Protein AF-A0A1Q3JIM8-F1 (afdb_monomer_lite)

Secondary structure (DSSP, 8-state):
--------------------------------TTS--TT-BPTT--PEEE-TT--EEEESS--TTTTEEEEEEEE-TTS-EEEEEEEEEE-TTS-EEEEEEEEEEE-SS-EEEE---S-----TTTTSHHHHHHHHHTB-TTSPBPSSPPPEEEE-S---TTTSTTGGGGTTS-EEEEGGG--TT--TTEEEE-TT-EE-SSTTSEEBSEEE-SS-EEEEEE-TTSSTT-EEEEETTTTEEEEETSS-SSSEE-TTS-HHHHHHHHHHHHHHHTT-TT-EEEES-GGGGGSHHHHSTTTTTPPB-HHHHHHHHHHHHHHHTT-S-BEE-SSSTTEEEEEETTEEEEEETTSSS-TT---SS--EEEEE-SS--HHHHT-TTTTTTTT--SEEEEEE-TTS-EEEEEE-SS-EEEEE-----TTHHHHHHHHHTTS-EEEEETTSS-SPTT-EEEEEE-TTS-EEEEEEEEETTEEEEEETTTTEEEEETTT---STT-EE--TT-HHHHHHHHHHHHHHHTTS-SEEEESS-SSS-B-HHHHHHHHHHHHHHHTT---S---SS-TTEEEEE-TTSS--EEEEE------

Radius of gyration: 28.62 Å; chains: 1; bounding box: 61×102×75 Å

Foldseek 3Di:
DDDDDDDDDDDDDDDDDDDDDPDPDDPPDPDAPAQFDPQAWFPLAFGFDADPLLFTQGTDPDGQLQQKTKHFTDQDPVRKTKMKMFGWADDPVRGTDGFWIWMWTADDAAIEIEFQFAQDPDDPCGNHPVVVNQCVQQAHRVGHGDPDGHHYAYEYQAPDRGRCVCVVVVLVAAYAYFQQRDDPPDRLSYAYAAAPWAADPDRPRTHDQWDDNDHWIWGWDQQDDCPRRRIWIARQVSQEIEREQSQHQLEHEQAVAALVVSLVRLVVVLVVSVVRQSHFYHYTGLSVCSNDLNCDPPNVSHGDDSVSSVQSNVVSVCQLQQVWEWEDDLPDFQWTWTGGRSYIYTHHPVRHHDPPGQDQEHKHKYWYDCDDDPVCCPRPSNVQSVLAQWGKIWIAGSVGWTWIWTAAPQAIEIEEAPDPRPHPVVSVCVVHPPHHYYYDHFQPPPADQQDKDWNQAGNVRHTFIWGWFDQDRTIWTAGLSSQEIECECQLHAWDLQAEDEHVVFLVVSLVSLVVRCVVRPPSHQWYDYRHFSHPTDGCLQSVQSNVQSVCLVVVHDDDDDSPHDPAWAWGFGDPDDTGTHIYGSPDDDD

Structure (mmCIF, N/CA/C/O backbone):
data_AF-A0A1Q3JIM8-F1
#
_entry.id   AF-A0A1Q3JIM8-F1
#
loop_
_atom_site.group_PDB
_atom_site.id
_atom_site.type_symbol
_atom_site.label_atom_id
_atom_site.label_alt_id
_atom_site.label_comp_id
_atom_site.label_asym_id
_atom_site.label_entity_id
_atom_site.label_seq_id
_atom_site.pdbx_PDB_ins_code
_atom_site.Cartn_x
_atom_site.Cartn_y
_atom_site.Cartn_z
_atom_site.occupancy
_atom_site.B_iso_or_equiv
_atom_site.auth_seq_id
_atom_site.auth_comp_id
_atom_site.auth_asym_id
_atom_site.auth_atom_id
_atom_site.pdbx_PDB_model_num
ATOM 1 N N . MET A 1 1 ? -18.205 -64.720 33.753 1.00 36.16 1 MET A N 1
ATOM 2 C CA . MET A 1 1 ? -17.102 -64.119 32.972 1.00 36.16 1 MET A CA 1
ATOM 3 C C . MET A 1 1 ? -17.126 -62.612 33.228 1.00 36.16 1 MET A C 1
ATOM 5 O O . MET A 1 1 ? -18.091 -61.981 32.836 1.00 36.16 1 MET A O 1
ATOM 9 N N . ARG A 1 2 ? -16.315 -62.117 34.186 1.00 25.70 2 ARG A N 1
ATOM 10 C CA . ARG A 1 2 ? -15.333 -61.008 34.021 1.00 25.70 2 ARG A CA 1
ATOM 11 C C . ARG A 1 2 ? -15.819 -59.953 33.001 1.00 25.70 2 ARG A C 1
ATOM 13 O O . ARG A 1 2 ? -15.847 -60.276 31.825 1.00 25.70 2 ARG A O 1
ATOM 20 N N . GLY A 1 3 ? -16.372 -58.794 33.385 1.00 22.03 3 GLY A N 1
ATOM 21 C CA . GLY A 1 3 ? -15.694 -57.632 34.005 1.00 22.03 3 GLY A CA 1
ATOM 22 C C . GLY A 1 3 ? -14.871 -56.882 32.936 1.00 22.03 3 GLY A C 1
ATOM 23 O O . GLY A 1 3 ? -14.223 -57.557 32.155 1.00 22.03 3 GLY A O 1
ATOM 24 N N . ILE A 1 4 ? -14.783 -55.559 32.781 1.00 23.89 4 ILE A N 1
ATOM 25 C CA . ILE A 1 4 ? -14.996 -54.381 33.632 1.00 23.89 4 ILE A CA 1
ATOM 26 C C . ILE A 1 4 ? -14.714 -53.154 32.713 1.00 23.89 4 ILE A C 1
ATOM 28 O O . ILE A 1 4 ? -13.791 -53.209 31.910 1.00 23.89 4 ILE A O 1
ATOM 32 N N . ILE A 1 5 ? -15.521 -52.091 32.835 1.00 24.19 5 ILE A N 1
ATOM 33 C CA . ILE A 1 5 ? -15.178 -50.645 32.830 1.00 24.19 5 ILE A CA 1
ATOM 34 C C . ILE A 1 5 ? -14.241 -50.085 31.727 1.00 24.19 5 ILE A C 1
ATOM 36 O O . ILE A 1 5 ? -13.030 -50.276 31.756 1.00 24.19 5 ILE A O 1
ATOM 40 N N . MET A 1 6 ? -14.797 -49.219 30.864 1.00 21.84 6 MET A N 1
ATOM 41 C CA . MET A 1 6 ? -14.063 -48.105 30.240 1.00 21.84 6 MET A CA 1
ATOM 42 C C . MET A 1 6 ? -13.917 -46.971 31.266 1.00 21.84 6 MET A C 1
ATOM 44 O O . MET A 1 6 ? -14.920 -46.437 31.739 1.00 21.84 6 MET A O 1
ATOM 48 N N . ALA A 1 7 ? -12.679 -46.603 31.596 1.00 22.48 7 ALA A N 1
ATOM 49 C CA . ALA A 1 7 ? -12.342 -45.429 32.394 1.00 22.48 7 ALA A CA 1
ATOM 50 C C . ALA A 1 7 ? -11.397 -44.513 31.605 1.00 22.48 7 ALA A C 1
ATOM 52 O O . ALA A 1 7 ? -10.490 -44.971 30.913 1.00 22.48 7 ALA A O 1
ATOM 53 N N . ALA A 1 8 ? -11.642 -43.212 31.732 1.00 20.50 8 ALA A N 1
ATOM 54 C CA . ALA A 1 8 ? -10.796 -42.127 31.261 1.00 20.50 8 ALA A CA 1
ATOM 55 C C . ALA A 1 8 ? -9.559 -41.935 32.160 1.00 20.50 8 ALA A C 1
ATOM 57 O O . ALA A 1 8 ? -9.656 -42.175 33.361 1.00 20.50 8 ALA A O 1
ATOM 58 N N . ALA A 1 9 ? -8.451 -41.429 31.596 1.00 20.66 9 ALA A N 1
ATOM 59 C CA . ALA A 1 9 ? -7.734 -40.214 32.037 1.00 20.66 9 ALA A CA 1
ATOM 60 C C . ALA A 1 9 ? -6.257 -40.162 31.569 1.00 20.66 9 ALA A C 1
ATOM 62 O O . ALA A 1 9 ? -5.513 -41.125 31.700 1.00 20.66 9 ALA A O 1
ATOM 63 N N . LEU A 1 10 ? -5.894 -38.981 31.043 1.00 20.44 10 LEU A N 1
ATOM 64 C CA . LEU A 1 10 ? -4.631 -38.216 31.119 1.00 20.44 10 LEU A CA 1
ATOM 65 C C . LEU A 1 10 ? -3.332 -38.890 31.631 1.00 20.44 10 LEU A C 1
ATOM 67 O O . LEU A 1 10 ? -3.306 -39.369 32.758 1.00 20.44 10 LEU A O 1
ATOM 71 N N . ALA A 1 11 ? -2.203 -38.667 30.927 1.00 21.53 11 ALA A N 1
ATOM 72 C CA . ALA A 1 11 ? -1.175 -37.658 31.297 1.00 21.53 11 ALA A CA 1
ATOM 73 C C . ALA A 1 11 ? 0.236 -37.879 30.668 1.00 21.53 11 ALA A C 1
ATOM 75 O O . ALA A 1 11 ? 0.856 -38.913 30.871 1.00 21.53 11 ALA A O 1
ATOM 76 N N . VAL A 1 12 ? 0.754 -36.794 30.060 1.00 22.11 12 VAL A N 1
ATOM 77 C CA . VAL A 1 12 ? 2.126 -36.215 30.159 1.00 22.11 12 VAL A CA 1
ATOM 78 C C . VAL A 1 12 ? 3.316 -36.726 29.299 1.00 22.11 12 VAL A C 1
ATOM 80 O O . VAL A 1 12 ? 3.677 -37.893 29.272 1.00 22.11 12 VAL A O 1
ATOM 83 N N . LEU A 1 13 ? 3.926 -35.708 28.658 1.00 22.92 13 LEU A N 1
ATOM 84 C CA . LEU A 1 13 ? 5.249 -35.477 28.038 1.00 22.92 13 LEU A CA 1
ATOM 85 C C . LEU A 1 13 ? 6.393 -36.500 28.240 1.00 22.92 13 LEU A C 1
ATOM 87 O O . LEU A 1 13 ? 6.707 -36.850 29.370 1.00 22.92 13 LEU A O 1
ATOM 91 N N . ALA A 1 14 ? 7.201 -36.753 27.194 1.00 22.55 14 ALA A N 1
ATOM 92 C CA . ALA A 1 14 ? 8.398 -35.953 26.845 1.00 22.55 14 ALA A CA 1
ATOM 93 C C . ALA A 1 14 ? 9.309 -36.627 25.784 1.00 22.55 14 ALA A C 1
ATOM 95 O O . ALA A 1 14 ? 9.528 -37.830 25.820 1.00 22.55 14 ALA A O 1
ATOM 96 N N . ALA A 1 15 ? 9.915 -35.769 24.949 1.00 23.75 15 ALA A N 1
ATOM 97 C CA . ALA A 1 15 ? 11.231 -35.870 24.293 1.00 23.75 15 ALA A CA 1
ATOM 98 C C . ALA A 1 15 ? 11.511 -36.956 23.227 1.00 23.75 15 ALA A C 1
ATOM 100 O O . ALA A 1 15 ? 11.495 -38.152 23.489 1.00 23.75 15 ALA A O 1
ATOM 101 N N . GLY A 1 16 ? 11.949 -36.503 22.042 1.00 23.91 16 GLY A N 1
ATOM 102 C CA . GLY A 1 16 ? 12.636 -37.363 21.076 1.00 23.91 16 GLY A CA 1
ATOM 103 C C . GLY A 1 16 ? 12.917 -36.725 19.712 1.00 23.91 16 GLY A C 1
ATOM 104 O O . GLY A 1 16 ? 12.166 -36.949 18.776 1.00 23.91 16 GLY A O 1
ATOM 105 N N . GLY A 1 17 ? 14.025 -35.982 19.604 1.00 25.39 17 GLY A N 1
ATOM 106 C CA . GLY A 1 17 ? 14.864 -35.924 18.396 1.00 25.39 17 GLY A CA 1
ATOM 107 C C . GLY A 1 17 ? 14.363 -35.131 17.184 1.00 25.39 17 GLY A C 1
ATOM 108 O O . GLY A 1 17 ? 13.878 -35.710 16.218 1.00 25.39 17 GLY A O 1
ATOM 109 N N . ALA A 1 18 ? 14.632 -33.823 17.156 1.00 24.89 18 ALA A N 1
ATOM 110 C CA . ALA A 1 18 ? 14.754 -33.100 15.892 1.00 24.89 18 ALA A CA 1
ATOM 111 C C . ALA A 1 18 ? 16.074 -33.514 15.217 1.00 24.89 18 ALA A C 1
ATOM 113 O O . ALA A 1 18 ? 17.151 -33.058 15.599 1.00 24.89 18 ALA A O 1
ATOM 114 N N . GLN A 1 19 ? 15.998 -34.417 14.238 1.00 24.66 19 GLN A N 1
ATOM 115 C CA . GLN A 1 19 ? 17.071 -34.597 13.266 1.00 24.66 19 GLN A CA 1
ATOM 116 C C . GLN A 1 19 ? 17.041 -33.403 12.311 1.00 24.66 19 GLN A C 1
ATOM 118 O O . GLN A 1 19 ? 16.062 -33.187 11.599 1.00 24.66 19 GLN A O 1
ATOM 123 N N . ALA A 1 20 ? 18.120 -32.625 12.319 1.00 26.22 20 ALA A N 1
ATOM 124 C CA . ALA A 1 20 ? 18.385 -31.599 11.328 1.00 26.22 20 ALA A CA 1
ATOM 125 C C . ALA A 1 20 ? 18.499 -32.258 9.944 1.00 26.22 20 ALA A C 1
ATOM 127 O O . ALA A 1 20 ? 19.519 -32.859 9.612 1.00 26.22 20 ALA A O 1
ATOM 128 N N . GLN A 1 21 ? 17.441 -32.162 9.140 1.00 23.56 21 GLN A N 1
ATOM 129 C CA . GLN A 1 21 ? 17.551 -32.335 7.700 1.00 23.56 21 GLN A CA 1
ATOM 130 C C . GLN A 1 21 ? 18.029 -31.011 7.115 1.00 23.56 21 GLN A C 1
ATOM 132 O O . GLN A 1 21 ? 17.279 -30.045 7.005 1.00 23.56 21 GLN A O 1
ATOM 137 N N . THR A 1 22 ? 19.303 -30.977 6.743 1.00 25.03 22 THR A N 1
ATOM 138 C CA . THR A 1 22 ? 19.851 -30.011 5.796 1.00 25.03 22 THR A CA 1
ATOM 139 C C . THR A 1 22 ? 19.120 -30.184 4.465 1.00 25.03 22 THR A C 1
ATOM 141 O O . THR A 1 22 ? 19.516 -31.009 3.642 1.00 25.03 22 THR A O 1
ATOM 144 N N . SER A 1 23 ? 18.018 -29.459 4.254 1.00 25.58 23 SER A N 1
ATOM 145 C CA . SER A 1 23 ? 17.389 -29.388 2.939 1.00 25.58 23 SER A CA 1
ATOM 146 C C . SER A 1 23 ? 18.160 -28.380 2.094 1.00 25.58 23 SER A C 1
ATOM 148 O O . SER A 1 23 ? 17.909 -27.177 2.139 1.00 25.58 23 SER A O 1
ATOM 150 N N . THR A 1 24 ? 19.101 -28.869 1.296 1.00 28.08 24 THR A N 1
ATOM 151 C CA . THR A 1 24 ? 19.428 -28.220 0.029 1.00 28.08 24 THR A CA 1
ATOM 152 C C . THR A 1 24 ? 18.179 -28.339 -0.839 1.00 28.08 24 THR A C 1
ATOM 154 O O . THR A 1 24 ? 17.961 -29.361 -1.487 1.00 28.08 24 THR A O 1
ATOM 157 N N . SER A 1 25 ? 17.276 -27.361 -0.753 1.00 29.53 25 SER A N 1
ATOM 158 C CA . SER A 1 25 ? 16.104 -27.327 -1.619 1.00 29.53 25 SER A CA 1
ATOM 159 C C . SER A 1 25 ? 16.567 -26.925 -3.011 1.00 29.53 25 SER A C 1
ATOM 161 O O . SER A 1 25 ? 16.783 -25.744 -3.286 1.00 29.53 25 SER A O 1
ATOM 163 N N . ASP A 1 26 ? 16.725 -27.925 -3.874 1.00 28.38 26 ASP A N 1
ATOM 164 C CA . ASP A 1 26 ? 16.656 -27.741 -5.314 1.00 28.38 26 ASP A CA 1
ATOM 165 C C . ASP A 1 26 ? 15.420 -26.889 -5.613 1.00 28.38 26 ASP A C 1
ATOM 167 O O . ASP A 1 26 ? 14.283 -27.289 -5.345 1.00 28.38 26 ASP A O 1
ATOM 171 N N . HIS A 1 27 ? 15.650 -25.683 -6.133 1.00 33.44 27 HIS A N 1
ATOM 172 C CA . HIS A 1 27 ? 14.617 -24.825 -6.699 1.00 33.44 27 HIS A CA 1
ATOM 173 C C . HIS A 1 27 ? 14.088 -25.496 -7.972 1.00 33.44 27 HIS A C 1
ATOM 175 O O . HIS A 1 27 ? 14.436 -25.135 -9.094 1.00 33.44 27 HIS A O 1
ATOM 181 N N . ALA A 1 28 ? 13.269 -26.530 -7.783 1.00 31.00 28 ALA A N 1
ATOM 182 C CA . ALA A 1 28 ? 12.557 -27.208 -8.842 1.00 31.00 28 ALA A CA 1
ATOM 183 C C . ALA A 1 28 ? 11.570 -26.216 -9.469 1.00 31.00 28 ALA A C 1
ATOM 185 O O . ALA A 1 28 ? 10.585 -25.798 -8.864 1.00 31.00 28 ALA A O 1
ATOM 186 N N . THR A 1 29 ? 11.901 -25.834 -10.697 1.00 33.34 29 THR A N 1
ATOM 187 C CA . THR A 1 29 ? 11.130 -25.073 -11.680 1.00 33.34 29 THR A CA 1
ATOM 188 C C . THR A 1 29 ? 9.618 -25.289 -11.585 1.00 33.34 29 THR A C 1
ATOM 190 O O . THR A 1 29 ? 9.069 -26.231 -12.162 1.00 33.34 29 THR A O 1
ATOM 193 N N . VAL A 1 30 ? 8.926 -24.365 -10.921 1.00 33.16 30 VAL A N 1
ATOM 194 C CA . VAL A 1 30 ? 7.497 -24.133 -11.138 1.00 33.16 30 VAL A CA 1
ATOM 195 C C . VAL A 1 30 ? 7.390 -23.426 -12.488 1.00 33.16 30 VAL A C 1
ATOM 197 O O . VAL A 1 30 ? 7.758 -22.261 -12.612 1.00 33.16 30 VAL A O 1
ATOM 200 N N . ARG A 1 31 ? 6.960 -24.142 -13.535 1.00 32.00 31 ARG A N 1
ATOM 201 C CA . ARG A 1 31 ? 6.672 -23.538 -14.845 1.00 32.00 31 ARG A CA 1
ATOM 202 C C . ARG A 1 31 ? 5.530 -22.532 -14.686 1.0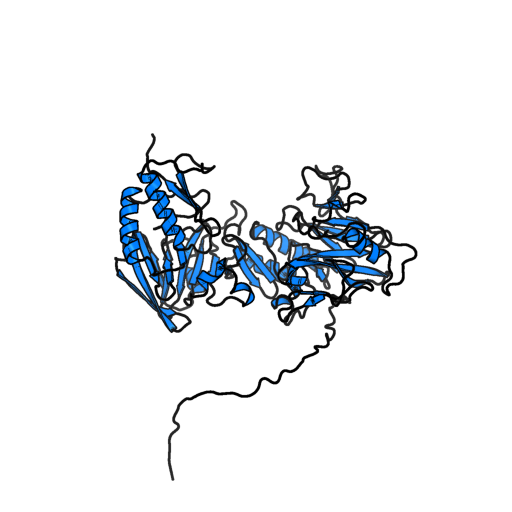0 32.00 31 ARG A C 1
ATOM 204 O O . ARG A 1 31 ? 4.366 -22.915 -14.601 1.00 32.00 31 ARG A O 1
ATOM 211 N N . THR A 1 32 ? 5.883 -21.255 -14.656 1.00 40.91 32 THR A N 1
ATOM 212 C CA . THR A 1 32 ? 4.975 -20.123 -14.831 1.00 40.91 32 THR A CA 1
ATOM 213 C C . THR A 1 32 ? 4.353 -20.159 -16.238 1.00 40.91 32 THR A C 1
ATOM 215 O O . THR A 1 32 ? 5.006 -20.626 -17.177 1.00 40.91 32 THR A O 1
ATOM 218 N N . PRO A 1 33 ? 3.111 -19.675 -16.435 1.00 43.88 33 PRO A N 1
ATOM 219 C CA . PRO A 1 33 ? 2.367 -19.818 -17.697 1.00 43.88 33 PRO A CA 1
ATOM 220 C C . PRO A 1 33 ? 2.937 -19.100 -18.940 1.00 43.88 33 PRO A C 1
ATOM 222 O O . PRO A 1 33 ? 2.268 -19.078 -19.969 1.00 43.88 33 PRO A O 1
ATOM 225 N N . SER A 1 34 ? 4.140 -18.522 -18.894 1.00 55.75 34 SER A N 1
ATOM 226 C CA . SER A 1 34 ? 4.662 -17.663 -19.967 1.00 55.75 34 SER A CA 1
ATOM 227 C C . SER A 1 34 ? 6.194 -17.560 -20.015 1.00 55.75 34 SER A C 1
ATOM 229 O O . SER A 1 34 ? 6.725 -16.502 -20.301 1.00 55.75 34 SER A O 1
ATOM 231 N N . GLY A 1 35 ? 6.958 -18.618 -19.723 1.00 76.56 35 GLY A N 1
ATOM 232 C CA . GLY A 1 35 ? 8.421 -18.593 -19.940 1.00 76.56 35 GLY A CA 1
ATOM 233 C C . GLY A 1 35 ? 9.197 -17.498 -19.179 1.00 76.56 35 GLY A C 1
ATOM 234 O O . GLY A 1 35 ? 10.334 -17.209 -19.540 1.00 76.56 35 GLY A O 1
ATOM 235 N N . ILE A 1 36 ? 8.588 -16.890 -18.152 1.00 88.56 36 ILE A N 1
ATOM 236 C CA . ILE A 1 36 ? 9.189 -15.862 -17.294 1.00 88.56 36 ILE A CA 1
ATOM 237 C C . ILE A 1 36 ? 9.984 -16.537 -16.174 1.00 88.56 36 ILE A C 1
ATOM 239 O O . ILE A 1 36 ? 9.424 -17.292 -15.374 1.00 88.56 36 ILE A O 1
ATOM 243 N N . GLU A 1 37 ? 11.266 -16.201 -16.071 1.00 89.00 37 GLU A N 1
ATOM 244 C CA . GLU A 1 37 ? 12.218 -16.700 -15.080 1.00 89.00 37 GLU A CA 1
ATOM 245 C C . GLU A 1 37 ? 12.576 -15.611 -14.050 1.00 89.00 37 GLU A C 1
ATOM 247 O O . GLU A 1 37 ? 13.411 -14.745 -14.287 1.00 89.00 37 GLU A O 1
ATOM 252 N N . LEU A 1 38 ? 11.983 -15.648 -12.854 1.00 86.94 38 LEU A N 1
ATOM 253 C CA . LEU A 1 38 ? 12.168 -14.583 -11.849 1.00 86.94 38 LEU A CA 1
ATOM 254 C C . LEU A 1 38 ? 13.529 -14.578 -11.134 1.00 86.94 38 LEU A C 1
ATOM 256 O O . LEU A 1 38 ? 13.854 -13.610 -10.449 1.00 86.94 38 LEU A O 1
ATOM 260 N N . TYR A 1 39 ? 14.310 -15.650 -11.242 1.00 88.38 39 TYR A N 1
ATOM 261 C CA . TYR A 1 39 ? 15.534 -15.831 -10.448 1.00 88.38 39 TYR A CA 1
ATOM 262 C C . TYR A 1 39 ? 16.763 -16.166 -11.302 1.00 88.38 39 TYR A C 1
ATOM 264 O O . TYR A 1 39 ? 17.808 -16.546 -10.774 1.00 88.38 39 TYR A O 1
ATOM 272 N N . ARG A 1 40 ? 16.679 -15.987 -12.626 1.00 92.69 40 ARG A N 1
ATOM 273 C CA . ARG A 1 40 ? 17.812 -16.181 -13.534 1.00 92.69 40 ARG A CA 1
ATOM 274 C C . ARG A 1 40 ? 18.760 -14.984 -13.469 1.00 92.69 40 ARG A C 1
ATOM 276 O O . ARG A 1 40 ? 18.563 -13.990 -14.164 1.00 92.69 40 ARG A O 1
ATOM 283 N N . VAL A 1 41 ? 19.785 -15.076 -12.624 1.00 95.88 41 VAL A N 1
ATOM 284 C CA . VAL A 1 41 ? 20.818 -14.034 -12.477 1.00 95.88 41 VAL A CA 1
ATOM 285 C C . VAL A 1 41 ? 21.536 -13.816 -13.808 1.00 95.88 41 VAL A C 1
ATOM 287 O O . VAL A 1 41 ? 21.957 -14.774 -14.460 1.00 95.88 41 VAL A O 1
ATOM 290 N N . PHE A 1 42 ? 21.678 -12.557 -14.216 1.00 97.62 42 PHE A N 1
ATOM 291 C CA . PHE A 1 42 ? 22.381 -12.219 -15.450 1.00 97.62 42 PHE A CA 1
ATOM 292 C C . PHE A 1 42 ? 23.907 -12.367 -15.281 1.00 97.62 42 PHE A C 1
ATOM 294 O O . PHE A 1 42 ? 24.431 -12.041 -14.208 1.00 97.62 42 PHE A O 1
ATOM 301 N N . PRO A 1 43 ? 24.654 -12.833 -16.304 1.00 96.88 43 PRO A N 1
ATOM 302 C CA . PRO A 1 43 ? 26.113 -12.898 -16.248 1.00 96.88 43 PRO A CA 1
ATOM 303 C C . PRO A 1 43 ? 26.741 -11.582 -15.770 1.00 96.88 43 PRO A C 1
ATOM 305 O O . PRO A 1 43 ? 26.336 -10.502 -16.186 1.00 96.88 43 PRO A O 1
ATOM 308 N N . GLY A 1 44 ? 27.709 -11.674 -14.856 1.00 95.19 44 GLY A N 1
ATOM 309 C CA . GLY A 1 44 ? 28.348 -10.509 -14.230 1.00 95.19 44 GLY A CA 1
ATOM 310 C C . GLY A 1 44 ? 27.682 -10.010 -12.941 1.00 95.19 44 GLY A C 1
ATOM 311 O O . GLY A 1 44 ? 28.316 -9.261 -12.200 1.00 95.19 44 GLY A O 1
ATOM 312 N N . PHE A 1 45 ? 26.467 -10.459 -12.613 1.00 97.19 45 PHE A N 1
ATOM 313 C CA . PHE A 1 45 ? 25.783 -10.128 -11.356 1.00 97.19 45 PHE A CA 1
ATOM 314 C C . PHE A 1 45 ? 25.932 -11.239 -10.305 1.00 97.19 45 PHE A C 1
ATOM 316 O O . PHE A 1 45 ? 26.533 -12.291 -10.555 1.00 97.19 45 PHE A O 1
ATOM 323 N N . ARG A 1 46 ? 25.439 -10.983 -9.088 1.00 95.38 46 ARG A N 1
ATOM 324 C CA . ARG A 1 46 ? 25.434 -11.938 -7.971 1.00 95.38 46 ARG A CA 1
ATOM 325 C C . ARG A 1 46 ? 24.018 -12.174 -7.477 1.00 95.38 46 ARG A C 1
ATOM 327 O O . ARG A 1 46 ? 23.255 -11.227 -7.309 1.00 95.38 46 ARG A O 1
ATOM 334 N N . ALA A 1 47 ? 23.693 -13.437 -7.219 1.00 90.19 47 ALA A N 1
ATOM 335 C CA . ALA A 1 47 ? 22.466 -13.784 -6.520 1.00 90.19 47 ALA A CA 1
ATOM 336 C C . ALA A 1 47 ? 22.470 -13.164 -5.120 1.00 90.19 47 ALA A C 1
ATOM 338 O O . ALA A 1 47 ? 23.523 -13.013 -4.497 1.00 90.19 47 ALA A O 1
ATOM 339 N N . GLU A 1 48 ? 21.291 -12.840 -4.621 1.00 88.62 48 GLU A N 1
ATOM 340 C CA . GLU A 1 48 ? 21.117 -12.379 -3.249 1.00 88.62 48 GLU A CA 1
ATOM 341 C C . GLU A 1 48 ? 21.211 -13.545 -2.265 1.00 88.62 48 GLU A C 1
ATOM 343 O O . GLU A 1 48 ? 20.768 -14.657 -2.559 1.00 88.62 48 GLU A O 1
ATOM 348 N N . THR A 1 49 ? 21.742 -13.288 -1.072 1.00 86.12 49 THR A N 1
ATOM 349 C CA . THR A 1 49 ? 21.608 -14.202 0.069 1.00 86.12 49 THR A CA 1
ATOM 350 C C . THR A 1 49 ? 20.372 -13.835 0.875 1.00 86.12 49 THR A C 1
ATOM 352 O O . THR A 1 49 ? 20.037 -12.655 1.000 1.00 86.12 49 THR A O 1
ATOM 355 N N . ARG A 1 50 ? 19.693 -14.842 1.431 1.00 80.75 50 ARG A N 1
ATOM 356 C CA . ARG A 1 50 ? 18.459 -14.665 2.203 1.00 80.75 50 ARG A CA 1
ATOM 357 C C . ARG A 1 50 ? 18.517 -15.421 3.524 1.00 80.75 50 ARG A C 1
ATOM 359 O O . ARG A 1 50 ? 19.187 -16.450 3.606 1.00 80.75 50 ARG A O 1
ATOM 366 N N . ASP A 1 51 ? 17.843 -14.900 4.543 1.00 76.62 51 ASP A N 1
ATOM 367 C CA . ASP A 1 51 ? 17.615 -15.620 5.799 1.00 76.62 51 ASP A CA 1
ATOM 368 C C . ASP A 1 51 ? 16.478 -16.654 5.669 1.00 76.62 51 ASP A C 1
ATOM 370 O O . ASP A 1 51 ? 15.847 -16.799 4.618 1.00 76.62 51 ASP A O 1
ATOM 374 N N . GLU A 1 52 ? 16.211 -17.398 6.745 1.00 72.94 52 GLU A N 1
ATOM 375 C CA . GLU A 1 52 ? 15.154 -18.421 6.788 1.00 72.94 52 GLU A CA 1
ATOM 376 C C . GLU A 1 52 ? 13.749 -17.841 6.538 1.00 72.94 52 GLU A C 1
ATOM 378 O O . GLU A 1 52 ? 12.841 -18.551 6.096 1.00 72.94 52 GLU A O 1
ATOM 383 N N . GLN A 1 53 ? 13.569 -16.544 6.797 1.00 65.88 53 GLN A N 1
ATOM 384 C CA . GLN A 1 53 ? 12.328 -15.804 6.597 1.00 65.88 53 GLN A CA 1
ATOM 385 C C . GLN A 1 53 ? 12.199 -15.256 5.165 1.00 65.88 53 GLN A C 1
ATOM 387 O O . GLN A 1 53 ? 11.150 -14.716 4.818 1.00 65.88 53 GLN A O 1
ATOM 392 N N . GLY A 1 54 ? 13.217 -15.440 4.317 1.00 71.00 54 GLY A N 1
ATOM 393 C CA . GLY A 1 54 ? 13.254 -14.963 2.934 1.00 71.00 54 GLY A CA 1
ATOM 394 C C . GLY A 1 54 ? 13.752 -13.523 2.781 1.00 71.00 54 GLY A C 1
ATOM 395 O O . GLY A 1 54 ? 13.806 -13.024 1.653 1.00 71.00 54 GLY A O 1
ATOM 396 N N . THR A 1 55 ? 14.150 -12.869 3.876 1.00 74.44 55 THR A N 1
ATOM 397 C CA . THR A 1 55 ? 14.672 -11.497 3.877 1.00 74.44 55 THR A CA 1
ATOM 398 C C . THR A 1 55 ? 16.048 -11.469 3.236 1.00 74.44 55 THR A C 1
ATOM 400 O O . THR A 1 55 ? 16.900 -12.293 3.563 1.00 74.44 55 THR A O 1
ATOM 403 N N . VAL A 1 56 ? 16.299 -10.500 2.358 1.00 79.50 56 VAL A N 1
ATOM 404 C CA . VAL A 1 56 ? 17.621 -10.300 1.756 1.00 79.50 56 VAL A CA 1
ATOM 405 C C . VAL A 1 56 ? 18.623 -9.840 2.817 1.00 79.50 56 VAL A C 1
ATOM 407 O O . VAL A 1 56 ? 18.390 -8.869 3.538 1.00 79.50 56 VAL A O 1
ATOM 410 N N . THR A 1 57 ? 19.758 -10.531 2.895 1.00 81.38 57 THR A N 1
ATOM 411 C CA . THR A 1 57 ? 20.850 -10.257 3.847 1.00 81.38 57 THR A CA 1
ATOM 412 C C . THR A 1 57 ? 22.140 -9.806 3.167 1.00 81.38 57 THR A C 1
ATOM 414 O O . THR A 1 57 ? 23.073 -9.374 3.838 1.00 81.38 57 THR A O 1
ATOM 417 N N . GLY A 1 58 ? 22.213 -9.888 1.837 1.00 86.06 58 GLY A N 1
ATOM 418 C CA . GLY A 1 58 ? 23.421 -9.568 1.085 1.00 86.06 58 GLY A CA 1
ATOM 419 C C . GLY A 1 58 ? 23.457 -10.257 -0.273 1.00 86.06 58 GLY A C 1
ATOM 420 O O . GLY A 1 58 ? 22.418 -10.464 -0.899 1.00 86.06 58 GLY A O 1
ATOM 421 N N . TYR A 1 59 ? 24.662 -10.612 -0.716 1.00 90.44 59 TYR A N 1
ATOM 422 C CA . TYR A 1 59 ? 24.927 -11.244 -2.006 1.00 90.44 59 TYR A CA 1
ATOM 423 C C . TYR A 1 59 ? 25.845 -12.453 -1.852 1.00 90.44 59 TYR A C 1
ATOM 425 O O . TYR A 1 59 ? 26.637 -12.547 -0.913 1.00 90.44 59 TYR A O 1
ATOM 433 N N . VAL A 1 60 ? 25.759 -13.378 -2.805 1.00 90.88 60 VAL A N 1
ATOM 434 C CA . VAL A 1 60 ? 26.683 -14.506 -2.904 1.00 90.88 60 VAL A CA 1
ATOM 435 C C . VAL A 1 60 ? 28.050 -13.979 -3.348 1.00 90.88 60 VAL A C 1
ATOM 437 O O . VAL A 1 60 ? 28.280 -13.736 -4.531 1.00 90.88 60 VAL A O 1
ATOM 440 N N . GLY A 1 61 ? 28.959 -13.805 -2.387 1.00 90.06 61 GLY A N 1
ATOM 441 C CA . GLY A 1 61 ? 30.305 -13.273 -2.613 1.00 90.06 61 GLY A CA 1
ATOM 442 C C . GLY A 1 61 ? 30.344 -11.754 -2.804 1.00 90.06 61 GLY A C 1
ATOM 443 O O . GLY A 1 61 ? 29.374 -11.044 -2.545 1.00 90.06 61 GLY A O 1
ATOM 444 N N . GLU A 1 62 ? 31.494 -11.245 -3.248 1.00 90.56 62 GLU A N 1
ATOM 445 C CA . GLU A 1 62 ? 31.672 -9.817 -3.524 1.00 90.56 62 GLU A CA 1
ATOM 446 C C . GLU A 1 62 ? 30.789 -9.380 -4.705 1.00 90.56 62 GLU A C 1
ATOM 448 O O . GLU A 1 62 ? 30.860 -9.958 -5.798 1.00 90.56 62 GLU A O 1
ATOM 453 N N . ASN A 1 63 ? 29.946 -8.367 -4.470 1.00 92.44 63 ASN A N 1
ATOM 454 C CA . ASN A 1 63 ? 29.072 -7.791 -5.486 1.00 92.44 63 ASN A CA 1
ATOM 455 C C . ASN A 1 63 ? 29.698 -6.516 -6.079 1.00 92.44 63 ASN A C 1
ATOM 457 O O . ASN A 1 63 ? 29.706 -5.482 -5.404 1.00 92.44 63 ASN A O 1
ATOM 461 N N . PRO A 1 64 ? 30.162 -6.537 -7.344 1.00 93.69 64 PRO A N 1
ATOM 462 C CA . PRO A 1 64 ? 30.765 -5.358 -7.968 1.00 93.69 64 PRO A CA 1
ATOM 463 C C . PRO A 1 64 ? 29.748 -4.231 -8.207 1.00 93.69 64 PRO A C 1
ATOM 465 O O . PRO A 1 64 ? 30.128 -3.073 -8.356 1.00 93.69 64 PRO A O 1
ATOM 468 N N . TRP A 1 65 ? 28.452 -4.549 -8.193 1.00 95.00 65 TRP A N 1
ATOM 469 C CA . TRP A 1 65 ? 27.363 -3.606 -8.452 1.00 95.00 65 TRP A CA 1
ATOM 470 C C . TRP A 1 65 ? 26.828 -2.930 -7.189 1.00 95.00 65 TRP A C 1
ATOM 472 O O . TRP A 1 65 ? 25.769 -2.303 -7.219 1.00 95.00 65 TRP A O 1
ATOM 482 N N . GLY A 1 66 ? 27.553 -3.043 -6.072 1.00 90.88 66 GLY A N 1
ATOM 483 C CA . GLY A 1 66 ? 27.198 -2.410 -4.808 1.00 90.88 66 GLY A CA 1
ATOM 484 C C . GLY A 1 66 ? 25.815 -2.843 -4.324 1.00 90.88 66 GLY A C 1
ATOM 485 O O . GLY A 1 66 ? 25.636 -3.949 -3.817 1.00 90.88 66 GLY A O 1
ATOM 486 N N . GLN A 1 67 ? 24.839 -1.949 -4.473 1.00 91.00 67 GLN A N 1
ATOM 487 C CA . GLN A 1 67 ? 23.466 -2.149 -4.016 1.00 91.00 67 GLN A CA 1
ATOM 488 C C . GLN A 1 67 ? 22.555 -2.830 -5.046 1.00 91.00 67 GLN A C 1
ATOM 490 O O . GLN A 1 67 ? 21.395 -3.065 -4.725 1.00 91.00 67 GLN A O 1
ATOM 495 N N . TYR A 1 68 ? 23.046 -3.167 -6.240 1.00 94.62 68 TYR A N 1
ATOM 496 C CA . TYR A 1 68 ? 22.211 -3.725 -7.303 1.00 94.62 68 TYR A CA 1
ATOM 497 C C . TYR A 1 68 ? 22.504 -5.191 -7.614 1.00 94.62 68 TYR A C 1
ATOM 499 O O . TYR A 1 68 ? 23.647 -5.649 -7.560 1.00 94.62 68 TYR A O 1
ATOM 507 N N . THR A 1 69 ? 21.465 -5.904 -8.041 1.00 95.75 69 THR A N 1
ATOM 508 C CA . THR A 1 69 ? 21.585 -7.135 -8.829 1.00 95.75 69 THR A CA 1
ATOM 509 C C . THR A 1 69 ? 20.581 -7.134 -9.981 1.00 95.75 69 THR A C 1
ATOM 511 O O . THR A 1 69 ? 19.654 -6.325 -9.995 1.00 95.75 69 THR A O 1
ATOM 514 N N . ALA A 1 70 ? 20.759 -8.014 -10.964 1.00 97.50 70 ALA A N 1
ATOM 515 C CA . ALA A 1 70 ? 19.897 -8.077 -12.135 1.00 97.50 70 ALA A CA 1
ATOM 516 C C . ALA A 1 70 ? 19.595 -9.514 -12.562 1.00 97.50 70 ALA A C 1
ATOM 518 O O . ALA A 1 70 ? 20.454 -10.403 -12.537 1.00 97.50 70 ALA A O 1
ATOM 519 N N . TYR A 1 71 ? 18.358 -9.710 -13.006 1.00 96.00 71 TYR A N 1
ATOM 520 C CA . TYR A 1 71 ? 17.803 -10.988 -13.414 1.00 96.00 71 TYR A CA 1
ATOM 521 C C . TYR A 1 71 ? 17.218 -10.873 -14.823 1.00 96.00 71 TYR A C 1
ATOM 523 O O . TYR A 1 71 ? 16.442 -9.958 -15.107 1.00 96.00 71 TYR A O 1
ATOM 531 N N . LEU A 1 72 ? 17.576 -11.802 -15.710 1.00 96.94 72 LEU A N 1
ATOM 532 C CA . LEU A 1 72 ? 16.976 -11.913 -17.038 1.00 96.94 72 LEU A CA 1
ATOM 533 C C . LEU A 1 72 ? 15.652 -12.665 -16.918 1.00 96.94 72 LEU A C 1
ATOM 535 O O . LEU A 1 72 ? 15.645 -13.878 -16.736 1.00 96.94 72 LEU A O 1
ATOM 539 N N . MET A 1 73 ? 14.543 -11.940 -17.034 1.00 94.56 73 MET A N 1
ATOM 540 C CA . MET A 1 73 ? 13.210 -12.501 -16.832 1.00 94.56 73 MET A CA 1
ATOM 541 C C . MET A 1 73 ? 12.698 -13.246 -18.051 1.00 94.56 73 MET A C 1
ATOM 543 O O . MET A 1 73 ? 12.065 -14.283 -17.917 1.00 94.56 73 MET A O 1
ATOM 547 N N . ALA A 1 74 ? 12.905 -12.688 -19.239 1.00 94.88 74 ALA A N 1
ATOM 548 C CA . ALA A 1 74 ? 12.372 -13.257 -20.465 1.00 94.88 74 ALA A CA 1
ATOM 549 C C . ALA A 1 74 ? 13.163 -12.772 -21.675 1.00 94.88 74 ALA A C 1
ATOM 551 O O . ALA A 1 74 ? 13.654 -11.641 -21.699 1.00 94.88 74 ALA A O 1
ATOM 552 N N . THR A 1 75 ? 13.183 -13.611 -22.705 1.00 95.06 75 THR A N 1
ATOM 553 C CA . THR A 1 75 ? 13.588 -13.251 -24.063 1.00 95.06 75 THR A CA 1
ATOM 554 C C . THR A 1 75 ? 12.467 -13.685 -24.990 1.00 95.06 75 THR A C 1
ATOM 556 O O . THR A 1 75 ? 12.142 -14.871 -25.045 1.00 95.06 75 THR A O 1
ATOM 559 N N . ASN A 1 76 ? 11.837 -12.742 -25.687 1.00 93.44 76 ASN A N 1
ATOM 560 C CA . ASN A 1 76 ? 10.726 -13.078 -26.572 1.00 93.44 76 ASN A CA 1
ATOM 561 C C . ASN A 1 76 ? 11.209 -13.620 -27.928 1.00 93.44 76 ASN A C 1
ATOM 563 O O . ASN A 1 76 ? 12.407 -13.688 -28.208 1.00 93.44 76 ASN A O 1
ATOM 567 N N . ALA A 1 77 ? 10.268 -13.988 -28.801 1.00 91.50 77 ALA A N 1
ATOM 568 C CA . ALA A 1 77 ? 10.573 -14.571 -30.110 1.00 91.50 77 ALA A CA 1
ATOM 569 C C . ALA A 1 77 ? 11.380 -13.645 -31.044 1.00 91.50 77 ALA A C 1
ATOM 571 O O . ALA A 1 77 ? 12.022 -14.130 -31.973 1.00 91.50 77 ALA A O 1
ATOM 572 N N . LYS A 1 78 ? 11.377 -12.327 -30.796 1.00 93.50 78 LYS A N 1
ATOM 573 C CA . LYS A 1 78 ? 12.170 -11.331 -31.535 1.00 93.50 78 LYS A CA 1
ATOM 574 C C . LYS A 1 78 ? 13.584 -11.156 -30.960 1.00 93.50 78 LYS A C 1
ATOM 576 O O . LYS A 1 78 ? 14.344 -10.327 -31.449 1.00 93.50 78 LYS A O 1
ATOM 581 N N . GLY A 1 79 ? 13.942 -11.905 -29.914 1.00 92.69 79 GLY A N 1
ATOM 582 C CA . GLY A 1 79 ? 15.217 -11.766 -29.207 1.00 92.69 79 GLY A CA 1
ATOM 583 C C . GLY A 1 79 ? 15.271 -10.571 -28.251 1.00 92.69 79 GLY A C 1
ATOM 584 O O . GLY A 1 79 ? 16.335 -10.280 -27.710 1.00 92.69 79 GLY A O 1
ATOM 585 N N . GLN A 1 80 ? 14.150 -9.883 -28.025 1.00 95.19 80 GLN A N 1
ATOM 586 C CA . GLN A 1 80 ? 14.079 -8.754 -27.101 1.00 95.19 80 GLN A CA 1
ATOM 587 C C . GLN A 1 80 ? 14.039 -9.263 -25.665 1.00 95.19 80 GLN A C 1
ATOM 589 O O . GLN A 1 80 ? 13.222 -10.125 -25.321 1.00 95.19 80 GLN A O 1
ATOM 594 N N . ARG A 1 81 ? 14.904 -8.708 -24.818 1.00 97.31 81 ARG A N 1
ATOM 595 C CA . ARG A 1 81 ? 15.035 -9.124 -23.424 1.00 97.31 81 ARG A CA 1
ATOM 596 C C . ARG A 1 81 ? 14.237 -8.226 -22.490 1.00 97.31 81 ARG A C 1
ATOM 598 O O . ARG A 1 81 ? 14.004 -7.047 -22.764 1.00 97.31 81 ARG A O 1
ATOM 605 N N . THR A 1 82 ? 13.814 -8.807 -21.378 1.00 98.25 82 THR A N 1
ATOM 606 C CA . THR A 1 82 ? 13.214 -8.092 -20.251 1.00 98.25 82 THR A CA 1
ATOM 607 C C . THR A 1 82 ? 13.959 -8.476 -18.988 1.00 98.25 82 THR A C 1
ATOM 609 O O . THR A 1 82 ? 14.125 -9.664 -18.705 1.00 98.25 82 THR A O 1
ATOM 612 N N . PHE A 1 83 ? 14.404 -7.478 -18.236 1.00 98.44 83 PHE A N 1
ATOM 613 C CA . PHE A 1 83 ? 15.140 -7.664 -16.996 1.00 98.44 83 PHE A CA 1
ATOM 614 C C . PHE A 1 83 ? 14.370 -7.104 -15.814 1.00 98.44 83 PHE A C 1
ATOM 616 O O . PHE A 1 83 ? 13.669 -6.098 -15.937 1.00 98.44 83 PHE A O 1
ATOM 623 N N . ARG A 1 84 ? 14.609 -7.720 -14.661 1.00 96.56 84 ARG A N 1
ATOM 624 C CA . ARG A 1 84 ? 14.354 -7.137 -13.350 1.00 96.56 84 ARG A CA 1
ATOM 625 C C . ARG A 1 84 ? 15.681 -6.703 -12.758 1.00 96.56 84 ARG A C 1
ATOM 627 O O . ARG A 1 84 ? 16.636 -7.480 -12.766 1.00 96.56 84 ARG A O 1
ATOM 634 N N . ILE A 1 85 ? 15.735 -5.494 -12.232 1.00 97.50 85 ILE A N 1
ATOM 635 C CA . ILE A 1 85 ? 16.879 -4.968 -11.498 1.00 97.50 85 ILE A CA 1
ATOM 636 C C . ILE A 1 85 ? 16.401 -4.727 -10.075 1.00 97.50 85 ILE A C 1
ATOM 638 O O . ILE A 1 85 ? 15.411 -4.034 -9.865 1.00 97.50 85 ILE A O 1
ATOM 642 N N . GLU A 1 86 ? 17.098 -5.306 -9.110 1.00 94.00 86 GLU A N 1
ATOM 643 C CA . GLU A 1 86 ? 16.753 -5.178 -7.699 1.00 94.00 86 GLU A CA 1
ATOM 644 C C . GLU A 1 86 ? 17.710 -4.234 -6.989 1.00 94.00 86 GLU A C 1
ATOM 646 O O . GLU A 1 86 ? 18.926 -4.296 -7.205 1.00 94.00 86 GLU A O 1
ATOM 651 N N . HIS A 1 87 ? 17.154 -3.378 -6.130 1.00 91.62 87 HIS A N 1
ATOM 652 C CA . HIS A 1 87 ? 17.910 -2.493 -5.255 1.00 91.62 87 HIS A CA 1
ATOM 653 C C . HIS A 1 87 ? 17.846 -2.999 -3.812 1.00 91.62 87 HIS A C 1
ATOM 655 O O . HIS A 1 87 ? 16.792 -3.043 -3.181 1.00 91.62 87 HIS A O 1
ATOM 661 N N . ASN A 1 88 ? 18.990 -3.398 -3.269 1.00 87.31 88 ASN A N 1
ATOM 662 C CA . ASN A 1 88 ? 19.129 -3.818 -1.882 1.00 87.31 88 ASN A CA 1
ATOM 663 C C . ASN A 1 88 ? 19.702 -2.666 -1.046 1.00 87.31 88 ASN A C 1
ATOM 665 O O . ASN A 1 88 ? 20.752 -2.124 -1.395 1.00 87.31 88 ASN A O 1
ATOM 669 N N . LEU A 1 89 ? 19.059 -2.313 0.071 1.00 82.44 89 LEU A N 1
ATOM 670 C CA . LEU A 1 89 ? 19.477 -1.210 0.944 1.00 82.44 89 LEU A CA 1
ATOM 671 C C . LEU A 1 89 ? 20.041 -1.751 2.269 1.00 82.44 89 LEU A C 1
ATOM 673 O O . LEU A 1 89 ? 19.270 -1.982 3.203 1.00 82.44 89 LEU A O 1
ATOM 677 N N . PRO A 1 90 ? 21.368 -1.938 2.405 1.00 72.50 90 PRO A N 1
ATOM 678 C CA . PRO A 1 90 ? 21.955 -2.502 3.614 1.00 72.50 90 PRO A CA 1
ATOM 679 C C . PRO A 1 90 ? 21.755 -1.584 4.822 1.00 72.50 90 PRO A C 1
ATOM 681 O O . PRO A 1 90 ? 21.892 -0.362 4.735 1.00 72.50 90 PRO A O 1
ATOM 684 N N . ARG A 1 91 ? 21.490 -2.185 5.978 1.00 64.69 91 ARG A N 1
ATOM 685 C CA . ARG A 1 91 ? 21.523 -1.551 7.295 1.00 64.69 91 ARG A CA 1
ATOM 686 C C . ARG A 1 91 ? 22.841 -1.889 7.984 1.00 64.69 91 ARG A C 1
ATOM 688 O O . ARG A 1 91 ? 23.397 -2.973 7.826 1.00 64.69 91 ARG A O 1
ATOM 695 N N . GLY A 1 92 ? 23.305 -0.974 8.831 1.00 58.75 92 GLY A N 1
ATOM 696 C CA . GLY A 1 92 ? 24.515 -1.161 9.641 1.00 58.75 92 GLY A CA 1
ATOM 697 C C . GLY A 1 92 ? 24.430 -2.271 10.701 1.00 58.75 92 GLY A C 1
ATOM 698 O O . GLY A 1 92 ? 25.399 -2.473 11.422 1.00 58.75 92 GLY A O 1
ATOM 699 N N . ASP A 1 93 ? 23.300 -2.977 10.819 1.00 59.25 93 ASP A N 1
ATOM 700 C CA . ASP A 1 93 ? 23.088 -4.108 11.734 1.00 59.25 93 ASP A CA 1
ATOM 701 C C . ASP A 1 93 ? 23.089 -5.477 11.022 1.00 59.25 93 ASP A C 1
ATOM 703 O O . ASP A 1 93 ? 22.676 -6.475 11.610 1.00 59.25 93 ASP A O 1
ATOM 707 N N . GLY A 1 94 ? 23.542 -5.530 9.762 1.00 56.22 94 GLY A N 1
ATOM 708 C CA . GLY A 1 94 ? 23.649 -6.765 8.975 1.00 56.22 94 GLY A CA 1
ATOM 709 C C . GLY A 1 94 ? 22.345 -7.223 8.311 1.00 56.22 94 GLY A C 1
ATOM 710 O O . GLY A 1 94 ? 22.322 -8.283 7.692 1.00 56.22 94 GLY A O 1
ATOM 711 N N . ARG A 1 95 ? 21.264 -6.442 8.420 1.00 59.12 95 ARG A N 1
ATOM 712 C CA . ARG A 1 95 ? 20.009 -6.641 7.673 1.00 59.12 95 ARG A CA 1
ATOM 713 C C . ARG A 1 95 ? 19.937 -5.682 6.491 1.00 59.12 95 ARG A C 1
ATOM 715 O O . ARG A 1 95 ? 20.668 -4.702 6.471 1.00 59.12 95 ARG A O 1
ATOM 722 N N . SER A 1 96 ? 19.014 -5.889 5.559 1.00 63.56 96 SER A N 1
ATOM 723 C CA . SER A 1 96 ? 18.697 -4.896 4.528 1.00 63.56 96 SER A CA 1
ATOM 724 C C . SER A 1 96 ? 17.230 -4.489 4.556 1.00 63.56 96 SER A C 1
ATOM 726 O O . SER A 1 96 ? 16.363 -5.256 4.973 1.00 63.56 96 SER A O 1
ATOM 728 N N . TYR A 1 97 ? 16.953 -3.269 4.104 1.00 68.12 97 TYR A N 1
ATOM 729 C CA . TYR A 1 97 ? 15.625 -2.877 3.664 1.00 68.12 97 TYR A CA 1
ATOM 730 C C . TYR A 1 97 ? 15.440 -3.204 2.190 1.00 68.12 97 TYR A C 1
ATOM 732 O O . TYR A 1 97 ? 16.385 -3.207 1.397 1.00 68.12 97 TYR A O 1
ATOM 740 N N . GLN A 1 98 ? 14.184 -3.433 1.841 1.00 71.19 98 GLN A N 1
ATOM 741 C CA . GLN A 1 98 ? 13.760 -3.460 0.461 1.00 71.19 98 GLN A CA 1
ATOM 742 C C . GLN A 1 98 ? 13.948 -2.076 -0.171 1.00 71.19 98 GLN A C 1
ATOM 744 O O . GLN A 1 98 ? 13.462 -1.086 0.374 1.00 71.19 98 GLN A O 1
ATOM 749 N N . GLY A 1 99 ? 14.671 -2.020 -1.289 1.00 81.75 99 GLY A N 1
ATOM 750 C CA . GLY A 1 99 ? 14.562 -0.925 -2.248 1.00 81.75 99 GLY A CA 1
ATOM 751 C C . GLY A 1 99 ? 13.564 -1.283 -3.347 1.00 81.75 99 GLY A C 1
ATOM 752 O O . GLY A 1 99 ? 13.020 -2.393 -3.365 1.00 81.75 99 GLY A O 1
ATOM 753 N N . SER A 1 100 ? 13.326 -0.354 -4.268 1.00 89.75 100 SER A N 1
ATOM 754 C CA . SER A 1 100 ? 12.423 -0.629 -5.380 1.00 89.75 100 SER A CA 1
ATOM 755 C C . SER A 1 100 ? 13.026 -1.623 -6.382 1.00 89.75 100 SER A C 1
ATOM 757 O O . SER A 1 100 ? 14.243 -1.717 -6.566 1.00 89.75 100 SER A O 1
ATOM 759 N N . SER A 1 101 ? 12.148 -2.292 -7.112 1.00 93.94 101 SER A N 1
ATOM 760 C CA . SER A 1 101 ? 12.463 -3.100 -8.282 1.00 93.94 101 SER A CA 1
ATOM 761 C C . SER A 1 101 ? 12.246 -2.274 -9.542 1.00 93.94 101 SER A C 1
ATOM 763 O O . SER A 1 101 ? 11.179 -1.692 -9.736 1.00 93.94 101 SER A O 1
ATOM 765 N N . MET A 1 102 ? 13.245 -2.255 -10.417 1.00 97.75 102 MET A N 1
ATOM 766 C CA . MET A 1 102 ? 13.186 -1.589 -11.715 1.00 97.75 102 MET A CA 1
ATOM 767 C C . MET A 1 102 ? 13.098 -2.631 -12.819 1.00 97.75 102 MET A C 1
ATOM 769 O O . MET A 1 102 ? 13.573 -3.762 -12.677 1.00 97.75 102 MET A O 1
ATOM 773 N N . TYR A 1 103 ? 12.540 -2.234 -13.956 1.00 98.69 103 TYR A N 1
ATOM 774 C CA . TYR A 1 103 ? 12.374 -3.128 -15.096 1.00 98.69 103 TYR A CA 1
ATOM 775 C C . TYR A 1 103 ? 13.009 -2.535 -16.340 1.00 98.69 103 TYR A C 1
ATOM 777 O O . TYR A 1 103 ? 12.821 -1.361 -16.640 1.00 98.69 103 TYR A O 1
ATOM 785 N N . LEU A 1 104 ? 13.771 -3.346 -17.070 1.00 98.88 104 LEU A N 1
ATOM 786 C CA . LEU A 1 104 ? 14.450 -2.920 -18.290 1.00 98.88 104 LEU A CA 1
ATOM 787 C C . LEU A 1 104 ? 13.940 -3.738 -19.471 1.00 98.88 104 LEU A C 1
ATOM 789 O O . LEU A 1 104 ? 14.082 -4.959 -19.495 1.00 98.88 104 LEU A O 1
ATOM 793 N N . LEU A 1 105 ? 13.345 -3.063 -20.446 1.00 98.81 105 LEU A N 1
ATOM 794 C CA . LEU A 1 105 ? 12.722 -3.670 -21.615 1.00 98.81 105 LEU A CA 1
ATOM 795 C C . LEU A 1 105 ? 13.515 -3.285 -22.858 1.00 98.81 105 LEU A C 1
ATOM 797 O O . LEU A 1 105 ? 13.580 -2.108 -23.204 1.00 98.81 105 LEU A O 1
ATOM 801 N N . GLU A 1 106 ? 14.080 -4.256 -23.564 1.00 98.50 106 GLU A N 1
ATOM 802 C CA . GLU A 1 106 ? 14.699 -4.002 -24.864 1.00 98.50 106 GLU A CA 1
ATOM 803 C C . GLU A 1 106 ? 13.645 -3.959 -25.976 1.00 98.50 106 GLU A C 1
ATOM 805 O O . GLU A 1 106 ? 12.745 -4.801 -26.020 1.00 98.50 106 GLU A O 1
ATOM 810 N N . GLY A 1 107 ? 13.782 -3.003 -26.893 1.00 97.75 107 GLY A N 1
ATOM 811 C CA . GLY A 1 107 ? 13.228 -3.063 -28.244 1.00 97.75 107 GLY A CA 1
ATOM 812 C C . GLY A 1 107 ? 14.352 -3.082 -29.283 1.00 97.75 107 GLY A C 1
ATOM 813 O O . GLY A 1 107 ? 15.530 -3.183 -28.936 1.00 97.75 107 GLY A O 1
ATOM 814 N N . ARG A 1 108 ? 14.009 -2.983 -30.569 1.00 96.69 108 ARG A N 1
ATOM 815 C CA . ARG A 1 108 ? 14.992 -2.944 -31.663 1.00 96.69 108 ARG A CA 1
ATOM 816 C C . ARG A 1 108 ? 15.838 -1.670 -31.691 1.00 96.69 108 ARG A C 1
ATOM 818 O O . ARG A 1 108 ? 17.019 -1.758 -32.014 1.00 96.69 108 ARG A O 1
ATOM 825 N N . ASP A 1 109 ? 15.249 -0.509 -31.400 1.00 97.31 109 ASP A N 1
ATOM 826 C CA . ASP A 1 109 ? 15.924 0.791 -31.565 1.00 97.31 109 ASP A CA 1
ATOM 827 C C . ASP A 1 109 ? 16.516 1.326 -30.258 1.00 97.31 109 ASP A C 1
ATOM 829 O O . ASP A 1 109 ? 17.547 1.998 -30.262 1.00 97.31 109 ASP A O 1
ATOM 833 N N . ARG A 1 110 ? 15.856 1.040 -29.133 1.00 98.06 110 ARG A N 1
ATOM 834 C CA . ARG A 1 110 ? 16.264 1.470 -27.790 1.00 98.06 110 ARG A CA 1
ATOM 835 C C . ARG A 1 110 ? 15.632 0.589 -26.716 1.00 98.06 110 ARG A C 1
ATOM 837 O O . ARG A 1 110 ? 14.716 -0.178 -27.001 1.00 98.06 110 ARG A O 1
ATOM 844 N N . ALA A 1 111 ? 16.093 0.724 -25.480 1.00 98.81 111 ALA A N 1
ATOM 845 C CA . ALA A 1 111 ? 15.471 0.129 -24.305 1.00 98.81 111 ALA A CA 1
ATOM 846 C C . ALA A 1 111 ? 14.691 1.157 -23.472 1.00 98.81 111 ALA A C 1
ATOM 848 O O . ALA A 1 111 ? 14.900 2.369 -23.580 1.00 98.81 111 ALA A O 1
ATOM 849 N N . LEU A 1 112 ? 13.811 0.654 -22.611 1.00 98.94 112 LEU A N 1
ATOM 850 C CA . LEU A 1 112 ? 13.091 1.413 -21.596 1.00 98.94 112 LEU A CA 1
ATOM 851 C C . LEU A 1 112 ? 13.463 0.905 -20.207 1.00 98.94 112 LEU A C 1
ATOM 853 O O . LEU A 1 112 ? 13.219 -0.260 -19.904 1.00 98.94 112 LEU A O 1
ATOM 857 N N . LEU A 1 113 ? 14.001 1.787 -19.370 1.00 98.94 113 LEU A N 1
ATOM 858 C CA . LEU A 1 113 ? 14.109 1.581 -17.930 1.00 98.94 113 LEU A CA 1
ATOM 859 C C . LEU A 1 113 ? 12.854 2.141 -17.247 1.00 98.94 113 LEU A C 1
ATOM 861 O O . LEU A 1 113 ? 12.537 3.315 -17.421 1.00 98.94 113 LEU A O 1
ATOM 865 N N . ILE A 1 114 ? 12.163 1.315 -16.473 1.00 98.88 114 ILE A N 1
ATOM 866 C CA . ILE A 1 114 ? 11.002 1.686 -15.664 1.00 98.88 114 ILE A CA 1
ATOM 867 C C . ILE A 1 114 ? 11.455 1.800 -14.207 1.00 98.88 114 ILE A C 1
ATOM 869 O O . ILE A 1 114 ? 11.958 0.821 -13.653 1.00 98.88 114 ILE A O 1
ATOM 873 N N . ASP A 1 115 ? 11.241 2.981 -13.626 1.00 98.62 115 ASP A N 1
ATOM 874 C CA . ASP A 1 115 ? 11.715 3.440 -12.315 1.00 98.62 115 ASP A CA 1
ATOM 875 C C . ASP A 1 115 ? 13.240 3.518 -12.169 1.00 98.62 115 ASP A C 1
ATOM 877 O O . ASP A 1 115 ? 14.014 2.967 -12.955 1.00 98.62 115 ASP A O 1
ATOM 881 N N . THR A 1 116 ? 13.693 4.287 -11.176 1.00 97.31 116 THR A N 1
ATOM 882 C CA . THR A 1 116 ? 15.111 4.613 -10.992 1.00 97.31 116 THR A CA 1
ATOM 883 C C . THR A 1 116 ? 15.625 4.402 -9.571 1.00 97.31 116 THR A C 1
ATOM 885 O O . THR A 1 116 ? 16.579 5.060 -9.173 1.00 97.31 116 THR A O 1
ATOM 888 N N . ALA A 1 117 ? 15.075 3.442 -8.827 1.00 93.81 117 ALA A N 1
ATOM 889 C CA . ALA A 1 117 ? 15.542 3.101 -7.481 1.00 93.81 117 ALA A CA 1
ATOM 890 C C . ALA A 1 117 ? 15.430 4.223 -6.439 1.00 93.81 117 ALA A C 1
ATOM 892 O O . ALA A 1 117 ? 15.175 5.399 -6.722 1.00 93.81 117 ALA A O 1
ATOM 893 N N . ASN A 1 118 ? 15.666 3.839 -5.185 1.00 92.75 118 ASN A N 1
ATOM 894 C CA . ASN A 1 118 ? 15.987 4.778 -4.126 1.00 92.75 118 ASN A CA 1
ATOM 895 C C . ASN A 1 118 ? 17.304 5.500 -4.445 1.00 92.75 118 ASN A C 1
ATOM 897 O O . ASN A 1 118 ? 18.126 4.991 -5.209 1.00 92.75 118 ASN A O 1
ATOM 901 N N . PRO A 1 119 ? 17.578 6.647 -3.793 1.00 88.00 119 PRO A N 1
ATOM 902 C CA . PRO A 1 119 ? 18.891 7.272 -3.868 1.00 88.00 119 PRO A CA 1
ATOM 903 C C . PRO A 1 119 ? 19.973 6.290 -3.399 1.00 88.00 119 PRO A C 1
ATOM 905 O O . PRO A 1 119 ? 20.086 5.999 -2.205 1.00 88.00 119 PRO A O 1
ATOM 908 N N . ALA A 1 120 ? 20.766 5.770 -4.333 1.00 84.38 120 ALA A N 1
ATOM 909 C CA . ALA A 1 120 ? 21.764 4.764 -4.032 1.00 84.38 120 ALA A CA 1
ATOM 910 C C . ALA A 1 120 ? 23.053 5.394 -3.510 1.00 84.38 120 ALA A C 1
ATOM 912 O O . ALA A 1 120 ? 23.507 6.457 -3.964 1.00 84.38 120 ALA A O 1
ATOM 913 N N . GLN A 1 121 ? 23.685 4.678 -2.581 1.00 84.62 121 GLN A N 1
ATOM 914 C CA . GLN A 1 121 ? 25.050 4.945 -2.137 1.00 84.62 121 GLN A CA 1
ATOM 915 C C . GLN A 1 121 ? 26.024 4.345 -3.155 1.00 84.62 121 GLN A C 1
ATOM 917 O O . GLN A 1 121 ? 26.699 3.354 -2.891 1.00 84.62 121 GLN A O 1
ATOM 922 N N . ALA A 1 122 ? 26.031 4.926 -4.352 1.00 89.06 122 ALA A N 1
ATOM 923 C CA . ALA A 1 122 ? 26.793 4.448 -5.494 1.00 89.06 122 ALA A CA 1
ATOM 924 C C . ALA A 1 122 ? 27.819 5.483 -5.967 1.00 89.06 122 ALA A C 1
ATOM 926 O O . ALA A 1 122 ? 27.583 6.697 -5.915 1.00 89.06 122 ALA A O 1
ATOM 927 N N . THR A 1 123 ? 28.941 4.984 -6.476 1.00 93.50 123 THR A N 1
ATOM 928 C CA . THR A 1 123 ? 29.934 5.758 -7.215 1.00 93.50 123 THR A CA 1
ATOM 929 C C . THR A 1 123 ? 29.509 5.819 -8.679 1.00 93.50 123 THR A C 1
ATOM 931 O O . THR A 1 123 ? 29.374 4.793 -9.349 1.00 93.50 123 THR A O 1
ATOM 934 N N . GLU A 1 124 ? 29.287 7.038 -9.168 1.00 92.75 124 GLU A N 1
ATOM 935 C CA . GLU A 1 124 ? 28.872 7.283 -10.549 1.00 92.75 124 GLU A CA 1
ATOM 936 C C . GLU A 1 124 ? 29.925 6.779 -11.548 1.00 92.75 124 GLU A C 1
ATOM 938 O O . GLU A 1 124 ? 31.124 6.989 -11.368 1.00 92.75 124 GLU A O 1
ATOM 943 N N . GLY A 1 125 ? 29.471 6.084 -12.590 1.00 94.00 125 GLY A N 1
ATOM 944 C CA . GLY A 1 125 ? 30.311 5.421 -13.587 1.00 94.00 125 GLY A CA 1
ATOM 945 C C . GLY A 1 125 ? 30.859 4.057 -13.157 1.00 94.00 125 GLY A C 1
ATOM 946 O O . GLY A 1 125 ? 31.520 3.406 -13.964 1.00 94.00 125 GLY A O 1
ATOM 947 N N . VAL A 1 126 ? 30.606 3.621 -11.918 1.00 95.19 126 VAL A N 1
ATOM 948 C CA . VAL A 1 126 ? 31.132 2.357 -11.375 1.00 95.19 126 VAL A CA 1
ATOM 949 C C . VAL A 1 126 ? 29.999 1.391 -11.051 1.00 95.19 126 VAL A C 1
ATOM 951 O O . VAL A 1 126 ? 29.940 0.304 -11.615 1.00 95.19 126 VAL A O 1
ATOM 954 N N . ASN A 1 127 ? 29.094 1.780 -10.153 1.00 94.44 127 ASN A N 1
ATOM 955 C CA . ASN A 1 127 ? 28.048 0.894 -9.633 1.00 94.44 127 ASN A CA 1
ATOM 956 C C . ASN A 1 127 ? 26.700 1.596 -9.410 1.00 94.44 127 ASN A C 1
ATOM 958 O O . ASN A 1 127 ? 25.838 1.080 -8.702 1.00 94.44 127 ASN A O 1
ATOM 962 N N . ASP A 1 128 ? 26.506 2.772 -10.007 1.00 95.44 128 ASP A N 1
ATOM 963 C CA . ASP A 1 128 ? 25.202 3.430 -10.062 1.00 95.44 128 ASP A CA 1
ATOM 964 C C . ASP A 1 128 ? 24.265 2.742 -11.069 1.00 95.44 128 ASP A C 1
ATOM 966 O O . ASP A 1 128 ? 24.702 2.009 -11.964 1.00 95.44 128 ASP A O 1
ATOM 970 N N . LEU A 1 129 ? 22.962 3.016 -10.953 1.00 97.44 129 LEU A N 1
ATOM 971 C CA . LEU A 1 129 ? 21.940 2.371 -11.777 1.00 97.44 129 LEU A CA 1
ATOM 972 C C . LEU A 1 129 ? 22.156 2.579 -13.282 1.00 97.44 129 LEU A C 1
ATOM 974 O O . LEU A 1 129 ? 21.936 1.661 -14.071 1.00 97.44 129 LEU A O 1
ATOM 978 N N . LYS A 1 130 ? 22.604 3.763 -13.710 1.00 97.75 130 LYS A N 1
ATOM 979 C CA . LYS A 1 130 ? 22.843 4.033 -15.133 1.00 97.75 130 LYS A CA 1
ATOM 980 C C . LYS A 1 130 ? 24.000 3.188 -15.661 1.00 97.75 130 LYS A C 1
ATOM 982 O O . LYS A 1 130 ? 23.918 2.689 -16.785 1.00 97.75 130 LYS A O 1
ATOM 987 N N . THR A 1 131 ? 25.039 2.978 -14.858 1.00 97.94 131 THR A N 1
ATOM 988 C CA . THR A 1 131 ? 26.142 2.067 -15.195 1.00 97.94 131 THR A CA 1
ATOM 989 C C . THR A 1 131 ? 25.676 0.607 -15.250 1.00 97.94 131 THR A C 1
ATOM 991 O O . THR A 1 131 ? 25.991 -0.089 -16.216 1.00 97.94 131 THR A O 1
ATOM 994 N N . VAL A 1 132 ? 24.848 0.167 -14.296 1.00 98.38 132 VAL A N 1
ATOM 995 C CA . VAL A 1 132 ? 24.220 -1.171 -14.296 1.00 98.38 132 VAL A CA 1
ATOM 996 C C . VAL A 1 132 ? 23.409 -1.409 -15.575 1.00 98.38 132 VAL A C 1
ATOM 998 O O . VAL A 1 132 ? 23.585 -2.425 -16.248 1.00 98.38 132 VAL A O 1
ATOM 1001 N N . VAL A 1 133 ? 22.557 -0.457 -15.962 1.00 98.62 133 VAL A N 1
ATOM 1002 C CA . VAL A 1 133 ? 21.727 -0.569 -17.172 1.00 98.62 133 VAL A CA 1
ATOM 1003 C C . VAL A 1 133 ? 22.584 -0.597 -18.437 1.00 98.62 133 VAL A C 1
ATOM 1005 O O . VAL A 1 133 ? 22.348 -1.422 -19.318 1.00 98.62 133 VAL A O 1
ATOM 1008 N N . ARG A 1 134 ? 23.629 0.237 -18.521 1.00 98.38 134 ARG A N 1
ATOM 1009 C CA . ARG A 1 134 ? 24.588 0.195 -19.639 1.00 98.38 134 ARG A CA 1
ATOM 1010 C C . ARG A 1 134 ? 25.286 -1.156 -19.752 1.00 98.38 134 ARG A C 1
ATOM 1012 O O . ARG A 1 134 ? 25.475 -1.638 -20.865 1.00 98.38 134 ARG A O 1
ATOM 1019 N N . TYR A 1 135 ? 25.637 -1.779 -18.627 1.00 98.50 135 TYR A N 1
ATOM 1020 C CA . TYR A 1 135 ? 26.213 -3.119 -18.638 1.00 98.50 135 TYR A CA 1
ATOM 1021 C C . TYR A 1 135 ? 25.225 -4.141 -19.216 1.00 98.50 135 TYR A C 1
ATOM 1023 O O . TYR A 1 135 ? 25.584 -4.861 -20.145 1.00 98.50 135 TYR A O 1
ATOM 1031 N N . LEU A 1 136 ? 23.973 -4.162 -18.747 1.00 98.69 136 LEU A N 1
ATOM 1032 C CA . LEU A 1 136 ? 22.944 -5.089 -19.244 1.00 98.69 136 LEU A CA 1
ATOM 1033 C C . LEU A 1 136 ? 22.707 -4.958 -20.759 1.00 98.69 136 LEU A C 1
ATOM 1035 O O . LEU A 1 136 ? 22.634 -5.960 -21.472 1.00 98.69 136 LEU A O 1
ATOM 1039 N N . LEU A 1 137 ? 22.641 -3.725 -21.267 1.00 98.50 137 LEU A N 1
ATOM 1040 C CA . LEU A 1 137 ? 22.410 -3.439 -22.691 1.00 98.50 137 LEU A CA 1
ATOM 1041 C C . LEU A 1 137 ? 23.663 -3.603 -23.567 1.00 98.50 137 LEU A C 1
ATOM 1043 O O . LEU A 1 137 ? 23.560 -3.678 -24.795 1.00 98.50 137 LEU A O 1
ATOM 1047 N N . GLY A 1 138 ? 24.841 -3.650 -22.942 1.00 98.12 138 GLY A N 1
ATOM 1048 C CA . GLY A 1 138 ? 26.139 -3.850 -23.581 1.00 98.12 138 GLY A CA 1
ATOM 1049 C C . GLY A 1 138 ? 26.599 -5.305 -23.641 1.00 98.12 138 GLY A C 1
ATOM 1050 O O . GLY A 1 138 ? 27.669 -5.559 -24.188 1.00 98.12 138 GLY A O 1
ATOM 1051 N N . HIS A 1 139 ? 25.820 -6.253 -23.113 1.00 97.88 139 HIS A N 1
ATOM 1052 C CA . HIS A 1 139 ? 26.168 -7.676 -23.104 1.00 97.88 139 HIS A CA 1
ATOM 1053 C C . HIS A 1 139 ? 25.018 -8.543 -23.612 1.00 97.88 139 HIS A C 1
ATOM 1055 O O . HIS A 1 139 ? 23.848 -8.237 -23.388 1.00 97.88 139 HIS A O 1
ATOM 1061 N N . GLU A 1 140 ? 25.352 -9.643 -24.279 1.00 95.62 140 GLU A N 1
ATOM 1062 C CA . GLU A 1 140 ? 24.430 -10.694 -24.706 1.00 95.62 140 GLU A CA 1
ATOM 1063 C C . GLU A 1 140 ? 24.018 -11.593 -23.524 1.00 95.62 140 GLU A C 1
ATOM 1065 O O . GLU A 1 140 ? 24.537 -11.479 -22.415 1.00 95.62 140 GLU A O 1
ATOM 1070 N N . SER A 1 141 ? 23.043 -12.485 -23.731 1.00 92.38 141 SER A N 1
ATOM 1071 C CA . SER A 1 141 ? 22.489 -13.331 -22.650 1.00 92.38 141 SER A CA 1
ATOM 1072 C C . SER A 1 141 ? 23.480 -14.339 -22.056 1.00 92.38 141 SER A C 1
ATOM 1074 O O . SER A 1 141 ? 23.241 -14.855 -20.965 1.00 92.38 141 SER A O 1
ATOM 1076 N N . ASP A 1 142 ? 24.563 -14.636 -22.771 1.00 92.06 142 ASP A N 1
ATOM 1077 C CA . ASP A 1 142 ? 25.679 -15.477 -22.328 1.00 92.06 142 ASP A CA 1
ATOM 1078 C C . ASP A 1 142 ? 26.816 -14.669 -21.673 1.00 92.06 142 ASP A C 1
ATOM 1080 O O . ASP A 1 142 ? 27.792 -15.249 -21.199 1.00 92.06 142 ASP A O 1
ATOM 1084 N N . GLY A 1 143 ? 26.683 -13.340 -21.604 1.00 93.12 143 GLY A N 1
ATOM 1085 C CA . GLY A 1 143 ? 27.683 -12.434 -21.048 1.00 93.12 143 GLY A CA 1
ATOM 1086 C C . GLY A 1 143 ? 28.744 -11.973 -22.046 1.00 93.12 143 GLY A C 1
ATOM 1087 O O . GLY A 1 143 ? 29.654 -11.248 -21.646 1.00 93.12 143 GLY A O 1
ATOM 1088 N N . ALA A 1 144 ? 28.657 -12.344 -23.327 1.00 96.44 144 ALA A N 1
ATOM 1089 C CA . ALA A 1 144 ? 29.540 -11.790 -24.347 1.00 96.44 144 ALA A CA 1
ATOM 1090 C C . ALA A 1 144 ? 29.271 -10.291 -24.550 1.00 96.44 144 ALA A C 1
ATOM 1092 O O . ALA A 1 144 ? 28.128 -9.839 -24.493 1.00 96.44 144 ALA A O 1
ATOM 1093 N N . VAL A 1 145 ? 30.316 -9.503 -24.816 1.00 97.38 145 VAL A N 1
ATOM 1094 C CA . VAL A 1 145 ? 30.158 -8.072 -25.117 1.00 97.38 145 VAL A CA 1
ATOM 1095 C C . VAL A 1 145 ? 29.421 -7.910 -26.444 1.00 97.38 145 VAL A C 1
ATOM 1097 O O . VAL A 1 145 ? 29.808 -8.473 -27.470 1.00 97.38 145 VAL A O 1
ATOM 1100 N N . ARG A 1 146 ? 28.368 -7.100 -26.432 1.00 95.56 146 ARG A N 1
ATOM 1101 C CA . ARG A 1 146 ? 27.558 -6.797 -27.605 1.00 95.56 146 ARG A CA 1
ATOM 1102 C C . ARG A 1 146 ? 28.295 -5.816 -28.512 1.00 95.56 146 ARG A C 1
ATOM 1104 O O . ARG A 1 146 ? 28.719 -4.748 -28.081 1.00 95.56 146 ARG A O 1
ATOM 1111 N N . ALA A 1 147 ? 28.373 -6.137 -29.804 1.00 93.81 147 ALA A N 1
ATOM 1112 C CA . ALA A 1 147 ? 29.041 -5.283 -30.793 1.00 93.81 147 ALA A CA 1
ATOM 1113 C C . ALA A 1 147 ? 28.378 -3.901 -30.953 1.00 93.81 147 ALA A C 1
ATOM 1115 O O . ALA A 1 147 ? 29.041 -2.925 -31.295 1.00 93.81 147 ALA A O 1
ATOM 1116 N N . ARG A 1 148 ? 27.060 -3.824 -30.737 1.00 91.94 148 ARG A N 1
ATOM 1117 C CA . ARG A 1 148 ? 26.263 -2.592 -30.806 1.00 91.94 148 ARG A CA 1
ATOM 1118 C C . ARG A 1 148 ? 25.360 -2.489 -29.574 1.00 91.94 148 ARG A C 1
ATOM 1120 O O . ARG A 1 148 ? 24.238 -2.991 -29.630 1.00 91.94 148 ARG A O 1
ATOM 1127 N N . PRO A 1 149 ? 25.855 -1.920 -28.461 1.00 94.81 149 PRO A N 1
ATOM 1128 C CA . PRO A 1 149 ? 25.054 -1.700 -27.262 1.00 94.81 149 PRO A CA 1
ATOM 1129 C C . PRO A 1 149 ? 23.808 -0.867 -27.561 1.00 94.81 149 PRO A C 1
ATOM 1131 O O . PRO A 1 149 ? 23.833 0.012 -28.424 1.00 94.81 149 PRO A O 1
ATOM 1134 N N . LEU A 1 150 ? 22.726 -1.150 -26.842 1.00 96.25 150 LEU A N 1
ATOM 1135 C CA . LEU A 1 150 ? 21.467 -0.427 -26.987 1.00 96.25 150 LEU A CA 1
ATOM 1136 C C . LEU A 1 150 ? 21.452 0.797 -26.058 1.00 96.25 150 LEU A C 1
ATOM 1138 O O . LEU A 1 150 ? 21.836 0.698 -24.893 1.00 96.25 150 LEU A O 1
ATOM 1142 N N . GLU A 1 151 ? 20.986 1.943 -26.552 1.00 97.44 151 GLU A N 1
ATOM 1143 C CA . GLU A 1 151 ? 20.702 3.104 -25.699 1.00 97.44 151 GLU A CA 1
ATOM 1144 C C . GLU A 1 151 ? 19.340 2.964 -25.015 1.00 97.44 151 GLU A C 1
ATOM 1146 O O . GLU A 1 151 ? 18.491 2.184 -25.449 1.00 97.44 151 GLU A O 1
ATOM 1151 N N . PHE A 1 152 ? 19.105 3.734 -23.949 1.00 98.69 152 PHE A N 1
ATOM 1152 C CA . PHE A 1 152 ? 17.853 3.653 -23.196 1.00 98.69 152 PHE A CA 1
ATOM 1153 C C . PHE A 1 152 ? 17.262 5.001 -22.803 1.00 98.69 152 PHE A C 1
ATOM 1155 O O . PHE A 1 152 ? 17.972 5.971 -22.528 1.00 98.69 152 PHE A O 1
ATOM 1162 N N . VAL A 1 153 ? 15.937 5.003 -22.710 1.00 98.81 153 VAL A N 1
ATOM 1163 C CA . VAL A 1 153 ? 15.115 6.053 -22.103 1.00 98.81 153 VAL A CA 1
ATOM 1164 C C . VAL A 1 153 ? 14.539 5.565 -20.778 1.00 98.81 153 VAL A C 1
ATOM 1166 O O . VAL A 1 153 ? 14.585 4.372 -20.479 1.00 98.81 153 VAL A O 1
ATOM 1169 N N . VAL A 1 154 ? 14.016 6.487 -19.976 1.00 98.94 154 VAL A N 1
ATOM 1170 C CA . VAL A 1 154 ? 13.482 6.196 -18.641 1.00 98.94 154 VAL A CA 1
ATOM 1171 C C . VAL A 1 154 ? 11.999 6.532 -18.596 1.00 98.94 154 VAL A C 1
ATOM 1173 O O . VAL A 1 154 ? 11.584 7.507 -19.216 1.00 98.94 154 VAL A O 1
ATOM 1176 N N . ALA A 1 155 ? 11.215 5.774 -17.842 1.00 98.88 155 ALA A N 1
ATOM 1177 C CA . ALA A 1 155 ? 9.875 6.154 -17.427 1.00 98.88 155 ALA A CA 1
ATOM 1178 C C . ALA A 1 155 ? 9.699 5.896 -15.928 1.00 98.88 155 ALA A C 1
ATOM 1180 O O . ALA A 1 155 ? 10.191 4.892 -15.423 1.00 98.88 155 ALA A O 1
ATOM 1181 N N . ASN A 1 156 ? 9.028 6.795 -15.214 1.00 98.75 156 ASN A N 1
ATOM 1182 C CA . ASN A 1 156 ? 8.721 6.606 -13.795 1.00 98.75 156 ASN A CA 1
ATOM 1183 C C . ASN A 1 156 ? 7.264 6.171 -13.625 1.00 98.75 156 ASN A C 1
ATOM 1185 O O . ASN A 1 156 ? 6.407 6.554 -14.411 1.00 98.75 156 ASN A O 1
ATOM 1189 N N . THR A 1 157 ? 6.966 5.382 -12.600 1.00 98.62 157 THR A N 1
ATOM 1190 C CA . THR A 1 157 ? 5.605 4.923 -12.307 1.00 98.62 157 THR A CA 1
ATOM 1191 C C . THR A 1 157 ? 4.856 5.900 -11.410 1.00 98.62 157 THR A C 1
ATOM 1193 O O . THR A 1 157 ? 3.655 6.091 -11.580 1.00 98.62 157 THR A O 1
ATOM 1196 N N . HIS A 1 158 ? 5.546 6.537 -10.463 1.00 97.69 158 HIS A N 1
ATOM 1197 C CA . HIS A 1 158 ? 4.997 7.552 -9.564 1.00 97.69 158 HIS A CA 1
ATOM 1198 C C . HIS A 1 158 ? 6.117 8.362 -8.883 1.00 97.69 158 HIS A C 1
ATOM 1200 O O . HIS A 1 158 ? 7.299 8.055 -9.037 1.00 97.69 158 HIS A O 1
ATOM 1206 N N . SER A 1 159 ? 5.771 9.424 -8.147 1.00 96.62 159 SER A N 1
ATOM 1207 C CA . SER A 1 159 ? 6.754 10.372 -7.593 1.00 96.62 159 SER A CA 1
ATOM 1208 C C . SER A 1 159 ? 7.354 10.034 -6.225 1.00 96.62 159 SER A C 1
ATOM 1210 O O . SER A 1 159 ? 7.989 10.909 -5.626 1.00 96.62 159 SER A O 1
ATOM 1212 N N . HIS A 1 160 ? 7.149 8.836 -5.672 1.00 94.62 160 HIS A N 1
ATOM 1213 C CA . HIS A 1 160 ? 7.816 8.504 -4.412 1.00 94.62 160 HIS A CA 1
ATOM 1214 C C . HIS A 1 160 ? 9.327 8.363 -4.611 1.00 94.62 160 HIS A C 1
ATOM 1216 O O . HIS A 1 160 ? 9.816 7.955 -5.665 1.00 94.62 160 HIS A O 1
ATOM 1222 N N . GLY A 1 161 ? 10.079 8.782 -3.590 1.00 93.06 161 GLY A N 1
ATOM 1223 C CA . GLY A 1 161 ? 11.531 8.956 -3.673 1.00 93.06 161 GLY A CA 1
ATOM 1224 C C . GLY A 1 161 ? 12.304 7.667 -3.950 1.00 93.06 161 GLY A C 1
ATOM 1225 O O . GLY A 1 161 ? 13.433 7.730 -4.425 1.00 93.06 161 GLY A O 1
ATOM 1226 N N . ASP A 1 162 ? 11.701 6.518 -3.673 1.00 92.00 162 ASP A N 1
ATOM 1227 C CA . ASP A 1 162 ? 12.197 5.184 -3.983 1.00 92.00 162 ASP A CA 1
ATOM 1228 C C . ASP A 1 162 ? 12.045 4.776 -5.454 1.00 92.00 162 ASP A C 1
ATOM 1230 O O . ASP A 1 162 ? 12.692 3.829 -5.869 1.00 92.00 162 ASP A O 1
ATOM 1234 N N . HIS A 1 163 ? 11.299 5.527 -6.269 1.00 96.50 163 HIS A N 1
ATOM 1235 C CA . HIS A 1 163 ? 11.105 5.248 -7.703 1.00 96.50 163 HIS A CA 1
ATOM 1236 C C . HIS A 1 163 ? 11.753 6.295 -8.613 1.00 96.50 163 HIS A C 1
ATOM 1238 O O . HIS A 1 163 ? 11.932 6.062 -9.811 1.00 96.50 163 HIS A O 1
ATOM 1244 N N . ILE A 1 164 ? 12.109 7.454 -8.049 1.00 97.12 164 ILE A N 1
ATOM 1245 C CA . ILE A 1 164 ? 12.715 8.588 -8.766 1.00 97.12 164 ILE A CA 1
ATOM 1246 C C . ILE A 1 164 ? 14.109 8.957 -8.235 1.00 97.12 164 ILE A C 1
ATOM 1248 O O . ILE A 1 164 ? 14.668 9.990 -8.618 1.00 97.12 164 ILE A O 1
ATOM 1252 N N . GLY A 1 165 ? 14.668 8.164 -7.319 1.00 94.94 165 GLY A N 1
ATOM 1253 C CA . GLY A 1 165 ? 15.852 8.512 -6.537 1.00 94.94 165 GLY A CA 1
ATOM 1254 C C . GLY A 1 165 ? 17.120 8.714 -7.369 1.00 94.94 165 GLY A C 1
ATOM 1255 O O . GLY A 1 165 ? 17.939 9.582 -7.042 1.00 94.94 165 GLY A O 1
ATOM 1256 N N . GLU A 1 166 ? 17.268 7.982 -8.476 1.00 95.69 166 GLU A N 1
ATOM 1257 C CA . GLU A 1 166 ? 18.397 8.124 -9.402 1.00 95.69 166 GLU A CA 1
ATOM 1258 C C . GLU A 1 166 ? 18.088 9.010 -10.622 1.00 95.69 166 GLU A C 1
ATOM 1260 O O . GLU A 1 166 ? 18.974 9.205 -11.457 1.00 95.69 166 GLU A O 1
ATOM 1265 N N . ASN A 1 167 ? 16.898 9.626 -10.733 1.00 97.31 167 ASN A N 1
ATOM 1266 C CA . ASN A 1 167 ? 16.539 10.457 -11.898 1.00 97.31 167 ASN A CA 1
ATOM 1267 C C . ASN A 1 167 ? 17.581 11.548 -12.203 1.00 97.31 167 ASN A C 1
ATOM 1269 O O . ASN A 1 167 ? 17.849 11.845 -13.366 1.00 97.31 167 ASN A O 1
ATOM 1273 N N . LYS A 1 168 ? 18.227 12.113 -11.174 1.00 94.44 168 LYS A N 1
ATOM 1274 C CA . LYS A 1 168 ? 19.291 13.123 -11.331 1.00 94.44 168 LYS A CA 1
ATOM 1275 C C . LYS A 1 168 ? 20.483 12.640 -12.173 1.00 94.44 168 LYS A C 1
ATOM 1277 O O . LYS A 1 168 ? 21.134 13.458 -12.817 1.00 94.44 168 LYS A O 1
ATOM 1282 N N . ARG A 1 169 ? 20.762 11.331 -12.182 1.00 95.06 169 ARG A N 1
ATOM 1283 C CA . ARG A 1 169 ? 21.846 10.706 -12.965 1.00 95.06 169 ARG A CA 1
ATOM 1284 C C . ARG A 1 169 ? 21.418 10.383 -14.406 1.00 95.06 169 ARG A C 1
ATOM 1286 O O . ARG A 1 169 ? 22.251 10.041 -15.245 1.00 95.06 169 ARG A O 1
ATOM 1293 N N . MET A 1 170 ? 20.131 10.556 -14.716 1.00 97.19 170 MET A N 1
ATOM 1294 C CA . MET A 1 170 ? 19.512 10.348 -16.031 1.00 97.19 170 MET A CA 1
ATOM 1295 C C . MET A 1 170 ? 19.321 11.670 -16.799 1.00 97.19 170 MET A C 1
ATOM 1297 O O . MET A 1 170 ? 18.439 11.783 -17.644 1.00 97.19 170 MET A O 1
ATOM 1301 N N . ASN A 1 171 ? 20.126 12.693 -16.502 1.00 95.06 171 ASN A N 1
ATOM 1302 C CA . ASN A 1 171 ? 20.015 14.034 -17.095 1.00 95.06 171 ASN A CA 1
ATOM 1303 C C . ASN A 1 171 ? 20.341 14.096 -18.603 1.00 95.06 171 ASN A C 1
ATOM 1305 O O . ASN A 1 171 ? 19.966 15.052 -19.275 1.00 95.06 171 ASN A O 1
ATOM 1309 N N . ASP A 1 172 ? 21.016 13.078 -19.134 1.00 96.81 172 ASP A N 1
ATOM 1310 C CA . ASP A 1 172 ? 21.465 12.977 -20.525 1.00 96.81 172 ASP A CA 1
ATOM 1311 C C . ASP A 1 172 ? 20.485 12.222 -21.435 1.00 96.81 172 ASP A C 1
ATOM 1313 O O . ASP A 1 172 ? 20.813 11.922 -22.581 1.00 96.81 172 ASP A O 1
ATOM 1317 N N . ARG A 1 173 ? 19.298 11.873 -20.930 1.00 97.75 173 ARG A N 1
ATOM 1318 C CA . ARG A 1 173 ? 18.293 11.086 -21.655 1.00 97.75 173 ARG A CA 1
ATOM 1319 C C . ARG A 1 173 ? 16.882 11.534 -21.317 1.00 97.75 173 ARG A C 1
ATOM 1321 O O . ARG A 1 173 ? 16.640 12.162 -20.288 1.00 97.75 173 ARG A O 1
ATOM 1328 N N . THR A 1 174 ? 15.941 11.182 -22.185 1.00 98.62 174 THR A N 1
ATOM 1329 C CA . THR A 1 174 ? 14.517 11.414 -21.937 1.00 98.62 174 THR A CA 1
ATOM 1330 C C . THR A 1 174 ? 14.047 10.637 -20.712 1.00 98.62 174 THR A C 1
ATOM 1332 O O . THR A 1 174 ? 14.289 9.431 -20.608 1.00 98.62 174 THR A O 1
ATOM 1335 N N . VAL A 1 175 ? 13.328 11.336 -19.835 1.00 98.81 175 VAL A N 1
ATOM 1336 C CA . VAL A 1 175 ? 12.592 10.758 -18.709 1.00 98.81 175 VAL A CA 1
ATOM 1337 C C . VAL A 1 175 ? 11.105 11.023 -18.934 1.00 98.81 175 VAL A C 1
ATOM 1339 O O . VAL A 1 175 ? 10.654 12.165 -18.871 1.00 98.81 175 VAL A O 1
ATOM 1342 N N . TYR A 1 176 ? 10.337 9.981 -19.228 1.00 98.81 176 TYR A N 1
ATOM 1343 C CA . TYR A 1 176 ? 8.883 10.054 -19.270 1.00 98.81 176 TYR A CA 1
ATOM 1344 C C . TYR A 1 176 ? 8.360 10.135 -17.834 1.00 98.81 176 TYR A C 1
ATOM 1346 O O . TYR A 1 176 ? 8.452 9.169 -17.077 1.00 98.81 176 TYR A O 1
ATOM 1354 N N . TYR A 1 177 ? 7.852 11.304 -17.454 1.00 98.69 177 TYR A N 1
ATOM 1355 C CA . TYR A 1 177 ? 7.418 11.606 -16.095 1.00 98.69 177 TYR A CA 1
ATOM 1356 C C . TYR A 1 177 ? 5.904 11.804 -16.058 1.00 98.69 177 TYR A C 1
ATOM 1358 O O . TYR A 1 177 ? 5.333 12.469 -16.925 1.00 98.69 177 TYR A O 1
ATOM 1366 N N . MET A 1 178 ? 5.246 11.200 -15.076 1.00 98.31 178 MET A N 1
ATOM 1367 C CA . MET A 1 178 ? 3.792 11.132 -15.001 1.00 98.31 178 MET A CA 1
ATOM 1368 C C . MET A 1 178 ? 3.174 12.529 -14.931 1.00 98.31 178 MET A C 1
ATOM 1370 O O . MET A 1 178 ? 3.534 13.336 -14.074 1.00 98.31 178 MET A O 1
ATOM 1374 N N . ASP A 1 179 ? 2.207 12.799 -15.807 1.00 98.00 179 ASP A N 1
ATOM 1375 C CA . ASP A 1 179 ? 1.568 14.116 -15.930 1.00 98.00 179 ASP A CA 1
ATOM 1376 C C . ASP A 1 179 ? 0.881 14.560 -14.623 1.00 98.00 179 ASP A C 1
ATOM 1378 O O . ASP A 1 179 ? 0.949 15.727 -14.248 1.00 98.00 179 ASP A O 1
ATOM 1382 N N . GLY A 1 180 ? 0.267 13.618 -13.896 1.00 96.81 180 GLY A N 1
ATOM 1383 C CA . GLY A 1 180 ? -0.428 13.889 -12.631 1.00 96.81 180 GLY A CA 1
ATOM 1384 C C . GLY A 1 180 ? 0.485 14.132 -11.423 1.00 96.81 180 GLY A C 1
ATOM 1385 O O . GLY A 1 180 ? 0.016 14.671 -10.426 1.00 96.81 180 GLY A O 1
ATOM 1386 N N . ASP A 1 181 ? 1.772 13.782 -11.520 1.00 97.75 181 ASP A N 1
ATOM 1387 C CA . ASP A 1 181 ? 2.771 13.976 -10.456 1.00 97.75 181 ASP A CA 1
ATOM 1388 C C . ASP A 1 181 ? 3.836 15.021 -10.847 1.00 97.75 181 ASP A C 1
ATOM 1390 O O . ASP A 1 181 ? 4.904 15.102 -10.233 1.00 97.75 181 ASP A O 1
ATOM 1394 N N . TRP A 1 182 ? 3.583 15.800 -11.902 1.00 97.94 182 TRP A N 1
ATOM 1395 C CA . TRP A 1 182 ? 4.581 16.667 -12.522 1.00 97.94 182 TRP A CA 1
ATOM 1396 C C . TRP A 1 182 ? 5.254 17.618 -11.513 1.00 97.94 182 TRP A C 1
ATOM 1398 O O . TRP A 1 182 ? 4.572 18.392 -10.833 1.00 97.94 182 TRP A O 1
ATOM 1408 N N . PRO A 1 183 ? 6.596 17.612 -11.400 1.00 96.31 183 PRO A N 1
ATOM 1409 C CA . PRO A 1 183 ? 7.281 18.424 -10.410 1.00 96.31 183 PRO A CA 1
ATOM 1410 C C . PRO A 1 183 ? 7.330 19.888 -10.853 1.00 96.31 183 PRO A C 1
ATOM 1412 O O . PRO A 1 183 ? 7.590 20.197 -12.015 1.00 96.31 183 PRO A O 1
ATOM 1415 N N . ALA A 1 184 ? 7.170 20.808 -9.898 1.00 94.81 184 ALA A N 1
ATOM 1416 C CA . ALA A 1 184 ? 7.195 22.250 -10.167 1.00 94.81 184 ALA A CA 1
ATOM 1417 C C . ALA A 1 184 ? 8.483 22.715 -10.879 1.00 94.81 184 ALA A C 1
ATOM 1419 O O . ALA A 1 184 ? 8.434 23.587 -11.740 1.00 94.81 184 ALA A O 1
ATOM 1420 N N . ASN A 1 185 ? 9.622 22.094 -10.554 1.00 93.75 185 ASN A N 1
ATOM 1421 C CA . ASN A 1 185 ? 10.928 22.371 -11.156 1.00 93.75 185 ASN A CA 1
ATOM 1422 C C . ASN A 1 185 ? 11.381 21.209 -12.054 1.00 93.75 185 ASN A C 1
ATOM 1424 O O . ASN A 1 185 ? 12.474 20.670 -11.873 1.00 93.75 185 ASN A O 1
ATOM 1428 N N . ALA A 1 186 ? 10.516 20.772 -12.973 1.00 96.25 186 ALA A N 1
ATOM 1429 C CA . ALA A 1 186 ? 10.830 19.687 -13.897 1.00 96.25 186 ALA A CA 1
ATOM 1430 C C . ALA A 1 186 ? 12.072 20.006 -14.756 1.00 96.25 186 ALA A C 1
ATOM 1432 O O . ALA A 1 186 ? 12.115 21.056 -15.404 1.00 96.25 186 ALA A O 1
ATOM 1433 N N . PRO A 1 187 ? 13.078 19.112 -14.796 1.00 96.56 187 PRO A N 1
ATOM 1434 C CA . PRO A 1 187 ? 14.193 19.215 -15.728 1.00 96.56 187 PRO A CA 1
ATOM 1435 C C . PRO A 1 187 ? 13.739 19.230 -17.194 1.00 96.56 187 PRO A C 1
ATOM 1437 O O . PRO A 1 187 ? 12.744 18.607 -17.558 1.00 96.56 187 PRO A O 1
ATOM 1440 N N . ALA A 1 188 ? 14.513 19.881 -18.066 1.00 96.31 188 ALA A N 1
ATOM 1441 C CA . ALA A 1 188 ? 14.173 20.012 -19.488 1.00 96.31 188 ALA A CA 1
ATOM 1442 C C . ALA A 1 188 ? 14.107 18.670 -20.246 1.00 96.31 188 ALA A C 1
ATOM 1444 O O . ALA A 1 188 ? 13.476 18.587 -21.295 1.00 96.31 188 ALA A O 1
ATOM 1445 N N . ASN A 1 189 ? 14.756 17.622 -19.732 1.00 97.94 189 ASN A N 1
ATOM 1446 C CA . ASN A 1 189 ? 14.723 16.279 -20.310 1.00 97.94 189 ASN A CA 1
ATOM 1447 C C . ASN A 1 189 ? 13.479 15.463 -19.901 1.00 97.94 189 ASN A C 1
ATOM 1449 O O . ASN A 1 189 ? 13.343 14.315 -20.334 1.00 97.94 189 ASN A O 1
ATOM 1453 N N . TYR A 1 190 ? 12.584 16.025 -19.079 1.00 98.56 190 TYR A N 1
ATOM 1454 C CA . TYR A 1 190 ? 11.335 15.373 -18.695 1.00 98.56 190 TYR A CA 1
ATOM 1455 C C . TYR A 1 190 ? 10.267 15.567 -19.774 1.00 98.56 190 TYR A C 1
ATOM 1457 O O . TYR A 1 190 ? 10.067 16.667 -20.289 1.00 98.56 190 TYR A O 1
ATOM 1465 N N . VAL A 1 191 ? 9.542 14.495 -20.084 1.00 98.69 191 VAL A N 1
ATOM 1466 C CA . VAL A 1 191 ? 8.435 14.482 -21.047 1.00 98.69 191 VAL A CA 1
ATOM 1467 C C . VAL A 1 191 ? 7.178 13.982 -20.337 1.00 98.69 191 VAL A C 1
ATOM 1469 O O . VAL A 1 191 ? 7.229 12.899 -19.753 1.00 98.69 191 VAL A O 1
ATOM 1472 N N . PRO A 1 192 ? 6.054 14.722 -20.366 1.00 98.56 192 PRO A N 1
ATOM 1473 C CA . PRO A 1 192 ? 4.841 14.288 -19.686 1.00 98.56 192 PRO A CA 1
ATOM 1474 C C . PRO A 1 192 ? 4.278 13.021 -20.334 1.00 98.56 192 PRO A C 1
ATOM 1476 O O . PRO A 1 192 ? 4.247 12.892 -21.560 1.00 98.56 192 PRO A O 1
ATOM 1479 N N . ILE A 1 193 ? 3.827 12.079 -19.509 1.00 98.69 193 ILE A N 1
ATOM 1480 C CA . ILE A 1 193 ? 3.201 10.827 -19.947 1.00 98.69 193 ILE A CA 1
ATOM 1481 C C . ILE A 1 193 ? 1.914 10.563 -19.165 1.00 98.69 193 ILE A C 1
ATOM 1483 O O . ILE A 1 193 ? 1.850 10.804 -17.959 1.00 98.69 193 ILE A O 1
ATOM 1487 N N . ARG A 1 194 ? 0.879 10.079 -19.860 1.00 97.94 194 ARG A N 1
ATOM 1488 C CA . ARG A 1 194 ? -0.386 9.611 -19.270 1.00 97.94 194 ARG A CA 1
ATOM 1489 C C . ARG A 1 194 ? -1.123 8.685 -20.233 1.00 97.94 194 ARG A C 1
ATOM 1491 O O . ARG A 1 194 ? -0.898 8.756 -21.436 1.00 97.94 194 ARG A O 1
ATOM 1498 N N . GLU A 1 195 ? -2.051 7.874 -19.733 1.00 98.38 195 GLU A N 1
ATOM 1499 C CA . GLU A 1 195 ? -2.903 7.018 -20.577 1.00 98.38 195 GLU A CA 1
ATOM 1500 C C . GLU A 1 195 ? -3.562 7.824 -21.714 1.00 98.38 195 GLU A C 1
ATOM 1502 O O . GLU A 1 195 ? -4.183 8.860 -21.482 1.00 98.38 195 GLU A O 1
ATOM 1507 N N . GLY A 1 196 ? -3.376 7.376 -22.960 1.00 97.56 196 GLY A N 1
ATOM 1508 C CA . GLY A 1 196 ? -3.907 8.034 -24.164 1.00 97.56 196 GLY A CA 1
ATOM 1509 C C . GLY A 1 196 ? -3.196 9.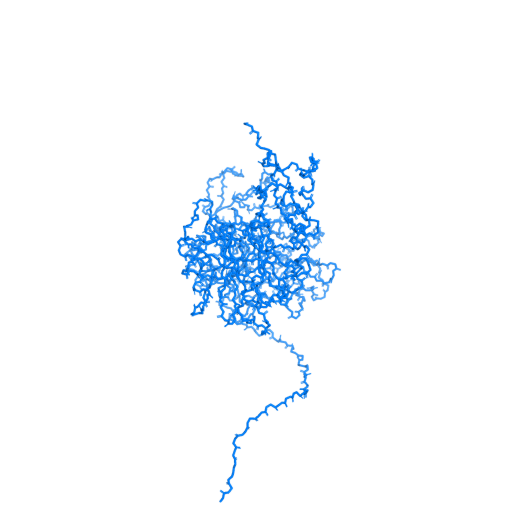325 -24.608 1.00 97.56 196 GLY A C 1
ATOM 1510 O O . GLY A 1 196 ? -3.428 9.775 -25.728 1.00 97.56 196 GLY A O 1
ATOM 1511 N N . GLY A 1 197 ? -2.304 9.899 -23.793 1.00 97.88 197 GLY A N 1
ATOM 1512 C CA . GLY A 1 197 ? -1.551 11.117 -24.114 1.00 97.88 197 GLY A CA 1
ATOM 1513 C C . GLY A 1 197 ? -2.411 12.383 -24.273 1.00 97.88 197 GLY A C 1
ATOM 1514 O O . GLY A 1 197 ? -3.424 12.577 -23.591 1.00 97.88 197 GLY A O 1
ATOM 1515 N N . GLY A 1 198 ? -1.981 13.284 -25.159 1.00 97.81 198 GLY A N 1
ATOM 1516 C CA . GLY A 1 198 ? -2.705 14.495 -25.560 1.00 97.81 198 GLY A CA 1
ATOM 1517 C C . GLY A 1 198 ? -2.288 15.767 -24.816 1.00 97.81 198 GLY A C 1
ATOM 1518 O O . GLY A 1 198 ? -1.281 15.798 -24.115 1.00 97.81 198 GLY A O 1
ATOM 1519 N N . ALA A 1 199 ? -3.070 16.837 -24.973 1.00 98.00 199 ALA A N 1
ATOM 1520 C CA . ALA A 1 199 ? -2.721 18.155 -24.442 1.00 98.00 199 ALA A CA 1
ATOM 1521 C C . ALA A 1 199 ? -2.594 18.174 -22.906 1.00 98.00 199 ALA A C 1
ATOM 1523 O O . ALA A 1 199 ? -3.416 17.586 -22.195 1.00 98.00 199 ALA A O 1
ATOM 1524 N N . THR A 1 200 ? -1.583 18.892 -22.417 1.00 97.44 200 THR A N 1
ATOM 1525 C CA . THR A 1 200 ? -1.297 19.131 -20.993 1.00 97.44 200 THR A CA 1
ATOM 1526 C C . THR A 1 200 ? -0.721 20.539 -20.802 1.00 97.44 200 THR A C 1
ATOM 1528 O O . THR A 1 200 ? -0.293 21.183 -21.757 1.00 97.44 200 THR A O 1
ATOM 1531 N N . THR A 1 201 ? -0.711 21.033 -19.568 1.00 96.75 201 THR A N 1
ATOM 1532 C CA . THR A 1 201 ? -0.024 22.269 -19.166 1.00 96.75 201 THR A CA 1
ATOM 1533 C C . THR A 1 201 ? 1.458 22.056 -18.844 1.00 96.75 201 THR A C 1
ATOM 1535 O O . THR A 1 201 ? 2.154 23.013 -18.514 1.00 96.75 201 THR A O 1
ATOM 1538 N N . HIS A 1 202 ? 1.944 20.817 -18.904 1.00 97.31 202 HIS A N 1
ATOM 1539 C CA . HIS A 1 202 ? 3.295 20.431 -18.507 1.00 97.31 202 HIS A CA 1
ATOM 1540 C C . HIS A 1 202 ? 4.238 20.208 -19.695 1.00 97.31 202 HIS A C 1
ATOM 1542 O O . HIS A 1 202 ? 3.806 19.941 -20.818 1.00 97.31 202 HIS A O 1
ATOM 1548 N N . GLY A 1 203 ? 5.548 20.278 -19.439 1.00 94.56 203 GLY A N 1
ATOM 1549 C CA . GLY A 1 203 ? 6.589 20.025 -20.439 1.00 94.56 203 GLY A CA 1
ATOM 1550 C C . GLY A 1 203 ? 6.397 20.842 -21.722 1.00 94.56 203 GLY A C 1
ATOM 1551 O O . GLY A 1 203 ? 6.257 22.061 -21.682 1.00 94.56 203 GLY A O 1
ATOM 1552 N N . SER A 1 204 ? 6.368 20.161 -22.869 1.00 93.75 204 SER A N 1
ATOM 1553 C CA . SER A 1 204 ? 6.133 20.757 -24.194 1.00 93.75 204 SER A CA 1
ATOM 1554 C C . SER A 1 204 ? 4.662 21.097 -24.490 1.00 93.75 204 SER A C 1
ATOM 1556 O O . SER A 1 204 ? 4.339 21.500 -25.606 1.00 93.75 204 SER A O 1
ATOM 1558 N N . GLY A 1 205 ? 3.755 20.897 -23.530 1.00 96.75 205 GLY A N 1
ATOM 1559 C CA . GLY A 1 205 ? 2.309 21.060 -23.698 1.00 96.75 205 GLY A CA 1
ATOM 1560 C C . GLY A 1 205 ? 1.595 19.840 -24.295 1.00 96.75 205 GLY A C 1
ATOM 1561 O O . GLY A 1 205 ? 0.386 19.886 -24.534 1.00 96.75 205 GLY A O 1
ATOM 1562 N N . GLN A 1 206 ? 2.317 18.745 -24.553 1.00 97.81 206 GLN A N 1
ATOM 1563 C CA . GLN A 1 206 ? 1.770 17.491 -25.079 1.00 97.81 206 GLN A CA 1
ATOM 1564 C C . GLN A 1 206 ? 2.338 16.293 -24.322 1.00 97.81 206 GLN A C 1
ATOM 1566 O O . GLN A 1 206 ? 3.546 16.060 -24.330 1.00 97.81 206 GLN A O 1
ATOM 1571 N N . ALA A 1 207 ? 1.451 15.519 -23.702 1.00 98.31 207 ALA A N 1
ATOM 1572 C CA . ALA A 1 207 ? 1.771 14.260 -23.060 1.00 98.31 207 ALA A CA 1
ATOM 1573 C C . ALA A 1 207 ? 1.755 13.119 -24.078 1.00 98.31 207 ALA A C 1
ATOM 1575 O O . ALA A 1 207 ? 0.873 13.034 -24.939 1.00 98.31 207 ALA A O 1
ATOM 1576 N N . VAL A 1 208 ? 2.707 12.202 -23.953 1.00 98.44 208 VAL A N 1
ATOM 1577 C CA . VAL A 1 208 ? 2.688 10.948 -24.712 1.00 98.44 208 VAL A CA 1
ATOM 1578 C C . VAL A 1 208 ? 1.805 9.917 -24.004 1.00 98.44 208 VAL A C 1
ATOM 1580 O O . VAL A 1 208 ? 1.625 9.982 -22.790 1.00 98.44 208 VAL A O 1
ATOM 1583 N N . GLY A 1 209 ? 1.249 8.967 -24.759 1.00 98.38 209 GLY A N 1
ATOM 1584 C CA . GLY A 1 209 ? 0.497 7.828 -24.206 1.00 98.38 209 GLY A CA 1
ATOM 1585 C C . GLY A 1 209 ? 1.146 6.468 -24.436 1.00 98.38 209 GLY A C 1
ATOM 1586 O O . GLY A 1 209 ? 0.715 5.468 -23.868 1.00 98.38 209 GLY A O 1
ATOM 1587 N N . GLU A 1 210 ? 2.189 6.429 -25.258 1.00 98.38 210 GLU A N 1
ATOM 1588 C CA . GLU A 1 210 ? 2.916 5.223 -25.626 1.00 98.38 210 GLU A CA 1
ATOM 1589 C C . GLU A 1 210 ? 4.390 5.571 -25.830 1.00 98.38 210 GLU A C 1
ATOM 1591 O O . GLU A 1 210 ? 4.724 6.626 -26.376 1.00 98.38 210 GLU A O 1
ATOM 1596 N N . ILE A 1 211 ? 5.265 4.676 -25.383 1.00 98.75 211 ILE A N 1
ATOM 1597 C CA . ILE A 1 211 ? 6.704 4.745 -25.594 1.00 98.75 211 ILE A CA 1
ATOM 1598 C C . ILE A 1 211 ? 7.059 3.722 -26.670 1.00 98.75 211 ILE A C 1
ATOM 1600 O O . ILE A 1 211 ? 6.904 2.515 -26.481 1.00 98.75 211 ILE A O 1
ATOM 1604 N N . ASP A 1 212 ? 7.547 4.221 -27.801 1.00 98.12 212 ASP A N 1
ATOM 1605 C CA . ASP A 1 212 ? 8.002 3.390 -28.912 1.00 98.12 212 ASP A CA 1
ATOM 1606 C C . ASP A 1 212 ? 9.478 2.999 -28.726 1.00 98.12 212 ASP A C 1
ATOM 1608 O O . ASP A 1 212 ? 10.341 3.871 -28.565 1.00 98.12 212 ASP A O 1
ATOM 1612 N N . LEU A 1 213 ? 9.772 1.697 -28.714 1.00 98.44 213 LEU A N 1
ATOM 1613 C CA . LEU A 1 213 ? 11.124 1.128 -28.641 1.00 98.44 213 LEU A CA 1
ATOM 1614 C C . LEU A 1 213 ? 11.579 0.542 -29.994 1.00 98.44 213 LEU A C 1
ATOM 1616 O O . LEU A 1 213 ? 12.588 -0.164 -30.067 1.00 98.44 213 LEU A O 1
ATOM 1620 N N . GLY A 1 214 ? 10.833 0.834 -31.063 1.00 96.25 214 GLY A N 1
ATOM 1621 C CA . GLY A 1 214 ? 11.030 0.371 -32.431 1.00 96.25 214 GLY A CA 1
ATOM 1622 C C . GLY A 1 214 ? 9.946 -0.625 -32.839 1.00 96.25 214 GLY A C 1
ATOM 1623 O O . GLY A 1 214 ? 8.955 -0.289 -33.472 1.00 96.25 214 GLY A O 1
ATOM 1624 N N . ASP A 1 215 ? 10.156 -1.896 -32.523 1.00 91.31 215 ASP A N 1
ATOM 1625 C CA . ASP A 1 215 ? 9.246 -3.017 -32.807 1.00 91.31 215 ASP A CA 1
ATOM 1626 C C . ASP A 1 215 ? 8.586 -3.585 -31.536 1.00 91.31 215 ASP A C 1
ATOM 1628 O O . ASP A 1 215 ? 8.044 -4.694 -31.554 1.00 91.31 215 ASP A O 1
ATOM 1632 N N . ARG A 1 216 ? 8.656 -2.818 -30.441 1.00 97.31 216 ARG A N 1
ATOM 1633 C CA . ARG A 1 216 ? 8.028 -3.064 -29.140 1.00 97.31 216 ARG A CA 1
ATOM 1634 C C . ARG A 1 216 ? 7.473 -1.741 -28.624 1.00 97.31 216 ARG A C 1
ATOM 1636 O O . ARG A 1 216 ? 8.209 -0.763 -28.508 1.00 97.31 216 ARG A O 1
ATOM 1643 N N . LYS A 1 217 ? 6.177 -1.711 -28.336 1.00 98.06 217 LYS A N 1
ATOM 1644 C CA . LYS A 1 217 ? 5.451 -0.522 -27.878 1.00 98.06 217 LYS A CA 1
ATOM 1645 C C . LYS A 1 217 ? 4.966 -0.740 -26.457 1.00 98.06 217 LYS A C 1
ATOM 1647 O O . LYS A 1 217 ? 4.420 -1.798 -26.154 1.00 98.06 217 LYS A O 1
ATOM 1652 N N . VAL A 1 218 ? 5.173 0.258 -25.605 1.00 98.81 218 VAL A N 1
ATOM 1653 C CA . VAL A 1 218 ? 4.801 0.200 -24.190 1.00 98.81 218 VAL A CA 1
ATOM 1654 C C . VAL A 1 218 ? 3.814 1.323 -23.895 1.00 98.81 218 VAL A C 1
ATOM 1656 O O . VAL A 1 218 ? 4.165 2.500 -23.975 1.00 98.81 218 VAL A O 1
ATOM 1659 N N . SER A 1 219 ? 2.569 0.973 -23.587 1.00 98.81 219 SER A N 1
ATOM 1660 C CA . SER A 1 219 ? 1.491 1.941 -23.362 1.00 98.81 219 SER A CA 1
ATOM 1661 C C . SER A 1 219 ? 1.413 2.358 -21.894 1.00 98.81 219 SER A C 1
ATOM 1663 O O . SER A 1 219 ? 1.540 1.523 -21.000 1.00 98.81 219 SER A O 1
ATOM 1665 N N . ALA A 1 220 ? 1.157 3.640 -21.640 1.00 98.81 220 ALA A N 1
ATOM 1666 C CA . ALA A 1 220 ? 0.851 4.129 -20.301 1.00 98.81 220 ALA A CA 1
ATOM 1667 C C . ALA A 1 220 ? -0.574 3.723 -19.895 1.00 98.81 220 ALA A C 1
ATOM 1669 O O . ALA A 1 220 ? -1.515 3.874 -20.676 1.00 98.81 220 ALA A O 1
ATOM 1670 N N . VAL A 1 221 ? -0.729 3.251 -18.661 1.00 98.69 221 VAL A N 1
ATOM 1671 C CA . VAL A 1 221 ? -2.004 2.877 -18.042 1.00 98.69 221 VAL A CA 1
ATOM 1672 C C . VAL A 1 221 ? -2.155 3.698 -16.771 1.00 98.69 221 VAL A C 1
ATOM 1674 O O . VAL A 1 221 ? -1.326 3.604 -15.873 1.00 98.69 221 VAL A O 1
ATOM 1677 N N . ALA A 1 222 ? -3.198 4.516 -16.672 1.00 98.25 222 ALA A N 1
ATOM 1678 C CA . ALA A 1 222 ? -3.420 5.322 -15.476 1.00 98.25 222 ALA A CA 1
ATOM 1679 C C . ALA A 1 222 ? -3.715 4.389 -14.293 1.00 98.25 222 ALA A C 1
ATOM 1681 O O . ALA A 1 222 ? -4.468 3.434 -14.450 1.00 98.25 222 ALA A O 1
ATOM 1682 N N . MET A 1 223 ? -3.152 4.633 -13.114 1.00 97.75 223 MET A N 1
ATOM 1683 C CA . MET A 1 223 ? -3.414 3.837 -11.908 1.00 97.75 223 MET A CA 1
ATOM 1684 C C . MET A 1 223 ? -3.448 4.659 -10.597 1.00 97.75 223 MET A C 1
ATOM 1686 O O . MET A 1 223 ? -2.912 4.208 -9.584 1.00 97.75 223 MET A O 1
ATOM 1690 N N . PRO A 1 224 ? -4.077 5.851 -10.543 1.00 97.00 224 PRO A N 1
ATOM 1691 C CA . PRO A 1 224 ? -4.314 6.515 -9.259 1.00 97.00 224 PRO A CA 1
ATOM 1692 C C . PRO A 1 224 ? -5.187 5.624 -8.348 1.00 97.00 224 PRO A C 1
ATOM 1694 O O . PRO A 1 224 ? -6.038 4.900 -8.863 1.00 97.00 224 PRO A O 1
ATOM 1697 N N . PRO A 1 225 ? -5.027 5.663 -7.011 1.00 95.56 225 PRO A N 1
ATOM 1698 C CA . PRO A 1 225 ? -4.664 6.862 -6.267 1.00 95.56 225 PRO A CA 1
ATOM 1699 C 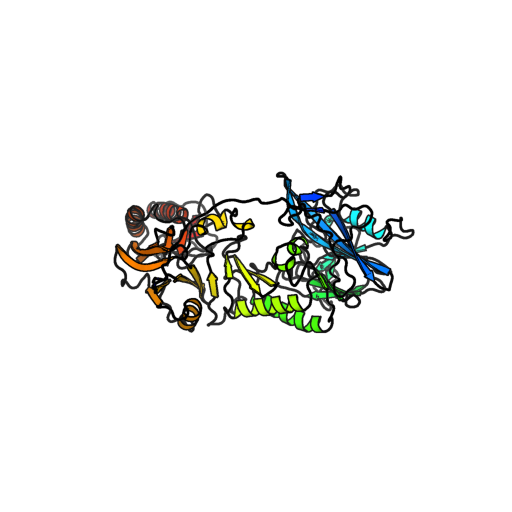C . PRO A 1 225 ? -3.417 6.730 -5.378 1.00 95.56 225 PRO A C 1
ATOM 1701 O O . PRO A 1 225 ? -3.264 7.545 -4.472 1.00 95.56 225 PRO A O 1
ATOM 1704 N N . HIS A 1 226 ? -2.547 5.731 -5.585 1.00 95.25 226 HIS A N 1
ATOM 1705 C CA . HIS A 1 226 ? -1.318 5.604 -4.785 1.00 95.25 226 HIS A CA 1
ATOM 1706 C C . HIS A 1 226 ? -0.517 6.922 -4.778 1.00 95.25 226 HIS A C 1
ATOM 1708 O O . HIS A 1 226 ? -0.143 7.424 -3.723 1.00 95.25 226 HIS A O 1
ATOM 1714 N N . THR A 1 227 ? -0.406 7.555 -5.941 1.00 96.38 227 THR A N 1
ATOM 1715 C CA . THR A 1 227 ? -0.211 8.997 -6.130 1.00 96.38 227 THR A CA 1
ATOM 1716 C C . THR A 1 227 ? -1.226 9.499 -7.167 1.00 96.38 227 THR A C 1
ATOM 1718 O O . THR A 1 227 ? -1.804 8.683 -7.900 1.00 96.38 227 THR A O 1
ATOM 1721 N N . PRO A 1 228 ? -1.468 10.819 -7.282 1.00 96.06 228 PRO A N 1
ATOM 1722 C CA . PRO A 1 228 ? -2.337 11.366 -8.326 1.00 96.06 228 PRO A CA 1
ATOM 1723 C C . PRO A 1 228 ? -1.915 10.982 -9.754 1.00 96.06 228 PRO A C 1
ATOM 1725 O O . PRO A 1 228 ? -2.775 10.759 -10.606 1.00 96.06 228 PRO A O 1
ATOM 1728 N N . GLY A 1 229 ? -0.609 10.888 -10.014 1.00 96.25 229 GLY A N 1
ATOM 1729 C CA . GLY A 1 229 ? -0.023 10.532 -11.305 1.00 96.25 229 GLY A CA 1
ATOM 1730 C 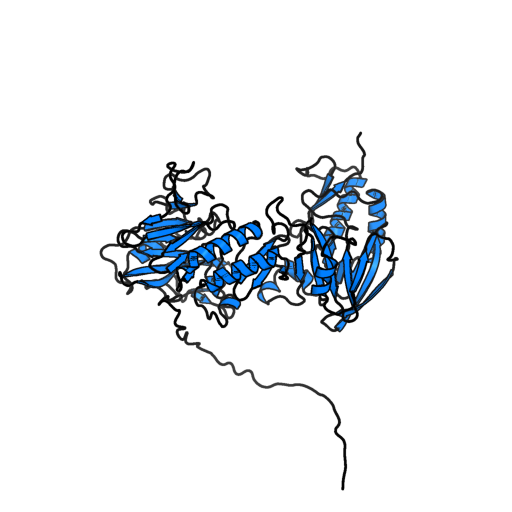C . GLY A 1 229 ? 0.360 9.064 -11.476 1.00 96.25 229 GLY A C 1
ATOM 1731 O O . GLY A 1 229 ? 0.908 8.733 -12.526 1.00 96.25 229 GLY A O 1
ATOM 1732 N N . SER A 1 230 ? 0.086 8.185 -10.506 1.00 98.06 230 SER A N 1
ATOM 1733 C CA . SER A 1 230 ? 0.473 6.768 -10.578 1.00 98.06 230 SER A CA 1
ATOM 1734 C C . SER A 1 230 ? 0.117 6.151 -11.931 1.00 98.06 230 SER A C 1
ATOM 1736 O O . SER A 1 230 ? -1.027 6.227 -12.382 1.00 98.06 230 SER A O 1
ATOM 1738 N N . THR A 1 231 ? 1.116 5.574 -12.593 1.00 98.62 231 THR A N 1
ATOM 1739 C CA . THR A 1 231 ? 1.064 5.097 -13.975 1.00 98.62 231 THR A CA 1
ATOM 1740 C C . THR A 1 231 ? 1.736 3.733 -14.067 1.00 98.62 231 THR A C 1
ATOM 1742 O O . THR A 1 231 ? 2.892 3.565 -13.685 1.00 98.62 231 THR A O 1
ATOM 1745 N N . GLY A 1 232 ? 1.011 2.756 -14.604 1.00 98.50 232 GLY A N 1
ATOM 1746 C CA . GLY A 1 232 ? 1.572 1.487 -15.038 1.00 98.50 232 GLY A CA 1
ATOM 1747 C C . GLY A 1 232 ? 1.993 1.521 -16.506 1.00 98.50 232 GLY A C 1
ATOM 1748 O O . GLY A 1 232 ? 1.534 2.354 -17.289 1.00 98.50 232 GLY A O 1
ATOM 1749 N N . TYR A 1 233 ? 2.831 0.569 -16.894 1.00 98.88 233 TYR A N 1
ATOM 1750 C CA . TYR A 1 233 ? 3.336 0.413 -18.253 1.00 98.88 233 TYR A CA 1
ATOM 1751 C C . TYR A 1 233 ? 2.983 -0.968 -18.786 1.00 98.88 233 TYR A C 1
ATOM 1753 O O . TYR A 1 233 ? 3.421 -1.982 -18.246 1.00 98.88 233 TYR A O 1
ATOM 1761 N N . LEU A 1 234 ? 2.168 -1.003 -19.837 1.00 98.75 234 LEU A N 1
ATOM 1762 C CA . LEU A 1 234 ? 1.698 -2.229 -20.465 1.00 98.75 234 LEU A CA 1
ATOM 1763 C C . LEU A 1 234 ? 2.501 -2.523 -21.728 1.00 98.75 234 LEU A C 1
ATOM 1765 O O . LEU A 1 234 ? 2.425 -1.795 -22.717 1.00 98.75 234 LEU A O 1
ATOM 1769 N N . ASP A 1 235 ? 3.190 -3.654 -21.715 1.00 98.31 235 ASP A N 1
ATOM 1770 C CA . ASP A 1 235 ? 3.672 -4.324 -22.911 1.00 98.31 235 ASP A CA 1
ATOM 1771 C C . ASP A 1 235 ? 2.639 -5.373 -23.334 1.00 98.31 235 ASP A C 1
ATOM 1773 O O . ASP A 1 235 ? 2.595 -6.492 -22.817 1.00 98.31 235 ASP A O 1
ATOM 1777 N N . ALA A 1 236 ? 1.766 -4.979 -24.259 1.00 96.75 236 ALA A N 1
ATOM 1778 C CA . ALA A 1 236 ? 0.646 -5.803 -24.696 1.00 96.75 236 ALA A CA 1
ATOM 1779 C C . ALA A 1 236 ? 1.083 -7.048 -25.486 1.00 96.75 236 ALA A C 1
ATOM 1781 O O . ALA A 1 236 ? 0.416 -8.078 -25.402 1.00 96.75 236 ALA A O 1
ATOM 1782 N N . GLU A 1 237 ? 2.183 -6.965 -26.244 1.00 95.00 237 GLU A N 1
ATOM 1783 C CA . GLU A 1 237 ? 2.670 -8.080 -27.066 1.00 95.00 237 GLU A CA 1
ATOM 1784 C C . GLU A 1 237 ? 3.215 -9.207 -26.186 1.00 95.00 237 GLU A C 1
ATOM 1786 O O . GLU A 1 237 ? 2.931 -10.378 -26.433 1.00 95.00 237 GLU A O 1
ATOM 1791 N N . ASN A 1 238 ? 3.936 -8.849 -25.120 1.00 95.06 238 ASN A N 1
ATOM 1792 C CA . ASN A 1 238 ? 4.490 -9.813 -24.168 1.00 95.06 238 ASN A CA 1
ATOM 1793 C C . ASN A 1 238 ? 3.575 -10.059 -22.952 1.00 95.06 238 ASN A C 1
ATOM 1795 O O . ASN A 1 238 ? 3.930 -10.844 -22.077 1.00 95.06 238 ASN A O 1
ATOM 1799 N N . GLN A 1 239 ? 2.408 -9.403 -22.897 1.00 96.88 239 GLN A N 1
ATOM 1800 C CA . GLN A 1 239 ? 1.441 -9.444 -21.791 1.00 96.88 239 GLN A CA 1
ATOM 1801 C C . GLN A 1 239 ? 2.099 -9.197 -20.425 1.00 96.88 239 GLN A C 1
ATOM 1803 O O . GLN A 1 239 ? 1.906 -9.956 -19.476 1.00 96.88 239 GLN A O 1
ATOM 1808 N N . MET A 1 240 ? 2.878 -8.120 -20.323 1.00 97.50 240 MET A N 1
ATOM 1809 C CA . MET A 1 240 ? 3.525 -7.704 -19.077 1.00 97.50 240 MET A CA 1
ATOM 1810 C C . MET A 1 240 ? 3.021 -6.328 -18.654 1.00 97.50 240 MET A C 1
ATOM 1812 O O . MET A 1 240 ? 3.029 -5.391 -19.453 1.00 97.50 240 MET A O 1
ATOM 1816 N N . LEU A 1 241 ? 2.605 -6.200 -17.397 1.00 98.06 241 LEU A N 1
ATOM 1817 C CA . LEU A 1 241 ? 2.192 -4.941 -16.789 1.00 98.06 241 LEU A CA 1
ATOM 1818 C C . LEU A 1 241 ? 3.135 -4.585 -15.645 1.00 98.06 241 LEU A C 1
ATOM 1820 O O . LEU A 1 241 ? 3.158 -5.270 -14.625 1.00 98.06 241 LEU A O 1
ATOM 1824 N N . PHE A 1 242 ? 3.867 -3.489 -15.798 1.00 98.06 242 PHE A N 1
ATOM 1825 C CA . PHE A 1 242 ? 4.739 -2.937 -14.764 1.00 98.06 242 PHE A CA 1
ATOM 1826 C C . PHE A 1 242 ? 3.967 -1.854 -14.024 1.00 98.06 242 PHE A C 1
ATOM 1828 O O . PHE A 1 242 ? 3.709 -0.791 -14.581 1.00 98.06 242 PHE A O 1
ATOM 1835 N N . SER A 1 243 ? 3.512 -2.144 -12.812 1.00 96.75 243 SER A N 1
ATOM 1836 C CA . SER A 1 243 ? 2.462 -1.363 -12.151 1.00 96.75 243 SER A CA 1
ATOM 1837 C C . SER A 1 243 ? 2.960 -0.330 -11.147 1.00 96.75 243 SER A C 1
ATOM 1839 O O . SER A 1 243 ? 2.143 0.344 -10.519 1.00 96.75 243 SER A O 1
ATOM 1841 N N . GLY A 1 244 ? 4.275 -0.258 -10.926 1.00 95.94 244 GLY A N 1
ATOM 1842 C CA . GLY A 1 244 ? 4.816 0.473 -9.786 1.00 95.94 244 GLY A CA 1
ATOM 1843 C C . GLY A 1 244 ? 4.201 -0.043 -8.486 1.00 95.94 244 GLY A C 1
ATOM 1844 O O . GLY A 1 244 ? 3.978 -1.249 -8.318 1.00 95.94 244 GLY A O 1
ATOM 1845 N N . ASP A 1 245 ? 3.819 0.893 -7.629 1.00 95.38 245 ASP A N 1
ATOM 1846 C CA . ASP A 1 245 ? 3.196 0.602 -6.338 1.00 95.38 245 ASP A CA 1
ATOM 1847 C C . ASP A 1 245 ? 1.670 0.576 -6.405 1.00 95.38 245 ASP A C 1
ATOM 1849 O O . ASP A 1 245 ? 1.015 0.215 -5.433 1.00 95.38 245 ASP A O 1
ATOM 1853 N N . ALA A 1 246 ? 1.074 0.894 -7.556 1.00 95.38 246 ALA A N 1
ATOM 1854 C CA . ALA A 1 246 ? -0.360 1.137 -7.652 1.00 95.38 246 ALA A CA 1
ATOM 1855 C C . ALA A 1 246 ? -1.240 -0.097 -7.406 1.00 95.38 246 ALA A C 1
ATOM 1857 O O . ALA A 1 246 ? -2.402 0.049 -7.059 1.00 95.38 246 ALA A O 1
ATOM 1858 N N . ILE A 1 247 ? -0.721 -1.311 -7.570 1.00 91.12 247 ILE A N 1
ATOM 1859 C CA . ILE A 1 247 ? -1.400 -2.561 -7.170 1.00 91.12 247 ILE A CA 1
ATOM 1860 C C . ILE A 1 247 ? -0.522 -3.433 -6.272 1.00 91.12 247 ILE A C 1
ATOM 1862 O O . ILE A 1 247 ? -0.953 -4.496 -5.840 1.00 91.12 247 ILE A O 1
ATOM 1866 N N . GLY A 1 248 ? 0.687 -2.971 -5.946 1.00 87.12 248 GLY A N 1
ATOM 1867 C CA . GLY A 1 248 ? 1.594 -3.655 -5.035 1.00 87.12 248 GLY A CA 1
ATOM 1868 C C . GLY A 1 248 ? 2.095 -5.023 -5.510 1.00 87.12 248 GLY A C 1
ATOM 1869 O O . GLY A 1 248 ? 1.790 -5.510 -6.602 1.00 87.12 248 GLY A O 1
ATOM 1870 N N . THR A 1 249 ? 2.893 -5.661 -4.653 1.00 81.50 249 THR A N 1
ATOM 1871 C CA . THR A 1 249 ? 3.524 -6.963 -4.919 1.00 81.50 249 THR A CA 1
ATOM 1872 C C . THR A 1 249 ? 3.096 -7.985 -3.859 1.00 81.50 249 THR A C 1
ATOM 1874 O O . THR A 1 249 ? 3.910 -8.620 -3.196 1.00 81.50 249 THR A O 1
ATOM 1877 N N . GLY A 1 250 ? 1.782 -8.143 -3.686 1.00 76.62 250 GLY A N 1
ATOM 1878 C CA . GLY A 1 250 ? 1.178 -9.006 -2.662 1.00 76.62 250 GLY A CA 1
ATOM 1879 C C . GLY A 1 250 ? 0.621 -8.233 -1.481 1.00 76.62 250 GLY A C 1
ATOM 1880 O O . GLY A 1 250 ? -0.229 -8.761 -0.773 1.00 76.62 250 GLY A O 1
ATOM 1881 N N . TYR A 1 251 ? 1.032 -6.978 -1.329 1.00 82.31 251 TYR A N 1
ATOM 1882 C CA . TYR A 1 251 ? 0.266 -5.972 -0.618 1.00 82.31 251 TYR A CA 1
ATOM 1883 C C . TYR A 1 251 ? 0.480 -4.592 -1.240 1.00 82.31 251 TYR A C 1
ATOM 1885 O O . TYR A 1 251 ? 1.514 -4.342 -1.860 1.00 82.31 251 TYR A O 1
ATOM 1893 N N . VAL A 1 252 ? -0.488 -3.696 -1.061 1.00 90.94 252 VAL A N 1
ATOM 1894 C CA . VAL A 1 252 ? -0.461 -2.320 -1.569 1.00 90.94 252 VAL A CA 1
ATOM 1895 C C . VAL A 1 252 ? -0.686 -1.313 -0.445 1.00 90.94 252 VAL A C 1
ATOM 1897 O O . VAL A 1 252 ? -1.475 -1.551 0.469 1.00 90.94 252 VAL A O 1
ATOM 1900 N N . TRP A 1 253 ? 0.006 -0.175 -0.504 1.00 91.38 253 TRP A N 1
ATOM 1901 C CA . TRP A 1 253 ? -0.199 0.953 0.407 1.00 91.38 253 TRP A CA 1
ATOM 1902 C C . TRP A 1 253 ? -1.038 2.038 -0.263 1.00 91.38 253 TRP A C 1
ATOM 1904 O O . TRP A 1 253 ? -0.626 2.629 -1.261 1.00 91.38 253 TRP A O 1
ATOM 1914 N N . ILE A 1 254 ? -2.220 2.297 0.297 1.00 93.25 254 ILE A N 1
ATOM 1915 C CA . ILE A 1 254 ? -3.134 3.369 -0.121 1.00 93.25 254 ILE A CA 1
ATOM 1916 C C . ILE A 1 254 ? -3.704 4.140 1.073 1.00 93.25 254 ILE A C 1
ATOM 1918 O O . ILE A 1 254 ? -4.696 4.844 0.947 1.00 93.25 254 ILE A O 1
ATOM 1922 N N . GLN A 1 255 ? -3.112 4.030 2.259 1.00 89.00 255 GLN A N 1
ATOM 1923 C CA . GLN A 1 255 ? -3.646 4.597 3.500 1.00 89.00 255 GLN A CA 1
ATOM 1924 C C . GLN A 1 255 ? -3.773 6.124 3.514 1.00 89.00 255 GLN A C 1
ATOM 1926 O O . GLN A 1 255 ? -4.487 6.668 4.353 1.00 89.00 255 GLN A O 1
ATOM 1931 N N . TRP A 1 256 ? -3.116 6.819 2.591 1.00 86.38 256 TRP A N 1
ATOM 1932 C CA . TRP A 1 256 ? -3.234 8.265 2.376 1.00 86.38 256 TRP A CA 1
ATOM 1933 C C . TRP A 1 256 ? -4.269 8.646 1.309 1.00 86.38 256 TRP A C 1
ATOM 1935 O O . TRP A 1 256 ? -4.530 9.831 1.120 1.00 86.38 256 TRP A O 1
ATOM 1945 N N . ALA A 1 257 ? -4.856 7.670 0.619 1.00 91.69 257 ALA A N 1
ATOM 1946 C CA . ALA A 1 257 ? -5.775 7.875 -0.486 1.00 91.69 257 ALA A CA 1
ATOM 1947 C C . ALA A 1 257 ? -7.131 7.187 -0.244 1.00 91.69 257 ALA A C 1
ATOM 1949 O O . ALA A 1 257 ? -7.201 6.198 0.485 1.00 91.69 257 ALA A O 1
ATOM 1950 N N . PRO A 1 258 ? -8.220 7.671 -0.870 1.00 93.75 258 PRO A N 1
ATOM 1951 C CA . PRO A 1 258 ? -9.523 7.033 -0.752 1.00 93.75 258 PRO A CA 1
ATOM 1952 C C . PRO A 1 258 ? -9.552 5.602 -1.308 1.00 93.75 258 PRO A C 1
ATOM 1954 O O . PRO A 1 258 ? -9.293 5.396 -2.497 1.00 93.75 258 PRO A O 1
ATOM 1957 N N . VAL A 1 259 ? -9.985 4.629 -0.499 1.00 95.69 259 VAL A N 1
ATOM 1958 C CA . VAL A 1 259 ? -10.254 3.248 -0.961 1.00 95.69 259 VAL A CA 1
ATOM 1959 C C . VAL A 1 259 ? -11.286 3.229 -2.096 1.00 95.69 259 VAL A C 1
ATOM 1961 O O . VAL A 1 259 ? -11.168 2.444 -3.029 1.00 95.69 259 VAL A O 1
ATOM 1964 N N . SER A 1 260 ? -12.264 4.135 -2.074 1.00 96.19 260 SER A N 1
ATOM 1965 C CA . SER A 1 260 ? -13.258 4.311 -3.153 1.00 96.19 260 SER A CA 1
ATOM 1966 C C . SER A 1 260 ? -12.620 4.550 -4.524 1.00 96.19 260 SER A C 1
ATOM 1968 O O . SER A 1 260 ? -12.971 3.882 -5.495 1.00 96.19 260 SER A O 1
ATOM 1970 N N . ARG A 1 261 ? -11.609 5.422 -4.598 1.00 97.31 261 ARG A N 1
ATOM 1971 C CA . ARG A 1 261 ? -10.856 5.669 -5.838 1.00 97.31 261 ARG A CA 1
ATOM 1972 C C . ARG A 1 261 ? -9.995 4.475 -6.236 1.00 97.31 261 ARG A C 1
ATOM 1974 O O . ARG A 1 261 ? -9.869 4.178 -7.421 1.00 97.31 261 ARG A O 1
ATOM 1981 N N . TYR A 1 262 ? -9.460 3.750 -5.258 1.00 97.94 262 TYR A N 1
ATOM 1982 C CA . TYR A 1 262 ? -8.753 2.498 -5.513 1.00 97.94 262 TYR A CA 1
ATOM 1983 C C . TYR A 1 262 ? -9.668 1.417 -6.111 1.00 97.94 262 TYR A C 1
ATOM 1985 O O . TYR A 1 262 ? -9.296 0.756 -7.082 1.00 97.94 262 TYR A O 1
ATOM 1993 N N . ALA A 1 263 ? -10.891 1.271 -5.594 1.00 97.75 263 ALA A N 1
ATOM 1994 C CA . ALA A 1 263 ? -11.886 0.333 -6.112 1.00 97.75 263 ALA A CA 1
ATOM 1995 C C . ALA A 1 263 ? -12.301 0.672 -7.556 1.00 97.75 263 ALA A C 1
ATOM 1997 O O . ALA A 1 263 ? -12.394 -0.214 -8.406 1.00 97.75 263 ALA A O 1
ATOM 1998 N N . GLU A 1 264 ? -12.499 1.957 -7.868 1.00 97.94 264 GLU A N 1
ATOM 1999 C CA . GLU A 1 264 ? -12.761 2.418 -9.239 1.00 97.94 264 GLU A CA 1
ATOM 2000 C C . GLU A 1 264 ? -11.606 2.065 -10.189 1.00 97.94 264 GLU A C 1
ATOM 2002 O O . GLU A 1 264 ? -11.830 1.509 -11.271 1.00 97.94 264 GLU A O 1
ATOM 2007 N N . MET A 1 265 ? -10.367 2.355 -9.777 1.00 97.94 265 MET A N 1
ATOM 2008 C CA . MET A 1 265 ? -9.174 2.070 -10.571 1.00 97.94 265 MET A CA 1
ATOM 2009 C C . MET A 1 265 ? -9.006 0.573 -10.820 1.00 97.94 265 MET A C 1
ATOM 2011 O O . MET A 1 265 ? -8.877 0.170 -11.976 1.00 97.94 265 MET A O 1
ATOM 2015 N N . THR A 1 266 ? -9.058 -0.253 -9.775 1.00 98.06 266 THR A N 1
ATOM 2016 C CA . THR A 1 266 ? -8.867 -1.708 -9.885 1.00 98.06 266 THR A CA 1
ATOM 2017 C C . THR A 1 266 ? -9.962 -2.367 -10.717 1.00 98.06 266 THR A C 1
ATOM 2019 O O . THR A 1 266 ? -9.663 -3.234 -11.535 1.00 98.06 266 THR A O 1
ATOM 2022 N N . LYS A 1 267 ? -11.215 -1.903 -10.621 1.00 98.12 267 LYS A N 1
ATOM 2023 C CA . LYS A 1 267 ? -12.315 -2.365 -11.482 1.00 98.12 267 LYS A CA 1
ATOM 2024 C C . LYS A 1 267 ? -12.102 -1.996 -12.953 1.00 98.12 267 LYS A C 1
ATOM 2026 O O . LYS A 1 267 ? -12.328 -2.829 -13.835 1.00 98.12 267 LYS A O 1
ATOM 2031 N N . ARG A 1 268 ? -11.650 -0.768 -13.243 1.00 98.00 268 ARG A N 1
ATOM 2032 C CA . ARG A 1 268 ? -11.291 -0.362 -14.615 1.00 98.00 268 ARG A CA 1
ATOM 2033 C C . ARG A 1 268 ? -10.122 -1.195 -15.133 1.00 98.00 268 ARG A C 1
ATOM 2035 O O . ARG A 1 268 ? -10.196 -1.697 -16.253 1.00 98.00 268 ARG A O 1
ATOM 2042 N N . LEU A 1 269 ? -9.088 -1.382 -14.313 1.00 97.94 269 LEU A N 1
ATOM 2043 C CA . LEU A 1 269 ? -7.913 -2.170 -14.658 1.00 97.94 269 LEU A CA 1
ATOM 2044 C C . LEU A 1 269 ? -8.295 -3.624 -14.948 1.00 97.94 269 LEU A C 1
ATOM 2046 O O . LEU A 1 269 ? -7.918 -4.147 -15.991 1.00 97.94 269 LEU A O 1
ATOM 2050 N N . GLN A 1 270 ? -9.115 -4.250 -14.100 1.00 97.12 270 GLN A N 1
ATOM 2051 C CA . GLN A 1 270 ? -9.651 -5.596 -14.314 1.00 97.12 270 GLN A CA 1
ATOM 2052 C C . GLN A 1 270 ? -10.339 -5.716 -15.681 1.00 97.12 270 GLN A C 1
ATOM 2054 O O . GLN A 1 270 ? -10.054 -6.641 -16.442 1.00 97.12 270 GLN A O 1
ATOM 2059 N N . ALA A 1 271 ? -11.226 -4.774 -16.015 1.00 97.38 271 ALA A N 1
ATOM 2060 C CA . ALA A 1 271 ? -11.934 -4.776 -17.293 1.00 97.38 271 ALA A CA 1
ATOM 2061 C C . ALA A 1 271 ? -10.985 -4.575 -18.486 1.00 97.38 271 ALA A C 1
ATOM 2063 O O . ALA A 1 271 ? -11.124 -5.237 -19.515 1.00 97.38 271 ALA A O 1
ATOM 2064 N N . GLN A 1 272 ? -10.000 -3.682 -18.357 1.00 96.25 272 GLN A N 1
ATOM 2065 C CA . GLN A 1 272 ? -9.010 -3.438 -19.403 1.00 96.25 272 GLN A CA 1
ATOM 2066 C C . GLN A 1 272 ? -8.102 -4.654 -19.622 1.00 96.25 272 GLN A C 1
ATOM 2068 O O . GLN A 1 272 ? -7.859 -5.018 -20.775 1.00 96.25 272 GLN A O 1
ATOM 2073 N N . MET A 1 273 ? -7.632 -5.283 -18.543 1.00 96.88 273 MET A N 1
ATOM 2074 C CA . MET A 1 273 ? -6.646 -6.366 -18.563 1.00 96.88 273 MET A CA 1
ATOM 2075 C C . MET A 1 273 ? -7.232 -7.740 -18.907 1.00 96.88 273 MET A C 1
ATOM 2077 O O . MET A 1 273 ? -6.495 -8.622 -19.340 1.00 96.88 273 MET A O 1
ATOM 2081 N N . ALA A 1 274 ? -8.557 -7.907 -18.839 1.00 94.56 274 ALA A N 1
ATOM 2082 C CA . ALA A 1 274 ? -9.246 -9.146 -19.214 1.00 94.56 274 ALA A CA 1
ATOM 2083 C C . ALA A 1 274 ? -8.930 -9.644 -20.642 1.00 94.56 274 ALA A C 1
ATOM 2085 O O . ALA A 1 274 ? -9.083 -10.829 -20.930 1.00 94.56 274 ALA A O 1
ATOM 2086 N N . ARG A 1 275 ? -8.467 -8.759 -21.537 1.00 95.56 275 ARG A N 1
ATOM 2087 C CA . ARG A 1 275 ? -8.043 -9.107 -22.905 1.00 95.56 275 ARG A CA 1
ATOM 2088 C C . ARG A 1 275 ? -6.680 -9.820 -22.984 1.00 95.56 275 ARG A C 1
ATOM 2090 O O . ARG A 1 275 ? -6.330 -10.310 -24.053 1.00 95.56 275 ARG A O 1
ATOM 2097 N N . TYR A 1 276 ? -5.924 -9.869 -21.887 1.00 95.62 276 TYR A N 1
ATOM 2098 C CA . TYR A 1 276 ? -4.585 -10.459 -21.797 1.00 95.62 276 TYR A CA 1
ATOM 2099 C C . TYR A 1 276 ? -4.614 -11.672 -20.857 1.00 95.62 276 TYR A C 1
ATOM 2101 O O . TYR A 1 276 ? -4.291 -11.545 -19.678 1.00 95.62 276 TYR A O 1
ATOM 2109 N N . PRO A 1 277 ? -5.045 -12.858 -21.316 1.00 90.69 277 PRO A N 1
ATOM 2110 C CA . PRO A 1 277 ? -5.277 -14.007 -20.437 1.00 90.69 277 PRO A CA 1
ATOM 2111 C C . PRO A 1 277 ? -4.007 -14.548 -19.761 1.00 90.69 277 PRO A C 1
ATOM 2113 O O . PRO A 1 277 ? -4.120 -15.249 -18.760 1.00 90.69 277 PRO A O 1
ATOM 2116 N N . GLN A 1 278 ? -2.821 -14.226 -20.285 1.00 91.25 278 GLN A N 1
ATOM 2117 C CA . GLN A 1 278 ? -1.515 -14.621 -19.748 1.00 91.25 278 GLN A CA 1
ATOM 2118 C C . GLN A 1 278 ? -0.772 -13.433 -19.117 1.00 91.25 278 GLN A C 1
ATOM 2120 O O . GLN A 1 278 ? 0.455 -13.460 -19.028 1.00 91.25 278 GLN A O 1
ATOM 2125 N N . LEU A 1 279 ? -1.500 -12.385 -18.706 1.00 94.56 279 LEU A N 1
ATOM 2126 C CA . LEU A 1 279 ? -0.902 -11.193 -18.115 1.00 94.56 279 LEU A CA 1
ATOM 2127 C C . LEU A 1 279 ? -0.037 -11.545 -16.902 1.00 94.56 279 LEU A C 1
ATOM 2129 O O . LEU A 1 279 ? -0.534 -12.124 -15.937 1.00 94.56 279 LEU A O 1
ATOM 2133 N N . ALA A 1 280 ? 1.221 -11.117 -16.944 1.00 93.44 280 ALA A N 1
ATOM 2134 C CA . ALA A 1 280 ? 2.107 -11.061 -15.795 1.00 93.44 280 ALA A CA 1
ATOM 2135 C C . ALA A 1 280 ? 2.179 -9.624 -15.266 1.00 93.44 280 ALA A C 1
ATOM 2137 O O . ALA A 1 280 ? 2.390 -8.673 -16.020 1.00 93.44 280 ALA A O 1
ATOM 2138 N N . VAL A 1 281 ? 2.004 -9.474 -13.960 1.00 93.38 281 VAL A N 1
ATOM 2139 C CA . VAL A 1 281 ? 1.957 -8.198 -13.255 1.00 93.38 281 VAL A CA 1
ATOM 2140 C C . VAL A 1 281 ? 3.172 -8.075 -12.345 1.00 93.38 281 VAL A C 1
ATOM 2142 O O . VAL A 1 281 ? 3.457 -8.935 -11.503 1.00 93.38 281 VAL A O 1
ATOM 2145 N N . PHE A 1 282 ? 3.872 -6.964 -12.509 1.00 93.19 282 PHE A N 1
ATOM 2146 C CA . PHE A 1 282 ? 5.148 -6.674 -11.890 1.00 93.19 282 PHE A CA 1
ATOM 2147 C C . PHE A 1 282 ? 5.064 -5.358 -11.123 1.00 93.19 282 PHE A C 1
ATOM 2149 O O . PHE A 1 282 ? 5.123 -4.277 -11.707 1.00 93.19 282 PHE A O 1
ATOM 2156 N N . GLY A 1 283 ? 4.908 -5.458 -9.803 1.00 92.62 283 GLY A N 1
ATOM 2157 C CA . GLY A 1 283 ? 5.017 -4.304 -8.918 1.00 92.62 283 GLY A CA 1
ATOM 2158 C C . GLY A 1 283 ? 6.473 -3.901 -8.697 1.00 92.62 283 GLY A C 1
ATOM 2159 O O . GLY A 1 283 ? 7.396 -4.652 -9.020 1.00 92.62 283 GLY A O 1
ATOM 2160 N N . ALA A 1 284 ? 6.692 -2.716 -8.142 1.00 92.38 284 ALA A N 1
ATOM 2161 C CA . ALA A 1 284 ? 8.031 -2.155 -7.968 1.00 92.38 284 ALA A CA 1
ATOM 2162 C C . ALA A 1 284 ? 8.656 -2.459 -6.595 1.00 92.38 284 ALA A C 1
ATOM 2164 O O . ALA A 1 284 ? 9.598 -1.799 -6.186 1.00 92.38 284 ALA A O 1
ATOM 2165 N N . HIS A 1 285 ? 8.180 -3.506 -5.913 1.00 89.75 285 HIS A N 1
ATOM 2166 C CA . HIS A 1 285 ? 8.727 -3.991 -4.643 1.00 89.75 285 HIS A CA 1
ATOM 2167 C C . HIS A 1 285 ? 8.768 -5.524 -4.628 1.00 89.75 285 HIS A C 1
ATOM 2169 O O . HIS A 1 285 ? 8.069 -6.178 -3.850 1.00 89.75 285 HIS A O 1
ATOM 2175 N N . PHE A 1 286 ? 9.630 -6.123 -5.450 1.00 85.19 286 PHE A N 1
ATOM 2176 C CA . PHE A 1 286 ? 9.678 -7.568 -5.680 1.00 85.19 286 PHE A CA 1
ATOM 2177 C C . PHE A 1 286 ? 9.929 -8.404 -4.420 1.00 85.19 286 PHE A C 1
ATOM 2179 O O . PHE A 1 286 ? 9.310 -9.453 -4.290 1.00 85.19 286 PHE A O 1
ATOM 2186 N N . TYR A 1 287 ? 10.752 -7.975 -3.455 1.00 78.06 287 TYR A N 1
ATOM 2187 C CA . TYR A 1 287 ? 10.972 -8.751 -2.217 1.00 78.06 287 TYR A CA 1
ATOM 2188 C C . TYR A 1 287 ? 9.690 -8.996 -1.400 1.00 78.06 287 TYR A C 1
ATOM 2190 O O . TYR A 1 287 ? 9.662 -9.900 -0.566 1.00 78.06 287 TYR A O 1
ATOM 2198 N N . GLN A 1 288 ? 8.601 -8.266 -1.666 1.00 75.50 288 GLN A N 1
ATOM 2199 C CA . GLN A 1 288 ? 7.295 -8.558 -1.073 1.00 75.50 288 GLN A CA 1
ATOM 2200 C C . GLN A 1 288 ? 6.701 -9.882 -1.592 1.00 75.50 288 GLN A C 1
ATOM 2202 O O . GLN A 1 288 ? 5.914 -10.494 -0.872 1.00 75.50 288 GLN A O 1
ATOM 2207 N N . TYR A 1 289 ? 7.122 -10.394 -2.763 1.00 68.12 289 TYR A N 1
ATOM 2208 C CA . TYR A 1 289 ? 6.748 -11.738 -3.244 1.00 68.12 289 TYR A CA 1
ATOM 2209 C C . TYR A 1 289 ? 7.122 -12.839 -2.256 1.00 68.12 289 TYR A C 1
ATOM 2211 O O . TYR A 1 289 ? 6.415 -13.843 -2.163 1.00 68.12 289 TYR A O 1
ATOM 2219 N N . ASP A 1 290 ? 8.219 -12.657 -1.522 1.00 60.94 290 ASP A N 1
ATOM 2220 C CA . ASP A 1 290 ? 8.718 -13.660 -0.587 1.00 60.94 290 ASP A CA 1
ATOM 2221 C C . ASP A 1 290 ? 8.013 -13.593 0.779 1.00 60.94 290 ASP A C 1
ATOM 2223 O O . ASP A 1 290 ? 8.206 -14.477 1.618 1.00 60.94 290 ASP A O 1
ATOM 2227 N N . THR A 1 291 ? 7.123 -12.612 0.992 1.00 60.47 291 THR A N 1
ATOM 2228 C CA . THR A 1 291 ? 6.222 -12.606 2.150 1.00 60.47 291 THR A CA 1
ATOM 2229 C C . THR A 1 291 ? 5.195 -13.737 1.995 1.00 60.47 291 THR A C 1
ATOM 2231 O O . THR A 1 291 ? 4.596 -13.935 0.937 1.00 60.47 291 THR A O 1
ATOM 2234 N N . GLY A 1 292 ? 5.033 -14.556 3.040 1.00 55.09 292 GLY A N 1
ATOM 2235 C CA . GLY A 1 292 ? 4.526 -15.935 2.949 1.00 55.09 292 GLY A CA 1
ATOM 2236 C C . GLY A 1 292 ? 3.210 -16.192 2.192 1.00 55.09 292 GLY A C 1
ATOM 2237 O O . GLY A 1 292 ? 3.020 -17.313 1.726 1.00 55.09 292 GLY A O 1
ATOM 2238 N N . LEU A 1 293 ? 2.332 -15.197 2.010 1.00 61.38 293 LEU A N 1
ATOM 2239 C CA . LEU A 1 293 ? 1.088 -15.345 1.236 1.00 61.38 293 LEU A CA 1
ATOM 2240 C C . LEU A 1 293 ? 1.336 -15.624 -0.256 1.00 61.38 293 LEU A C 1
ATOM 2242 O O . LEU A 1 293 ? 0.571 -16.366 -0.869 1.00 61.38 293 LEU A O 1
ATOM 2246 N N . ARG A 1 294 ? 2.406 -15.068 -0.840 1.00 64.38 294 ARG A N 1
ATOM 2247 C CA . ARG A 1 294 ? 2.753 -15.268 -2.260 1.00 64.38 294 ARG A CA 1
ATOM 2248 C C . ARG A 1 294 ? 3.821 -16.328 -2.500 1.00 64.38 294 ARG A C 1
ATOM 2250 O O . ARG A 1 294 ? 3.842 -16.957 -3.560 1.00 64.38 294 ARG A O 1
ATOM 2257 N N . ARG A 1 295 ? 4.668 -16.572 -1.500 1.00 64.38 295 ARG A N 1
ATOM 2258 C CA . ARG A 1 295 ? 5.622 -17.687 -1.512 1.00 64.38 295 ARG A CA 1
ATOM 2259 C C . ARG A 1 295 ? 4.930 -19.041 -1.318 1.00 64.38 295 ARG A C 1
ATOM 2261 O O . ARG A 1 295 ? 5.424 -20.052 -1.808 1.00 64.38 295 ARG A O 1
ATOM 2268 N N . GLY A 1 296 ? 3.801 -19.069 -0.609 1.00 60.28 296 GLY A N 1
ATOM 2269 C CA . GLY A 1 296 ? 3.036 -20.284 -0.345 1.00 60.28 296 GLY A CA 1
ATOM 2270 C C . GLY A 1 296 ? 2.186 -20.767 -1.532 1.00 60.28 296 GLY A C 1
ATOM 2271 O O . GLY A 1 296 ? 1.912 -20.012 -2.473 1.00 60.28 296 GLY A O 1
ATOM 2272 N N . PRO A 1 297 ? 1.712 -22.025 -1.491 1.00 52.97 297 PRO A N 1
ATOM 2273 C CA . PRO A 1 297 ? 0.678 -22.499 -2.401 1.00 52.97 297 PRO A CA 1
ATOM 2274 C C . PRO A 1 297 ? -0.579 -21.613 -2.311 1.00 52.97 297 PRO A C 1
ATOM 2276 O O . PRO A 1 297 ? -0.972 -21.238 -1.206 1.00 52.97 297 PRO A O 1
ATOM 2279 N N . PRO A 1 298 ? -1.252 -21.300 -3.433 1.00 52.09 298 PRO A N 1
ATOM 2280 C CA . PRO A 1 298 ? -1.037 -21.844 -4.776 1.00 52.09 298 PRO A CA 1
ATOM 2281 C C . PRO A 1 298 ? -0.067 -21.035 -5.655 1.00 52.09 298 PRO A C 1
ATOM 2283 O O . PRO A 1 298 ? 0.231 -21.482 -6.760 1.00 52.09 298 PRO A O 1
ATOM 2286 N N . LEU A 1 299 ? 0.389 -19.859 -5.211 1.00 63.47 299 LEU A N 1
ATOM 2287 C CA . LEU A 1 299 ? 1.164 -18.940 -6.051 1.00 63.47 299 LEU A CA 1
ATOM 2288 C C . LEU A 1 299 ? 2.612 -19.389 -6.242 1.00 63.47 299 LEU A C 1
ATOM 2290 O O . LEU A 1 299 ? 3.140 -19.227 -7.337 1.00 63.47 299 LEU A O 1
ATOM 2294 N N . ASN A 1 300 ? 3.228 -19.998 -5.222 1.00 67.50 300 ASN A N 1
ATOM 2295 C CA . ASN A 1 300 ? 4.557 -20.621 -5.302 1.00 67.50 300 ASN A CA 1
ATOM 2296 C C . ASN A 1 300 ? 5.620 -19.736 -5.993 1.00 67.50 300 ASN A C 1
ATOM 2298 O O . ASN A 1 300 ? 6.426 -20.231 -6.782 1.00 67.50 300 ASN A O 1
ATOM 2302 N N . GLY A 1 301 ? 5.598 -18.422 -5.737 1.00 68.81 301 GLY A N 1
ATOM 2303 C CA . GLY A 1 301 ? 6.542 -17.475 -6.336 1.00 68.81 301 GLY A CA 1
ATOM 2304 C C . GLY A 1 301 ? 6.306 -17.151 -7.817 1.00 68.81 301 GLY A C 1
ATOM 2305 O O . GLY A 1 301 ? 7.203 -16.615 -8.453 1.00 68.81 301 GLY A O 1
ATOM 2306 N N . ALA A 1 302 ? 5.141 -17.459 -8.395 1.00 77.38 302 ALA A N 1
ATOM 2307 C CA . ALA A 1 302 ? 4.757 -16.987 -9.728 1.00 77.38 302 ALA A CA 1
ATOM 2308 C C . ALA A 1 302 ? 4.467 -15.471 -9.732 1.00 77.38 302 ALA A C 1
ATOM 2310 O O . ALA A 1 302 ? 4.015 -14.950 -8.710 1.00 77.38 302 ALA A O 1
ATOM 2311 N N . PRO A 1 303 ? 4.650 -14.765 -10.870 1.00 84.06 303 PRO A N 1
ATOM 2312 C CA . PRO A 1 303 ? 4.164 -13.400 -11.017 1.00 84.06 303 PRO A CA 1
ATOM 2313 C C . PRO A 1 303 ? 2.661 -13.304 -10.736 1.00 84.06 303 PRO A C 1
ATOM 2315 O O . PRO A 1 303 ? 1.904 -14.237 -11.003 1.00 84.06 303 PRO A O 1
ATOM 2318 N N . ALA A 1 304 ? 2.227 -12.148 -10.248 1.00 87.12 304 ALA A N 1
ATOM 2319 C CA . ALA A 1 304 ? 0.830 -11.779 -10.180 1.00 87.12 304 ALA A CA 1
ATOM 2320 C C . ALA A 1 304 ? 0.225 -11.750 -11.579 1.00 87.12 304 ALA A C 1
ATOM 2322 O O . ALA A 1 304 ? 0.917 -11.573 -12.578 1.00 87.12 304 ALA A O 1
ATOM 2323 N N . ASP A 1 305 ? -1.084 -11.915 -11.632 1.00 90.00 305 ASP A N 1
ATOM 2324 C CA . ASP A 1 305 ? -1.831 -12.083 -12.865 1.00 90.00 305 ASP A CA 1
ATOM 2325 C C . ASP A 1 305 ? -3.202 -11.390 -12.763 1.00 90.00 305 ASP A C 1
ATOM 2327 O O . ASP A 1 305 ? -3.500 -10.640 -11.826 1.00 90.00 305 ASP A O 1
ATOM 2331 N N . ASN A 1 306 ? -4.085 -11.665 -13.722 1.00 92.75 306 ASN A N 1
ATOM 2332 C CA . ASN A 1 306 ? -5.459 -11.158 -13.690 1.00 92.75 306 ASN A CA 1
ATOM 2333 C C . ASN A 1 306 ? -6.263 -11.613 -12.465 1.00 92.75 306 ASN A C 1
ATOM 2335 O O . ASN A 1 306 ? -7.249 -10.963 -12.109 1.00 92.75 306 ASN A O 1
ATOM 2339 N N . ARG A 1 307 ? -5.902 -12.737 -11.830 1.00 91.44 307 ARG A N 1
ATOM 2340 C CA . ARG A 1 307 ? -6.551 -13.151 -10.588 1.00 91.44 307 ARG A CA 1
ATOM 2341 C C . ARG A 1 307 ? -6.179 -12.190 -9.467 1.00 91.44 307 ARG A C 1
ATOM 2343 O O . ARG A 1 307 ? -7.087 -11.786 -8.753 1.00 91.44 307 ARG A O 1
ATOM 2350 N N . TYR A 1 308 ? -4.919 -11.778 -9.361 1.00 90.75 308 TYR A N 1
ATOM 2351 C CA . TYR A 1 308 ? -4.516 -10.795 -8.353 1.00 90.75 308 TYR A CA 1
ATOM 2352 C C . TYR A 1 308 ? -5.251 -9.455 -8.515 1.00 90.75 308 TYR A C 1
ATOM 2354 O O . TYR A 1 308 ? -5.816 -8.957 -7.549 1.00 90.75 308 TYR A O 1
ATOM 2362 N N . ILE A 1 309 ? -5.352 -8.919 -9.740 1.00 94.75 309 ILE A N 1
ATOM 2363 C CA . ILE A 1 309 ? -6.098 -7.668 -10.002 1.00 94.75 309 ILE A CA 1
ATOM 2364 C C . ILE A 1 309 ? -7.570 -7.794 -9.574 1.00 94.75 309 ILE A C 1
ATOM 2366 O O . ILE A 1 309 ? -8.145 -6.865 -9.008 1.00 94.75 309 ILE A O 1
ATOM 2370 N N . ARG A 1 310 ? -8.195 -8.950 -9.832 1.00 95.00 310 ARG A N 1
ATOM 2371 C CA . ARG A 1 310 ? -9.570 -9.223 -9.398 1.00 95.00 310 ARG A CA 1
ATOM 2372 C C . ARG A 1 310 ? -9.679 -9.329 -7.875 1.00 95.00 310 ARG A C 1
ATOM 2374 O O . ARG A 1 310 ? -10.612 -8.769 -7.313 1.00 95.00 310 ARG A O 1
ATOM 2381 N N . GLU A 1 311 ? -8.752 -10.026 -7.222 1.00 93.75 311 GLU A N 1
ATOM 2382 C CA . GLU A 1 311 ? -8.732 -10.167 -5.761 1.00 93.75 311 GLU A CA 1
ATOM 2383 C C . GLU A 1 311 ? -8.550 -8.806 -5.062 1.00 93.75 311 GLU A C 1
ATOM 2385 O O . GLU A 1 311 ? -9.224 -8.567 -4.059 1.00 93.75 311 GLU A O 1
ATOM 2390 N N . GLU A 1 312 ? -7.730 -7.904 -5.622 1.00 94.94 312 GLU A N 1
ATOM 2391 C CA . GLU A 1 312 ? -7.589 -6.502 -5.189 1.00 94.94 312 GLU A CA 1
ATOM 2392 C C . GLU A 1 312 ? -8.901 -5.716 -5.360 1.00 94.94 312 GLU A C 1
ATOM 2394 O O . GLU A 1 312 ? -9.367 -5.074 -4.419 1.00 94.94 312 GLU A O 1
ATOM 2399 N N . ALA A 1 313 ? -9.555 -5.811 -6.526 1.00 96.62 313 ALA A N 1
ATOM 2400 C CA . ALA A 1 313 ? -10.838 -5.141 -6.772 1.00 96.62 313 ALA A CA 1
ATOM 2401 C C . ALA A 1 313 ? -11.946 -5.629 -5.818 1.00 96.62 313 ALA A C 1
ATOM 2403 O O . ALA A 1 313 ? -12.708 -4.832 -5.266 1.00 96.62 313 ALA A O 1
ATOM 2404 N N . GLU A 1 314 ? -12.024 -6.942 -5.593 1.00 97.25 314 GLU A N 1
ATOM 2405 C CA . GLU A 1 314 ? -12.948 -7.555 -4.637 1.00 97.25 314 GLU A CA 1
ATOM 2406 C C . GLU A 1 314 ? -12.647 -7.119 -3.200 1.00 97.25 314 GLU A C 1
ATOM 2408 O O . GLU A 1 314 ? -13.571 -6.808 -2.450 1.00 97.25 314 GLU A O 1
ATOM 2413 N N . LEU A 1 315 ? -11.372 -7.068 -2.803 1.00 96.88 315 LEU A N 1
ATOM 2414 C CA . LEU A 1 315 ? -10.977 -6.622 -1.469 1.00 96.88 315 LEU A CA 1
ATOM 2415 C C . LEU A 1 315 ? -11.326 -5.152 -1.247 1.00 96.88 315 LEU A C 1
ATOM 2417 O O . LEU A 1 315 ? -11.924 -4.824 -0.225 1.00 96.88 315 LEU A O 1
ATOM 2421 N N . ALA A 1 316 ? -11.018 -4.286 -2.212 1.00 97.00 316 ALA A N 1
ATOM 2422 C CA . ALA A 1 316 ? -11.364 -2.872 -2.158 1.00 97.00 316 ALA A CA 1
ATOM 2423 C C . ALA A 1 316 ? -12.878 -2.682 -1.994 1.00 97.00 316 ALA A C 1
ATOM 2425 O O . ALA A 1 316 ? -13.314 -1.945 -1.110 1.00 97.00 316 ALA A O 1
ATOM 2426 N N . GLN A 1 317 ? -13.689 -3.414 -2.767 1.00 97.06 317 GLN A N 1
ATOM 2427 C CA . GLN A 1 317 ? -15.146 -3.380 -2.633 1.00 97.06 317 GLN A CA 1
ATOM 2428 C C . GLN A 1 317 ? -15.611 -3.892 -1.264 1.00 97.06 317 GLN A C 1
ATOM 2430 O O . GLN A 1 317 ? -16.462 -3.274 -0.632 1.00 97.06 317 GLN A O 1
ATOM 2435 N N . ARG A 1 318 ? -15.028 -4.982 -0.755 1.00 96.19 318 ARG A N 1
ATOM 2436 C CA . ARG A 1 318 ? -15.372 -5.514 0.572 1.00 96.19 318 ARG A CA 1
ATOM 2437 C C . ARG A 1 318 ? -15.007 -4.556 1.703 1.00 96.19 318 ARG A C 1
ATOM 2439 O O . ARG A 1 318 ? -15.735 -4.520 2.697 1.00 96.19 318 ARG A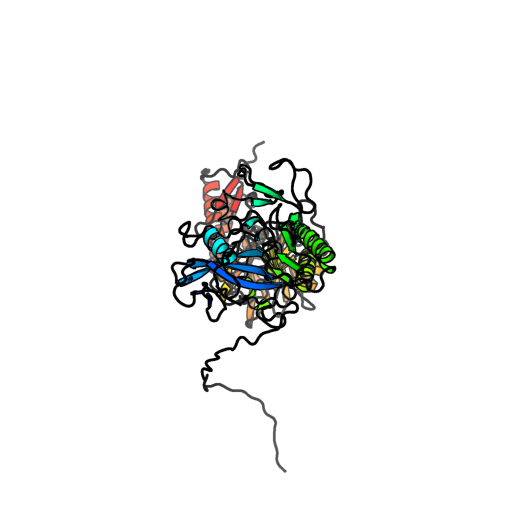 O 1
ATOM 2446 N N . ILE A 1 319 ? -13.915 -3.797 1.561 1.00 95.50 319 ILE A N 1
ATOM 2447 C CA . ILE A 1 319 ? -13.554 -2.717 2.488 1.00 95.50 319 ILE A CA 1
ATOM 2448 C C . ILE A 1 319 ? -14.634 -1.638 2.449 1.00 95.50 319 ILE A C 1
ATOM 2450 O O . ILE A 1 319 ? -15.138 -1.300 3.510 1.00 95.50 319 ILE A O 1
ATOM 2454 N N . LEU A 1 320 ? -15.042 -1.159 1.266 1.00 94.25 320 LEU A N 1
ATOM 2455 C CA . LEU A 1 320 ? -16.123 -0.169 1.133 1.00 94.25 320 LEU A CA 1
ATOM 2456 C C . LEU A 1 320 ? -17.438 -0.667 1.745 1.00 94.25 320 LEU A C 1
ATOM 2458 O O . LEU A 1 320 ? -18.089 0.031 2.511 1.00 94.25 320 LEU A O 1
ATOM 2462 N N . ASP A 1 321 ? -17.817 -1.909 1.480 1.00 92.31 321 ASP A N 1
ATOM 2463 C CA . ASP A 1 321 ? -19.070 -2.457 1.999 1.00 92.31 321 ASP A CA 1
ATOM 2464 C C . ASP A 1 321 ? -19.001 -2.765 3.508 1.00 92.31 321 ASP A C 1
ATOM 2466 O O . ASP A 1 321 ? -19.992 -3.193 4.109 1.00 92.31 321 ASP A O 1
ATOM 2470 N N . GLY A 1 322 ? -17.825 -2.612 4.129 1.00 91.94 322 GLY A N 1
ATOM 2471 C CA . GLY A 1 322 ? -17.582 -2.990 5.515 1.00 91.94 322 GLY A CA 1
ATOM 2472 C C . GLY A 1 322 ? -17.780 -4.488 5.757 1.00 91.94 322 GLY A C 1
ATOM 2473 O O . GLY A 1 322 ? -18.210 -4.889 6.834 1.00 91.94 322 GLY A O 1
ATOM 2474 N N . THR A 1 323 ? -17.563 -5.339 4.750 1.00 93.00 323 THR A N 1
ATOM 2475 C CA . THR A 1 323 ? -17.788 -6.801 4.814 1.00 93.00 323 THR A CA 1
ATOM 2476 C C . THR A 1 323 ? -16.514 -7.601 5.077 1.00 93.00 323 THR A C 1
ATOM 2478 O O . THR A 1 323 ? -16.564 -8.824 5.221 1.00 93.00 323 THR A O 1
ATOM 2481 N N . VAL A 1 324 ? -15.369 -6.925 5.154 1.00 93.94 324 VAL A N 1
ATOM 2482 C CA . VAL A 1 324 ? -14.100 -7.488 5.610 1.00 93.94 324 VAL A CA 1
ATOM 2483 C C . VAL A 1 324 ? -13.681 -6.802 6.903 1.00 93.94 324 VAL A C 1
ATOM 2485 O O . VAL A 1 324 ? -13.849 -5.594 7.064 1.00 93.94 324 VAL A O 1
ATOM 2488 N N . GLU A 1 325 ? -13.164 -7.592 7.836 1.00 92.12 325 GLU A N 1
ATOM 2489 C CA . GLU A 1 325 ? -12.539 -7.065 9.041 1.00 92.12 325 GLU A CA 1
ATOM 2490 C C . GLU A 1 325 ? -11.082 -6.735 8.733 1.00 92.12 325 GLU A C 1
ATOM 2492 O O . GLU A 1 325 ? -10.372 -7.538 8.126 1.00 92.12 325 GLU A O 1
ATOM 2497 N N . GLY A 1 326 ? -10.647 -5.556 9.153 1.00 91.38 326 GLY A N 1
ATOM 2498 C CA . GLY A 1 326 ? -9.241 -5.199 9.105 1.00 91.38 326 GLY A CA 1
ATOM 2499 C C . GLY A 1 326 ? -8.501 -5.600 10.377 1.00 91.38 326 GLY A C 1
ATOM 2500 O O . GLY A 1 326 ? -9.109 -5.906 11.402 1.00 91.38 326 GLY A O 1
ATOM 2501 N N . GLU A 1 327 ? -7.179 -5.517 10.339 1.00 87.75 327 GLU A N 1
ATOM 2502 C CA . GLU A 1 327 ? -6.317 -5.635 11.517 1.00 87.75 327 GLU A CA 1
ATOM 2503 C C . GLU A 1 327 ? -5.342 -4.445 11.582 1.00 87.75 327 GLU A C 1
ATOM 2505 O O . GLU A 1 327 ? -5.012 -3.863 10.542 1.00 87.75 327 GLU 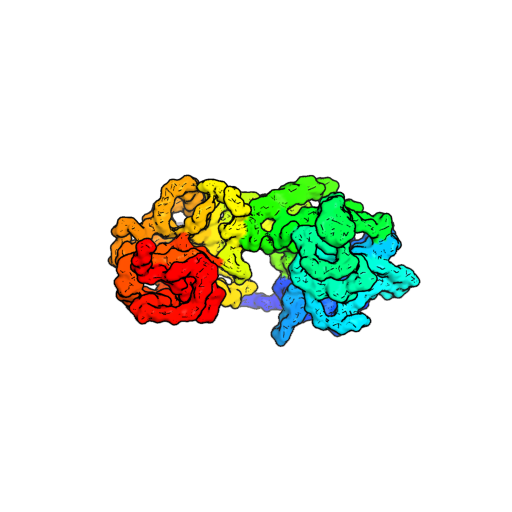A O 1
ATOM 2510 N N . PRO A 1 328 ? -4.860 -4.058 12.778 1.00 82.44 328 PRO A N 1
ATOM 2511 C CA . PRO A 1 328 ? -3.878 -2.995 12.921 1.00 82.44 328 PRO A CA 1
ATOM 2512 C C . PRO A 1 328 ? -2.607 -3.278 12.120 1.00 82.44 328 PRO A C 1
ATOM 2514 O O . PRO A 1 328 ? -1.979 -4.326 12.266 1.00 82.44 328 PRO A O 1
ATOM 2517 N N . TYR A 1 329 ? -2.188 -2.291 11.340 1.00 79.81 329 TYR A N 1
ATOM 2518 C CA . TYR A 1 329 ? -0.914 -2.278 10.640 1.00 79.81 329 TYR A CA 1
ATOM 2519 C C . TYR A 1 329 ? 0.046 -1.302 11.327 1.00 79.81 329 TYR A C 1
ATOM 2521 O O . TYR A 1 329 ? -0.360 -0.245 11.811 1.00 79.81 329 TYR A O 1
ATOM 2529 N N . SER A 1 330 ? 1.334 -1.646 11.406 1.00 69.00 330 SER A N 1
ATOM 2530 C CA . SER A 1 330 ? 2.281 -0.893 12.241 1.00 69.00 330 SER A CA 1
ATOM 2531 C C . SER A 1 330 ? 2.778 0.416 11.620 1.00 69.00 330 SER A C 1
ATOM 2533 O O . SER A 1 330 ? 3.470 1.175 12.298 1.00 69.00 330 SER A O 1
ATOM 2535 N N . ALA A 1 331 ? 2.511 0.664 10.336 1.00 62.78 331 ALA A N 1
ATOM 2536 C CA . ALA A 1 331 ? 2.981 1.862 9.649 1.00 62.78 331 ALA A CA 1
ATOM 2537 C C . ALA A 1 331 ? 1.874 2.917 9.587 1.00 62.78 331 ALA A C 1
ATOM 2539 O O . ALA A 1 331 ? 0.922 2.749 8.841 1.00 62.78 331 ALA A O 1
ATOM 2540 N N . GLY A 1 332 ? 2.028 4.025 10.315 1.00 59.97 332 GLY A N 1
ATOM 2541 C CA . GLY A 1 332 ? 1.106 5.165 10.241 1.00 59.97 332 GLY A CA 1
ATOM 2542 C C . GLY A 1 332 ? -0.005 5.172 11.298 1.00 59.97 332 GLY A C 1
ATOM 2543 O O . GLY A 1 332 ? -0.125 4.279 12.134 1.00 59.97 332 GLY A O 1
ATOM 2544 N N . ARG A 1 333 ? -0.793 6.255 11.306 1.00 65.12 333 ARG A N 1
ATOM 2545 C CA . ARG A 1 333 ? -1.903 6.473 12.252 1.00 65.12 333 ARG A CA 1
ATOM 2546 C C . ARG A 1 333 ? -3.167 5.788 11.731 1.00 65.12 333 ARG A C 1
ATOM 2548 O O . ARG A 1 333 ? -3.497 5.962 10.562 1.00 65.12 333 ARG A O 1
ATOM 2555 N N . GLU A 1 334 ? -3.853 5.018 12.579 1.00 72.25 334 GLU A N 1
ATOM 2556 C CA . GLU A 1 334 ? -5.069 4.251 12.215 1.00 72.25 334 GLU A CA 1
ATOM 2557 C C . GLU A 1 334 ? -4.942 3.498 10.890 1.00 72.25 334 GLU A C 1
ATOM 2559 O O . GLU A 1 334 ? -5.875 3.421 10.088 1.00 72.25 334 GLU A O 1
ATOM 2564 N N . THR A 1 335 ? -3.744 2.984 10.632 1.00 81.00 335 THR A N 1
ATOM 2565 C CA . THR A 1 335 ? -3.479 2.238 9.415 1.00 81.00 335 THR A CA 1
ATOM 2566 C C . THR A 1 335 ? -3.847 0.784 9.639 1.00 81.00 335 THR A C 1
ATOM 2568 O O . THR A 1 335 ? -3.457 0.172 10.635 1.00 81.00 335 THR A O 1
ATOM 2571 N N . VAL A 1 336 ? -4.682 0.285 8.743 1.00 87.56 336 VAL A N 1
ATOM 2572 C CA . VAL A 1 336 ? -5.298 -1.034 8.745 1.00 87.56 336 VAL A CA 1
ATOM 2573 C C . VAL A 1 336 ? -4.730 -1.809 7.585 1.00 87.56 336 VAL A C 1
ATOM 2575 O O . VAL A 1 336 ? -4.442 -1.223 6.544 1.00 87.56 336 VAL A O 1
ATOM 2578 N N . TRP A 1 337 ? -4.676 -3.122 7.714 1.00 89.56 337 TRP A N 1
ATOM 2579 C CA . TRP A 1 337 ? -4.624 -3.988 6.549 1.00 89.56 337 TRP A CA 1
ATOM 2580 C C . TRP A 1 337 ? -5.804 -4.961 6.516 1.00 89.56 337 TRP A C 1
ATOM 2582 O O . TRP A 1 337 ? -6.367 -5.319 7.551 1.00 89.56 337 TRP A O 1
ATOM 2592 N N . ALA A 1 338 ? -6.204 -5.373 5.321 1.00 92.06 338 ALA A N 1
ATOM 2593 C CA . ALA A 1 338 ? -7.171 -6.446 5.106 1.00 92.06 338 ALA A CA 1
ATOM 2594 C C . ALA A 1 338 ? -6.681 -7.339 3.964 1.00 92.06 338 ALA A C 1
ATOM 2596 O O . ALA A 1 338 ? -5.847 -6.910 3.167 1.00 92.06 338 ALA A O 1
ATOM 2597 N N . THR A 1 339 ? -7.174 -8.576 3.887 1.00 90.38 339 THR A N 1
ATOM 2598 C CA . THR A 1 339 ? -6.721 -9.571 2.902 1.00 90.38 339 THR A CA 1
ATOM 2599 C C . THR A 1 339 ? -7.881 -10.238 2.159 1.00 90.38 339 THR A C 1
ATOM 2601 O O . THR A 1 339 ? -8.987 -10.400 2.686 1.00 90.38 339 THR A O 1
ATOM 2604 N N . ASN A 1 340 ? -7.630 -10.644 0.913 1.00 88.31 340 ASN A N 1
ATOM 2605 C CA . ASN A 1 340 ? -8.533 -11.449 0.091 1.00 88.31 340 ASN A CA 1
ATOM 2606 C C . ASN A 1 340 ? -7.711 -12.367 -0.817 1.00 88.31 340 ASN A C 1
ATOM 2608 O O . ASN A 1 340 ? -7.129 -11.911 -1.797 1.00 88.31 340 ASN A O 1
ATOM 2612 N N . GLY A 1 341 ? -7.642 -13.660 -0.497 1.00 85.00 341 GLY A N 1
ATOM 2613 C CA . GLY A 1 341 ? -6.774 -14.576 -1.236 1.00 85.00 341 GLY A CA 1
ATOM 2614 C C . GLY A 1 341 ? -5.310 -14.136 -1.145 1.00 85.00 341 GLY A C 1
ATOM 2615 O O . GLY A 1 341 ? -4.729 -14.168 -0.063 1.00 85.00 341 GLY A O 1
ATOM 2616 N N . SER A 1 342 ? -4.730 -13.735 -2.276 1.00 80.81 342 SER A N 1
ATOM 2617 C CA . SER A 1 342 ? -3.354 -13.235 -2.376 1.00 80.81 342 SER A CA 1
ATOM 2618 C C . SER A 1 342 ? -3.216 -11.710 -2.350 1.00 80.81 342 SER A C 1
ATOM 2620 O O . SER A 1 342 ? -2.089 -11.211 -2.371 1.00 80.81 342 SER A O 1
ATOM 2622 N N . ALA A 1 343 ? -4.342 -10.991 -2.331 1.00 87.31 343 ALA A N 1
ATOM 2623 C CA . ALA A 1 343 ? -4.408 -9.538 -2.235 1.00 87.31 343 ALA A CA 1
ATOM 2624 C C . ALA A 1 343 ? -4.384 -9.060 -0.787 1.00 87.31 343 ALA A C 1
ATOM 2626 O O . ALA A 1 343 ? -4.988 -9.675 0.102 1.00 87.31 343 ALA A O 1
ATOM 2627 N N . GLN A 1 344 ? -3.720 -7.928 -0.570 1.00 89.88 344 GLN A N 1
ATOM 2628 C CA . GLN A 1 344 ? -3.679 -7.257 0.719 1.00 89.88 344 GLN A CA 1
ATOM 2629 C C . GLN A 1 344 ? -3.636 -5.745 0.518 1.00 89.88 344 GLN A C 1
ATOM 2631 O O . GLN A 1 344 ? -2.725 -5.209 -0.102 1.00 89.88 344 GLN A O 1
ATOM 2636 N N . ILE A 1 345 ? -4.589 -5.042 1.120 1.00 93.88 345 ILE A N 1
ATOM 2637 C CA . ILE A 1 345 ? -4.688 -3.587 1.027 1.00 93.88 345 ILE A CA 1
ATOM 2638 C C . ILE A 1 345 ? -4.385 -2.996 2.391 1.00 93.88 345 ILE A C 1
ATOM 2640 O O . ILE A 1 345 ? -5.055 -3.323 3.373 1.00 93.88 345 ILE A O 1
ATOM 2644 N N . VAL A 1 346 ? -3.409 -2.093 2.436 1.00 92.31 346 VAL A N 1
ATOM 2645 C CA . VAL A 1 346 ? -3.142 -1.222 3.577 1.00 92.31 346 VAL A CA 1
ATOM 2646 C C . VAL A 1 346 ? -3.872 0.100 3.357 1.00 92.31 346 VAL A C 1
ATOM 2648 O O . VAL A 1 346 ? -3.602 0.823 2.400 1.00 92.31 346 VAL A O 1
ATOM 2651 N N . TYR A 1 347 ? -4.809 0.417 4.244 1.00 92.25 347 TYR A N 1
ATOM 2652 C CA . TYR A 1 347 ? -5.698 1.572 4.144 1.00 92.25 347 TYR A CA 1
ATOM 2653 C C . TYR A 1 347 ? -5.816 2.303 5.485 1.00 92.25 347 TYR A C 1
ATOM 2655 O O . TYR A 1 347 ? -5.351 1.828 6.517 1.00 92.25 347 TYR A O 1
ATOM 2663 N N . SER A 1 348 ? -6.436 3.481 5.488 1.00 87.25 348 SER A N 1
ATOM 2664 C CA . SER A 1 348 ? -6.805 4.180 6.721 1.00 87.25 348 SER A CA 1
ATOM 2665 C C . SER A 1 348 ? -8.317 4.231 6.833 1.00 87.25 348 SER A C 1
ATOM 2667 O O . SER A 1 348 ? -9.001 4.519 5.851 1.00 87.25 348 SER A O 1
ATOM 2669 N N . LEU A 1 349 ? -8.849 4.034 8.041 1.00 81.81 349 LEU A N 1
ATOM 2670 C CA . LEU A 1 349 ? -10.281 4.216 8.274 1.00 81.81 349 LEU A CA 1
ATOM 2671 C C . LEU A 1 349 ? -10.748 5.664 8.038 1.00 81.81 349 LEU A C 1
ATOM 2673 O O . LEU A 1 349 ? -11.941 5.891 7.864 1.00 81.81 349 LEU A O 1
ATOM 2677 N N . ALA A 1 350 ? -9.837 6.642 8.061 1.00 79.38 350 ALA A N 1
ATOM 2678 C CA . ALA A 1 350 ? -10.146 8.034 7.732 1.00 79.38 350 ALA A CA 1
ATOM 2679 C C . ALA A 1 350 ? -10.277 8.273 6.215 1.00 79.38 350 ALA A C 1
ATOM 2681 O O . ALA A 1 350 ? -10.933 9.223 5.803 1.00 79.38 350 ALA A O 1
ATOM 2682 N N . ASN A 1 351 ? -9.695 7.392 5.394 1.00 86.69 351 ASN A N 1
ATOM 2683 C CA . ASN A 1 351 ? -9.588 7.533 3.941 1.00 86.69 351 ASN A CA 1
ATOM 2684 C C . ASN A 1 351 ? -10.290 6.380 3.206 1.00 86.69 351 ASN A C 1
ATOM 2686 O O . ASN A 1 351 ? -9.797 5.868 2.208 1.00 86.69 351 ASN A O 1
ATOM 2690 N N . ILE A 1 352 ? -11.447 5.922 3.686 1.00 90.38 352 ILE A N 1
ATOM 2691 C CA . ILE A 1 352 ? -12.221 4.906 2.951 1.00 90.38 352 ILE A CA 1
ATOM 2692 C C . ILE A 1 352 ? -12.922 5.560 1.746 1.00 90.38 352 ILE A C 1
ATOM 2694 O O . ILE A 1 352 ? -12.845 5.077 0.613 1.00 90.38 352 ILE A O 1
ATOM 2698 N N . TYR A 1 353 ? -13.542 6.717 1.968 1.00 90.94 353 TYR A N 1
ATOM 2699 C CA . TYR A 1 353 ? -14.311 7.452 0.966 1.00 90.94 353 TYR A CA 1
ATOM 2700 C C . TYR A 1 353 ? -13.619 8.752 0.584 1.00 90.94 353 TYR A C 1
ATOM 2702 O O . TYR A 1 353 ? -12.951 9.370 1.413 1.00 90.94 353 TYR A O 1
ATOM 2710 N N . ALA A 1 354 ? -13.797 9.187 -0.663 1.00 90.31 354 ALA A N 1
ATOM 2711 C CA . ALA A 1 354 ? -13.439 10.546 -1.029 1.00 90.31 354 ALA A CA 1
ATOM 2712 C C . ALA A 1 354 ? -14.311 11.545 -0.245 1.00 90.31 354 ALA A C 1
ATOM 2714 O O . ALA A 1 354 ? -15.408 11.221 0.224 1.00 90.31 354 ALA A O 1
ATOM 2715 N N . ALA A 1 355 ? -13.806 12.767 -0.073 1.00 85.31 355 ALA A N 1
ATOM 2716 C CA . ALA A 1 355 ? -14.482 13.790 0.716 1.00 85.31 355 ALA A CA 1
ATOM 2717 C C . ALA A 1 355 ? -15.915 14.035 0.203 1.00 85.31 355 ALA A C 1
ATOM 2719 O O . ALA A 1 355 ? -16.117 14.339 -0.969 1.00 85.31 355 ALA A O 1
ATOM 2720 N N . GLY A 1 356 ? -16.903 13.906 1.094 1.00 84.38 356 GLY A N 1
ATOM 2721 C CA . GLY A 1 356 ? -18.323 14.085 0.769 1.00 84.38 356 GLY A CA 1
ATOM 2722 C C . GLY A 1 356 ? -19.019 12.870 0.144 1.00 84.38 356 GLY A C 1
ATOM 2723 O O . GLY A 1 356 ? -20.222 12.936 -0.085 1.00 84.38 356 GLY A O 1
ATOM 2724 N N . GLU A 1 357 ? -18.311 11.760 -0.086 1.00 87.00 357 GLU A N 1
ATOM 2725 C CA . GLU A 1 357 ? -18.865 10.557 -0.734 1.00 87.00 357 GLU A CA 1
ATOM 2726 C C . GLU A 1 357 ? -19.192 9.423 0.246 1.00 87.00 357 GLU A C 1
ATOM 2728 O O . GLU A 1 357 ? -19.633 8.356 -0.175 1.00 87.00 357 GLU A O 1
ATOM 2733 N N . ALA A 1 358 ? -18.986 9.630 1.550 1.00 81.00 358 ALA A N 1
ATOM 2734 C CA . ALA A 1 358 ? -19.253 8.609 2.555 1.00 81.00 358 ALA A CA 1
ATOM 2735 C C . ALA A 1 358 ? -20.754 8.232 2.579 1.00 81.00 358 ALA A C 1
ATOM 2737 O O . ALA A 1 358 ? -21.597 9.085 2.880 1.00 81.00 358 ALA A O 1
ATOM 2738 N N . PRO A 1 359 ? -21.115 6.969 2.288 1.00 80.19 359 PRO A N 1
ATOM 2739 C CA . PRO A 1 359 ? -22.487 6.490 2.405 1.00 80.19 359 PRO A CA 1
ATOM 2740 C C . PRO A 1 359 ? -22.932 6.449 3.870 1.00 80.19 359 PRO A C 1
ATOM 2742 O O . PRO A 1 359 ? -22.125 6.379 4.792 1.00 80.19 359 PRO A O 1
ATOM 2745 N N . SER A 1 360 ? -24.243 6.437 4.105 1.00 71.12 360 SER A N 1
ATOM 2746 C CA . SER A 1 360 ? -24.816 6.481 5.456 1.00 71.12 360 SER A CA 1
ATOM 2747 C C . SER A 1 360 ? -24.751 5.161 6.237 1.00 71.12 360 SER A C 1
ATOM 2749 O O . SER A 1 360 ? -25.181 5.146 7.390 1.00 71.12 360 SER A O 1
ATOM 2751 N N . THR A 1 361 ? -24.266 4.061 5.644 1.00 68.38 361 THR A N 1
ATOM 2752 C CA . THR A 1 361 ? -24.528 2.699 6.153 1.00 68.38 361 THR A CA 1
ATOM 2753 C C . THR A 1 361 ? -23.356 1.735 6.361 1.00 68.38 361 THR A C 1
ATOM 2755 O O . THR A 1 361 ? -23.526 0.859 7.209 1.00 68.38 361 THR A O 1
ATOM 2758 N N . PRO A 1 362 ? -22.204 1.772 5.671 1.00 81.75 362 PRO A N 1
ATOM 2759 C CA . PRO A 1 362 ? -21.168 0.789 5.950 1.00 81.75 362 PRO A CA 1
ATOM 2760 C C . PRO A 1 362 ? -20.408 1.173 7.216 1.00 81.75 362 PRO A C 1
ATOM 2762 O O . PRO A 1 362 ? -19.727 2.196 7.312 1.00 81.75 362 PRO A O 1
ATOM 2765 N N . TRP A 1 363 ? -20.557 0.300 8.198 1.00 88.88 363 TRP A N 1
ATOM 2766 C CA . TRP A 1 363 ? -19.740 0.242 9.394 1.00 88.88 363 TRP A CA 1
ATOM 2767 C C . TRP A 1 363 ? -18.506 -0.596 9.099 1.00 88.88 363 TRP A C 1
ATOM 2769 O O . TRP A 1 363 ? -18.571 -1.558 8.337 1.00 88.88 363 TRP A O 1
ATOM 2779 N N . HIS A 1 364 ? -17.389 -0.249 9.720 1.00 91.56 364 HIS A N 1
ATOM 2780 C CA . HIS A 1 364 ? -16.124 -0.944 9.515 1.00 91.56 364 HIS A CA 1
ATOM 2781 C C . HIS A 1 364 ? -15.616 -1.441 10.856 1.00 91.56 364 HIS A C 1
ATOM 2783 O O . HIS A 1 364 ? -15.798 -0.767 11.869 1.00 91.56 364 HIS A O 1
ATOM 2789 N N . SER A 1 365 ? -14.981 -2.608 10.878 1.00 91.81 365 SER A N 1
ATOM 2790 C CA . SER A 1 365 ? -14.387 -3.160 12.092 1.00 91.81 365 SER A CA 1
ATOM 2791 C C . SER A 1 365 ? -12.920 -3.464 11.886 1.00 91.81 365 SER A C 1
ATOM 2793 O O . SER A 1 365 ? -12.505 -3.971 10.843 1.00 91.81 365 SER A O 1
ATOM 2795 N N . VAL A 1 366 ? -12.153 -3.181 12.928 1.00 89.88 366 VAL A N 1
ATOM 2796 C CA . VAL A 1 366 ? -10.758 -3.563 13.042 1.00 89.88 366 VAL A CA 1
ATOM 2797 C C . VAL A 1 366 ? -10.616 -4.458 14.249 1.00 89.88 366 VAL A C 1
ATOM 2799 O O . VAL A 1 366 ? -10.854 -4.044 15.386 1.00 89.88 366 VAL A O 1
ATOM 2802 N N . ARG A 1 367 ? -10.253 -5.706 13.983 1.00 90.56 367 ARG A N 1
ATOM 2803 C CA . ARG A 1 367 ? -10.027 -6.727 14.990 1.00 90.56 367 ARG A CA 1
ATOM 2804 C C . ARG A 1 367 ? -8.645 -6.519 15.585 1.00 90.56 367 ARG A C 1
ATOM 2806 O O . ARG A 1 367 ? -7.649 -6.538 14.871 1.00 90.56 367 ARG A O 1
ATOM 2813 N N . VAL A 1 368 ? -8.576 -6.337 16.897 1.00 84.38 368 VAL A N 1
ATOM 2814 C CA . VAL A 1 368 ? -7.314 -6.275 17.635 1.00 84.38 368 VAL A CA 1
ATOM 2815 C C . VAL A 1 368 ? -6.838 -7.714 17.843 1.00 84.38 368 VAL A C 1
ATOM 2817 O O . VAL A 1 368 ? -7.496 -8.474 18.559 1.00 84.38 368 VAL A O 1
ATOM 2820 N N . PRO A 1 369 ? -5.740 -8.134 17.199 1.00 72.56 369 PRO A N 1
ATOM 2821 C CA . PRO A 1 369 ? -5.340 -9.528 17.215 1.00 72.56 369 PRO A CA 1
ATOM 2822 C C . PRO A 1 369 ? -4.760 -9.911 18.579 1.00 72.56 369 PRO A C 1
ATOM 2824 O O . PRO A 1 369 ? -3.923 -9.206 19.141 1.00 72.56 369 PRO A O 1
ATOM 2827 N N . SER A 1 370 ? -5.138 -11.087 19.084 1.00 67.12 370 SER A N 1
ATOM 2828 C CA . SER A 1 370 ? -4.567 -11.666 20.311 1.00 67.12 370 SER A CA 1
ATOM 2829 C C . SER A 1 370 ? -3.136 -12.198 20.127 1.00 67.12 370 SER A C 1
ATOM 2831 O O . SER A 1 370 ? -2.463 -12.567 21.099 1.00 67.12 370 SER A O 1
ATOM 2833 N N . THR A 1 371 ? -2.684 -12.276 18.872 1.00 67.44 371 THR A N 1
ATOM 2834 C CA . THR A 1 371 ? -1.360 -12.722 18.422 1.00 67.44 371 THR A CA 1
ATOM 2835 C C . THR A 1 371 ? -0.998 -12.013 17.120 1.00 67.44 371 THR A C 1
ATOM 2837 O O . THR A 1 371 ? -1.787 -12.041 16.183 1.00 67.44 371 THR A O 1
ATOM 2840 N N . LEU A 1 372 ? 0.202 -11.438 17.025 1.00 65.50 372 LEU A N 1
ATOM 2841 C CA . LEU A 1 372 ? 0.723 -10.877 15.772 1.00 65.50 372 LEU A CA 1
ATOM 2842 C C . LEU A 1 372 ? 1.661 -11.872 15.072 1.00 65.50 372 LEU A C 1
ATOM 2844 O O . LEU A 1 372 ? 2.301 -12.680 15.763 1.00 65.50 372 LEU A O 1
ATOM 2848 N N . PRO A 1 373 ? 1.825 -11.793 13.736 1.00 64.06 373 PRO A N 1
ATOM 2849 C CA . PRO A 1 373 ? 2.890 -12.523 13.055 1.00 64.06 373 PRO A CA 1
ATOM 2850 C C . PRO A 1 373 ? 4.258 -12.163 13.653 1.00 64.06 373 PRO A C 1
ATOM 2852 O O . PRO A 1 373 ? 4.469 -11.027 14.081 1.00 64.06 373 PRO A O 1
ATOM 2855 N N . ALA A 1 374 ? 5.192 -13.119 13.683 1.00 65.06 374 ALA A N 1
ATOM 2856 C CA . ALA A 1 374 ? 6.473 -12.986 14.392 1.00 65.06 374 ALA A CA 1
ATOM 2857 C C . ALA A 1 374 ? 7.248 -11.701 14.035 1.00 65.06 374 ALA A C 1
ATOM 2859 O O . ALA A 1 374 ? 7.778 -11.037 14.925 1.00 65.06 374 ALA A O 1
ATOM 2860 N N . ALA A 1 375 ? 7.229 -11.301 12.758 1.00 57.88 375 ALA A N 1
ATOM 2861 C CA . ALA A 1 375 ? 7.871 -10.080 12.265 1.00 57.88 375 ALA A CA 1
ATOM 2862 C C . ALA A 1 375 ? 7.363 -8.791 12.944 1.00 57.88 375 ALA A C 1
ATOM 2864 O O . ALA A 1 375 ? 8.115 -7.830 13.081 1.00 57.88 375 ALA A O 1
ATOM 2865 N N . TRP A 1 376 ? 6.116 -8.780 13.421 1.00 62.31 376 TRP A N 1
ATOM 2866 C CA . TRP A 1 376 ? 5.469 -7.608 14.018 1.00 62.31 376 TRP A CA 1
ATOM 2867 C C . TRP A 1 376 ? 5.422 -7.653 15.545 1.00 62.31 376 TRP A C 1
ATOM 2869 O O . TRP A 1 376 ? 5.117 -6.645 16.177 1.00 62.31 376 TRP A O 1
ATOM 2879 N N . GLN A 1 377 ? 5.766 -8.784 16.169 1.00 65.75 377 GLN A N 1
ATOM 2880 C CA . GLN A 1 377 ? 5.803 -8.893 17.634 1.00 65.75 377 GLN A CA 1
ATOM 2881 C C . GLN A 1 377 ? 6.861 -7.974 18.264 1.00 65.75 377 GLN A C 1
ATOM 2883 O O . GLN A 1 377 ? 6.746 -7.589 19.427 1.00 65.75 377 GLN A O 1
ATOM 2888 N N . THR A 1 378 ? 7.882 -7.599 17.491 1.00 62.38 378 THR A N 1
ATOM 2889 C CA . THR A 1 378 ? 8.935 -6.669 17.910 1.00 62.38 378 THR A CA 1
ATOM 2890 C C . THR A 1 378 ? 8.603 -5.208 17.603 1.00 62.38 378 THR A C 1
ATOM 2892 O O . THR A 1 378 ? 9.316 -4.327 18.083 1.00 62.38 378 THR A O 1
ATOM 2895 N N . ALA A 1 379 ? 7.526 -4.927 16.854 1.00 63.25 379 ALA A N 1
ATOM 2896 C CA . ALA A 1 379 ? 7.128 -3.569 16.501 1.00 63.25 379 ALA A CA 1
ATOM 2897 C C . ALA A 1 379 ? 6.705 -2.802 17.769 1.00 63.25 379 ALA A C 1
ATOM 2899 O O . ALA A 1 379 ? 5.684 -3.145 18.378 1.00 63.25 379 ALA A O 1
ATOM 2900 N N . PRO A 1 380 ? 7.431 -1.738 18.175 1.00 63.59 380 PRO A N 1
ATOM 2901 C CA . PRO A 1 380 ? 7.135 -1.023 19.417 1.00 63.59 380 PRO A CA 1
ATOM 2902 C C . PRO A 1 380 ? 5.696 -0.498 19.475 1.00 63.59 380 PRO A C 1
ATOM 2904 O O . PRO A 1 380 ? 5.070 -0.538 20.530 1.00 63.59 380 PRO A O 1
ATOM 2907 N N . ALA A 1 381 ? 5.155 -0.087 18.321 1.00 61.34 381 ALA A N 1
ATOM 2908 C CA . ALA A 1 381 ? 3.806 0.452 18.184 1.00 61.34 381 ALA A CA 1
ATOM 2909 C C . ALA A 1 381 ? 2.687 -0.564 18.470 1.00 61.34 381 ALA A C 1
ATOM 2911 O O . ALA A 1 381 ? 1.603 -0.152 18.854 1.00 61.34 381 ALA A O 1
ATOM 2912 N N . LEU A 1 382 ? 2.923 -1.872 18.307 1.00 69.88 382 LEU A N 1
ATOM 2913 C CA . LEU A 1 382 ? 1.896 -2.906 18.506 1.00 69.88 382 LEU A CA 1
ATOM 2914 C C . LEU A 1 382 ? 2.163 -3.793 19.732 1.00 69.88 382 LEU A C 1
ATOM 2916 O O . LEU A 1 382 ? 1.310 -4.583 20.134 1.00 69.88 382 LEU A O 1
ATOM 2920 N N . LYS A 1 383 ? 3.313 -3.627 20.396 1.00 72.12 383 LYS A N 1
ATOM 2921 C CA . LYS A 1 383 ? 3.666 -4.390 21.601 1.00 72.12 383 LYS A CA 1
ATOM 2922 C C . LYS A 1 383 ? 2.647 -4.223 22.733 1.00 72.12 383 LYS A C 1
ATOM 2924 O O . LYS A 1 383 ? 2.407 -5.174 23.470 1.00 72.12 383 LYS A O 1
ATOM 2929 N N . ALA A 1 384 ? 2.040 -3.042 22.858 1.00 74.06 384 ALA A N 1
ATOM 2930 C CA . ALA A 1 384 ? 1.078 -2.743 23.918 1.00 74.06 384 ALA A CA 1
ATOM 2931 C C . ALA A 1 384 ? -0.233 -3.543 23.800 1.00 74.06 384 ALA A C 1
ATOM 2933 O O . ALA A 1 384 ? -0.875 -3.795 24.813 1.00 74.06 384 ALA A O 1
ATOM 2934 N N . VAL A 1 385 ? -0.612 -3.988 22.594 1.00 78.12 385 VAL A N 1
ATOM 2935 C CA . VAL A 1 385 ? -1.850 -4.762 22.382 1.00 78.12 385 VAL A CA 1
ATOM 2936 C C . VAL A 1 385 ? -1.643 -6.276 22.445 1.00 78.12 385 VAL A C 1
ATOM 2938 O O . VAL A 1 385 ? -2.598 -7.006 22.677 1.00 78.12 385 VAL A O 1
ATOM 2941 N N . LEU A 1 386 ? -0.403 -6.770 22.337 1.00 77.88 386 LEU A N 1
ATOM 2942 C CA . LEU A 1 386 ? -0.083 -8.206 22.428 1.00 77.88 386 LEU A CA 1
ATOM 2943 C C . LEU A 1 386 ? -0.575 -8.916 23.711 1.00 77.88 386 LEU A C 1
ATOM 2945 O O . LEU A 1 386 ? -0.928 -10.101 23.628 1.00 77.88 386 LEU A O 1
ATOM 2949 N N . PRO A 1 387 ? -0.593 -8.277 24.901 1.00 83.88 387 PRO A N 1
ATOM 2950 C CA . PRO A 1 387 ? -1.116 -8.896 26.122 1.00 83.88 387 PRO A CA 1
ATOM 2951 C C . PRO A 1 387 ? -2.642 -9.070 26.142 1.00 83.88 387 PRO A C 1
ATOM 2953 O O . PRO A 1 387 ? -3.151 -9.836 26.970 1.00 83.88 387 PRO A O 1
ATOM 2956 N N . ILE A 1 388 ? -3.369 -8.391 25.248 1.00 87.81 388 ILE A N 1
ATOM 2957 C CA . ILE A 1 388 ? -4.825 -8.492 25.133 1.00 87.81 388 ILE A CA 1
ATOM 2958 C C . ILE A 1 388 ? -5.161 -9.862 24.530 1.00 87.81 388 ILE A C 1
ATOM 2960 O O . ILE A 1 388 ? -4.744 -10.195 23.423 1.00 87.81 388 ILE A O 1
ATOM 2964 N N . LYS A 1 389 ? -5.890 -10.686 25.285 1.00 89.94 389 LYS A N 1
ATOM 2965 C CA . LYS A 1 389 ? -6.436 -11.987 24.860 1.00 89.94 389 LYS A CA 1
ATOM 2966 C C . LYS A 1 389 ? -7.962 -11.973 24.771 1.00 89.94 389 LYS A C 1
ATOM 2968 O O . LYS A 1 389 ? -8.562 -12.962 24.367 1.00 89.94 389 LYS A O 1
ATOM 2973 N N . ALA A 1 390 ? -8.610 -10.869 25.134 1.00 88.88 390 ALA A N 1
ATOM 2974 C CA . ALA A 1 390 ? -10.006 -10.654 24.783 1.00 88.88 390 ALA A CA 1
ATOM 2975 C C . ALA A 1 390 ? -10.139 -10.466 23.265 1.00 88.88 390 ALA A C 1
ATOM 2977 O O . ALA A 1 390 ? -9.313 -9.794 22.647 1.00 88.88 390 ALA A O 1
ATOM 2978 N N . GLU A 1 391 ? -11.190 -11.031 22.669 1.00 90.50 391 GLU A N 1
ATOM 2979 C CA . GLU A 1 391 ? -11.538 -10.705 21.289 1.00 90.50 391 GLU A CA 1
ATOM 2980 C C . GLU A 1 391 ? -12.135 -9.292 21.282 1.00 90.50 391 GLU A C 1
ATOM 2982 O O . GLU A 1 391 ? -13.249 -9.065 21.760 1.00 90.50 391 GLU A O 1
ATOM 2987 N N . LEU A 1 392 ? -11.350 -8.340 20.780 1.00 91.19 392 LEU A N 1
ATOM 2988 C CA . LEU A 1 392 ? -11.651 -6.917 20.808 1.00 91.19 392 LEU A CA 1
ATOM 2989 C C . LEU A 1 392 ? -11.700 -6.358 19.387 1.00 91.19 392 LEU A C 1
ATOM 2991 O O . LEU A 1 392 ? -10.808 -6.599 18.578 1.00 91.19 392 LEU A O 1
ATOM 2995 N N . HIS A 1 393 ? -12.727 -5.567 19.112 1.00 91.12 393 HIS A N 1
ATOM 2996 C CA . HIS A 1 393 ? -12.940 -4.885 17.846 1.00 91.12 393 HIS A CA 1
ATOM 2997 C C . HIS A 1 393 ? -13.080 -3.388 18.087 1.00 91.12 393 HIS A C 1
ATOM 2999 O O . HIS A 1 393 ? -13.843 -2.971 18.960 1.00 91.12 393 HIS A O 1
ATOM 3005 N N . GLN A 1 394 ? -12.403 -2.578 17.280 1.00 88.25 394 GLN A N 1
ATOM 3006 C CA . GLN A 1 394 ? -12.750 -1.173 17.110 1.00 88.25 394 GLN A CA 1
ATOM 3007 C C . GLN A 1 394 ? -13.705 -1.060 15.923 1.00 88.25 394 GLN A C 1
ATOM 3009 O O . GLN A 1 394 ? -13.403 -1.540 14.835 1.00 88.25 394 GLN A O 1
ATOM 3014 N N . ILE A 1 395 ? -14.862 -0.444 16.131 1.00 88.88 395 ILE A N 1
ATOM 3015 C CA . ILE A 1 395 ? -15.886 -0.248 15.107 1.00 88.88 395 ILE A CA 1
ATOM 3016 C C . ILE A 1 395 ? -15.920 1.233 14.747 1.00 88.88 395 ILE A C 1
ATOM 3018 O O . ILE A 1 395 ? -16.002 2.076 15.641 1.00 88.88 395 ILE A O 1
ATOM 3022 N N . ARG A 1 396 ? -15.882 1.546 13.450 1.00 84.81 396 ARG A N 1
ATOM 3023 C CA . ARG A 1 396 ? -16.001 2.910 12.937 1.00 84.81 396 ARG A CA 1
ATOM 3024 C C . ARG A 1 396 ? -17.259 3.097 12.102 1.00 84.81 396 ARG A C 1
ATOM 3026 O O . ARG A 1 396 ? -17.565 2.281 11.229 1.00 84.81 396 ARG A O 1
ATOM 3033 N N . GLY A 1 397 ? -17.969 4.179 12.398 1.00 82.50 397 GLY A N 1
ATOM 3034 C CA . GLY A 1 397 ? -19.156 4.608 11.676 1.00 82.50 397 GLY A CA 1
ATOM 3035 C C . GLY A 1 397 ? -18.857 5.587 10.537 1.00 82.50 397 GLY A C 1
ATOM 3036 O O . GLY A 1 397 ? -17.764 6.160 10.464 1.00 82.50 397 GLY A O 1
ATOM 3037 N N . PRO A 1 398 ? -19.834 5.795 9.641 1.00 74.50 398 PRO A N 1
ATOM 3038 C CA . PRO A 1 398 ? -19.685 6.624 8.445 1.00 74.50 398 PRO A CA 1
ATOM 3039 C C . PRO A 1 398 ? -19.513 8.122 8.736 1.00 74.50 398 PRO A C 1
ATOM 3041 O O . PRO A 1 398 ? -19.070 8.864 7.863 1.00 74.50 398 PRO A O 1
ATOM 3044 N N . LYS A 1 399 ? -19.843 8.587 9.948 1.00 74.25 399 LYS A N 1
ATOM 3045 C CA . LYS A 1 399 ? -19.657 9.980 10.385 1.00 74.25 399 LYS A CA 1
ATOM 3046 C C . LYS A 1 399 ? -18.460 10.136 11.326 1.00 74.25 399 LYS A C 1
ATOM 3048 O O . LYS A 1 399 ? -18.338 11.159 11.996 1.00 74.25 399 LYS A O 1
ATOM 3053 N N . GLY A 1 400 ? -17.583 9.132 11.383 1.00 74.94 400 GLY A N 1
ATOM 3054 C CA . GLY A 1 400 ? -16.412 9.121 12.257 1.00 74.94 400 GLY A CA 1
ATOM 3055 C C . GLY A 1 400 ? -16.700 8.633 13.677 1.00 74.94 400 GLY A C 1
ATOM 3056 O O . GLY A 1 400 ? -15.848 8.794 14.548 1.00 74.94 400 GLY A O 1
ATOM 3057 N N . GLU A 1 401 ? -17.866 8.027 13.928 1.00 80.44 401 GLU A N 1
ATOM 3058 C CA . GLU A 1 401 ? -18.168 7.401 15.216 1.00 80.44 401 GLU A CA 1
ATOM 3059 C C . GLU A 1 401 ? -17.146 6.304 15.532 1.00 80.44 401 GLU A C 1
ATOM 3061 O O . GLU A 1 401 ? -16.775 5.542 14.642 1.00 80.44 401 GLU A O 1
ATOM 3066 N N . VAL A 1 402 ? -16.725 6.181 16.794 1.00 82.25 402 VAL A N 1
ATOM 3067 C CA . VAL A 1 402 ? -15.847 5.094 17.248 1.00 82.25 402 VAL A CA 1
ATOM 3068 C C . VAL A 1 402 ? -16.507 4.358 18.410 1.00 82.25 402 VAL A C 1
ATOM 3070 O O . VAL A 1 402 ? -16.860 4.963 19.423 1.00 82.25 402 VAL A O 1
ATOM 3073 N N . LEU A 1 403 ? -16.660 3.046 18.254 1.00 87.31 403 LEU A N 1
ATOM 3074 C CA . LEU A 1 403 ? -17.201 2.126 19.251 1.00 87.31 403 LEU A CA 1
ATOM 3075 C C . LEU A 1 403 ? -16.214 0.981 19.479 1.00 87.31 403 LEU A C 1
ATOM 3077 O O . LEU A 1 403 ? -15.345 0.707 18.648 1.00 87.31 403 LEU A O 1
ATOM 3081 N N . GLN A 1 404 ? -16.362 0.283 20.597 1.00 90.25 404 GLN A N 1
ATOM 3082 C CA . GLN A 1 404 ? -15.562 -0.889 20.925 1.00 90.25 404 GLN A CA 1
ATOM 3083 C C . GLN A 1 404 ? -16.492 -2.060 21.185 1.00 90.25 404 GLN A C 1
ATOM 3085 O O . GLN A 1 404 ? -17.447 -1.937 21.942 1.00 90.25 404 GLN A O 1
ATOM 3090 N N . LEU A 1 405 ? -16.214 -3.199 20.564 1.00 92.62 405 LEU A N 1
ATOM 3091 C CA . LEU A 1 405 ? -16.910 -4.449 20.828 1.00 92.62 405 LEU A CA 1
ATOM 3092 C C . LEU A 1 405 ? -15.921 -5.415 21.467 1.00 92.62 405 LEU A C 1
ATOM 3094 O O . LEU A 1 405 ? -14.921 -5.777 20.851 1.00 92.62 405 LEU A O 1
ATOM 3098 N N . ILE A 1 406 ? -16.217 -5.845 22.687 1.00 93.56 406 ILE A N 1
ATOM 3099 C CA . ILE A 1 406 ? -15.442 -6.857 23.398 1.00 93.56 406 ILE A CA 1
ATOM 3100 C C . ILE A 1 406 ? -16.283 -8.119 23.566 1.00 93.56 406 ILE A C 1
ATOM 3102 O O . ILE A 1 406 ? -17.455 -8.052 23.944 1.00 93.56 406 ILE A O 1
ATOM 3106 N N . LYS A 1 407 ? -15.702 -9.276 23.252 1.00 92.31 407 LYS A N 1
ATOM 3107 C CA . LYS A 1 407 ? -16.395 -10.566 23.282 1.00 92.31 407 LYS A CA 1
ATOM 3108 C C . LYS A 1 407 ? -15.787 -11.462 24.353 1.00 92.31 407 LYS A C 1
ATOM 3110 O O . LYS A 1 407 ? -14.580 -11.705 24.361 1.00 92.31 407 LYS A O 1
ATOM 3115 N N . GLY A 1 408 ? -16.643 -11.952 25.243 1.00 91.75 408 GLY A N 1
ATOM 3116 C CA . GLY A 1 408 ? -16.316 -12.984 26.219 1.00 91.75 408 GLY A CA 1
ATOM 3117 C C . GLY A 1 408 ? -17.151 -14.242 26.021 1.00 91.75 408 GLY A C 1
ATOM 3118 O O . GLY A 1 408 ? -18.068 -14.287 25.201 1.00 91.75 408 GLY A O 1
ATOM 3119 N N . SER A 1 409 ? -16.841 -15.280 26.795 1.00 93.62 409 SER A N 1
ATOM 3120 C CA . SER A 1 409 ? -17.547 -16.565 26.717 1.00 93.62 409 SER A CA 1
ATOM 3121 C C . SER A 1 409 ? -19.022 -16.516 27.140 1.00 93.62 409 SER A C 1
ATOM 3123 O O . SER A 1 409 ? -19.787 -17.400 26.757 1.00 93.62 409 SER A O 1
ATOM 3125 N N . ARG A 1 410 ? -19.432 -15.519 27.938 1.00 93.56 410 ARG A N 1
ATOM 3126 C CA . ARG A 1 410 ? -20.811 -15.365 28.434 1.00 93.56 410 ARG A CA 1
ATOM 3127 C C . ARG A 1 410 ? -21.621 -14.367 27.611 1.00 93.56 410 ARG A C 1
ATOM 3129 O O . ARG A 1 410 ? -22.790 -14.622 27.339 1.00 93.56 410 ARG A O 1
ATOM 3136 N N . ALA A 1 411 ? -21.025 -13.231 27.266 1.00 93.69 411 ALA A N 1
ATOM 3137 C CA . ALA A 1 411 ? -21.687 -12.149 26.551 1.00 93.69 411 ALA A CA 1
ATOM 3138 C C . ALA A 1 411 ? -20.673 -11.316 25.760 1.00 93.69 411 ALA A C 1
ATOM 3140 O O . ALA A 1 411 ? -19.474 -11.313 26.048 1.00 93.69 411 ALA A O 1
ATOM 3141 N N . SER A 1 412 ? -21.178 -10.594 24.764 1.00 94.00 412 SER A N 1
ATOM 3142 C CA . SER A 1 412 ? -20.447 -9.542 24.061 1.00 94.00 412 SER A CA 1
ATOM 3143 C C . SER A 1 412 ? -20.974 -8.179 24.485 1.00 94.00 412 SER A C 1
ATOM 3145 O O . SER A 1 412 ? -22.181 -8.018 24.654 1.00 94.00 412 SER A O 1
ATOM 3147 N N . LEU A 1 413 ? -20.088 -7.199 24.623 1.00 93.12 413 LEU A N 1
ATOM 3148 C CA . LEU A 1 413 ? -20.433 -5.851 25.060 1.00 93.12 413 LEU A CA 1
ATOM 3149 C C . LEU A 1 413 ? -19.981 -4.829 24.024 1.00 93.12 413 LEU A C 1
ATOM 3151 O O . LEU A 1 413 ? -18.800 -4.785 23.676 1.00 93.12 413 LEU A O 1
ATOM 3155 N N . VAL A 1 414 ? -20.909 -3.984 23.575 1.00 91.38 414 VAL A N 1
ATOM 3156 C CA . VAL A 1 414 ? -20.566 -2.767 22.831 1.00 91.38 414 VAL A CA 1
ATOM 3157 C C . VAL A 1 414 ? -20.430 -1.603 23.802 1.00 91.38 414 VAL A C 1
ATOM 3159 O O . VAL A 1 414 ? -21.335 -1.325 24.587 1.00 91.38 414 VAL A O 1
ATOM 3162 N N . ILE A 1 415 ? -19.298 -0.916 23.727 1.00 88.75 415 ILE A N 1
ATOM 3163 C CA . ILE A 1 415 ? -18.918 0.217 24.560 1.00 88.75 415 ILE A CA 1
ATOM 3164 C C . ILE A 1 415 ? -18.810 1.449 23.663 1.00 88.75 415 ILE A C 1
ATOM 3166 O O . ILE A 1 415 ? -18.128 1.424 22.638 1.00 88.75 415 ILE A O 1
ATOM 3170 N N . GLY A 1 416 ? -19.484 2.529 24.049 1.00 80.56 416 GLY A N 1
ATOM 3171 C CA . GLY A 1 416 ? -19.492 3.791 23.310 1.00 80.56 416 GLY A CA 1
ATOM 3172 C C . GLY A 1 416 ? -20.849 4.482 23.385 1.00 80.56 416 GLY A C 1
ATOM 3173 O O . GLY A 1 416 ? -21.735 4.046 24.118 1.00 80.56 416 GLY A O 1
ATOM 3174 N N . ALA A 1 417 ? -21.021 5.592 22.666 1.00 65.19 417 ALA A N 1
ATOM 3175 C CA . ALA A 1 417 ? -22.323 6.250 22.605 1.00 65.19 417 ALA A CA 1
ATOM 3176 C C . ALA A 1 417 ? -23.336 5.301 21.947 1.00 65.19 417 ALA A C 1
ATOM 3178 O O . ALA A 1 417 ? -23.068 4.778 20.865 1.00 65.19 417 ALA A O 1
ATOM 3179 N N . ALA A 1 418 ? -24.484 5.075 22.594 1.00 55.41 418 ALA A N 1
ATOM 3180 C CA . ALA A 1 418 ? -25.578 4.310 22.008 1.00 55.41 418 ALA A CA 1
ATOM 3181 C C . ALA A 1 418 ? -26.049 5.035 20.744 1.00 55.41 418 ALA A C 1
ATOM 3183 O O . ALA A 1 418 ? -26.780 6.022 20.817 1.00 55.41 418 ALA A O 1
ATOM 3184 N N . SER A 1 419 ? -25.577 4.594 19.581 1.00 57.75 419 SER A N 1
ATOM 3185 C CA . SER A 1 419 ? -26.036 5.150 18.324 1.00 57.75 419 SER A CA 1
ATOM 3186 C C . SER A 1 419 ? -27.235 4.321 17.868 1.00 57.75 419 SER A C 1
ATOM 3188 O O . SER A 1 419 ? -27.163 3.110 17.683 1.00 57.75 419 SER A O 1
ATOM 3190 N N . THR A 1 420 ? -28.370 4.985 17.672 1.00 64.69 420 THR A N 1
ATOM 3191 C CA . THR A 1 420 ? -29.501 4.452 16.894 1.00 64.69 420 THR A CA 1
ATOM 3192 C C . THR A 1 420 ? -29.212 4.546 15.393 1.00 64.69 420 THR A C 1
ATOM 3194 O O . THR A 1 420 ? -30.123 4.620 14.567 1.00 64.69 420 THR A O 1
ATOM 3197 N N . ALA A 1 421 ? -27.929 4.617 15.027 1.00 75.06 421 ALA A N 1
ATOM 3198 C CA . ALA A 1 421 ? -27.520 4.886 13.672 1.00 75.06 421 ALA A CA 1
ATOM 3199 C C . ALA A 1 421 ? -27.889 3.689 12.778 1.00 75.06 421 ALA A C 1
ATOM 3201 O O . ALA A 1 421 ? -27.699 2.531 13.176 1.00 75.06 421 ALA A O 1
ATOM 3202 N N . PRO A 1 422 ? -28.433 3.948 11.577 1.00 80.44 422 PRO A N 1
ATOM 3203 C CA . PRO A 1 422 ? -28.895 2.894 10.687 1.00 80.44 422 PRO A CA 1
ATOM 3204 C C . PRO A 1 422 ? -27.840 1.805 10.459 1.00 80.44 422 PRO A C 1
ATOM 3206 O O . PRO A 1 422 ? -26.667 2.081 10.207 1.00 80.44 422 PRO A O 1
ATOM 3209 N N . GLY A 1 423 ? -28.269 0.546 10.555 1.00 86.31 423 GLY A N 1
ATOM 3210 C CA . GLY A 1 423 ? -27.436 -0.618 10.251 1.00 86.31 423 GLY A CA 1
ATOM 3211 C C . GLY A 1 423 ? -26.431 -1.037 11.332 1.00 86.31 423 GLY A C 1
ATOM 3212 O O . GLY A 1 423 ? -25.896 -2.139 11.213 1.00 86.31 423 GLY A O 1
ATOM 3213 N N . LEU A 1 424 ? -26.210 -0.249 12.396 1.00 87.62 424 LEU A N 1
ATOM 3214 C CA . LEU A 1 424 ? -25.221 -0.594 13.427 1.00 87.62 424 LEU A CA 1
ATOM 3215 C C . LEU A 1 424 ? -25.537 -1.930 14.110 1.00 87.62 424 LEU A C 1
ATOM 3217 O O . LEU A 1 424 ? -24.660 -2.780 14.238 1.00 87.62 424 LEU A O 1
ATOM 3221 N N . GLU A 1 425 ? -26.782 -2.134 14.548 1.00 88.12 425 GLU A N 1
ATOM 3222 C CA . GLU A 1 425 ? -27.152 -3.360 15.262 1.00 88.12 425 GLU A CA 1
ATOM 3223 C C . GLU A 1 425 ? -26.934 -4.602 14.389 1.00 88.12 425 GLU A C 1
ATOM 3225 O O . GLU A 1 425 ? -26.328 -5.575 14.837 1.00 88.12 425 GLU A O 1
ATOM 3230 N N . ALA A 1 426 ? -27.359 -4.552 13.124 1.00 89.50 426 ALA A N 1
ATOM 3231 C CA . ALA A 1 426 ? -27.149 -5.641 12.174 1.00 89.50 426 ALA A CA 1
ATOM 3232 C C . ALA A 1 426 ? -25.652 -5.916 11.946 1.00 89.50 426 ALA A C 1
ATOM 3234 O O . ALA A 1 426 ? -25.229 -7.074 11.918 1.00 89.50 426 ALA A O 1
ATOM 3235 N N . PHE A 1 427 ? -24.840 -4.860 11.843 1.00 91.19 427 PHE A N 1
ATOM 3236 C CA . PHE A 1 427 ? -23.391 -4.971 11.711 1.00 91.19 427 PHE A CA 1
ATOM 3237 C C . PHE A 1 427 ? -22.747 -5.637 12.936 1.00 91.19 427 PHE A C 1
ATOM 3239 O O . PHE A 1 427 ? -22.009 -6.611 12.790 1.00 91.19 427 PHE A O 1
ATOM 3246 N N . VAL A 1 428 ? -23.068 -5.173 14.147 1.00 92.06 428 VAL A N 1
ATOM 3247 C CA . VAL A 1 428 ? -22.557 -5.753 15.400 1.00 92.06 428 VAL A CA 1
ATOM 3248 C C . VAL A 1 428 ? -23.000 -7.208 15.541 1.00 92.06 428 VAL A C 1
ATOM 3250 O O . VAL A 1 428 ? -22.192 -8.066 15.895 1.00 92.06 428 VAL A O 1
ATOM 3253 N N . ARG A 1 429 ? -24.259 -7.524 15.219 1.00 91.75 429 ARG A N 1
ATOM 3254 C CA . ARG A 1 429 ? -24.776 -8.900 15.258 1.00 91.75 429 ARG A CA 1
ATOM 3255 C C . ARG A 1 429 ? -24.003 -9.839 14.339 1.00 91.75 429 ARG A C 1
ATOM 3257 O O . ARG A 1 429 ? -23.780 -10.984 14.720 1.00 91.75 429 ARG A O 1
ATOM 3264 N N . ARG A 1 430 ? -23.523 -9.365 13.185 1.00 92.44 430 ARG A N 1
ATOM 3265 C CA . ARG A 1 430 ? -22.648 -10.155 12.305 1.00 92.44 430 ARG A CA 1
ATOM 3266 C C . ARG A 1 430 ? -21.304 -10.491 12.963 1.00 92.44 430 ARG A C 1
ATOM 3268 O O . ARG A 1 430 ? -20.823 -11.603 12.785 1.00 92.44 430 ARG A O 1
ATOM 3275 N N . LEU A 1 431 ? -20.726 -9.572 13.740 1.00 92.31 431 LEU A N 1
ATOM 3276 C CA . LEU A 1 431 ? -19.465 -9.799 14.467 1.00 92.31 431 LEU A CA 1
ATOM 3277 C C . LEU A 1 431 ? -19.642 -10.711 15.695 1.00 92.31 431 LEU A C 1
ATOM 3279 O O . LEU A 1 431 ? -18.761 -11.507 16.034 1.00 92.31 431 LEU A O 1
ATOM 3283 N N . VAL A 1 432 ? -20.779 -10.588 16.385 1.00 92.25 432 VAL A N 1
ATOM 3284 C CA . VAL A 1 432 ? -21.103 -11.367 17.592 1.00 92.25 432 VAL A CA 1
ATOM 3285 C C . VAL A 1 432 ? -21.574 -12.784 17.254 1.00 92.25 432 VAL A C 1
ATOM 3287 O O . VAL A 1 432 ? -21.276 -13.724 17.990 1.00 92.25 432 VAL A O 1
ATOM 3290 N N . GLY A 1 433 ? -22.297 -12.956 16.148 1.00 90.44 433 GLY A N 1
ATOM 3291 C CA . GLY A 1 433 ? -23.007 -14.192 15.836 1.00 90.44 433 GLY A CA 1
ATOM 3292 C C . GLY A 1 433 ? -24.237 -14.385 16.732 1.00 90.44 433 GLY A C 1
ATOM 3293 O O . GLY A 1 433 ? -24.901 -13.425 17.121 1.00 90.44 433 GLY A O 1
ATOM 3294 N N . ALA A 1 434 ? -24.547 -15.638 17.072 1.00 87.75 434 ALA A N 1
ATOM 3295 C CA . ALA A 1 434 ? -25.733 -15.998 17.862 1.00 87.75 434 ALA A CA 1
ATOM 3296 C C . ALA A 1 434 ? -25.602 -15.727 19.380 1.00 87.75 434 ALA A C 1
ATOM 3298 O O . ALA A 1 434 ? -26.520 -16.035 20.138 1.00 87.75 434 ALA A O 1
ATOM 3299 N N . GLY A 1 435 ? -24.465 -15.192 19.837 1.00 88.88 435 GLY A N 1
ATOM 3300 C CA . GLY A 1 435 ? -24.196 -14.961 21.256 1.00 88.88 435 GLY A CA 1
ATOM 3301 C C . GLY A 1 435 ? -25.007 -13.808 21.874 1.00 88.88 435 GLY A C 1
ATOM 3302 O O . GLY A 1 435 ? -25.519 -12.939 21.155 1.00 88.88 435 GLY A O 1
ATOM 3303 N N . PRO A 1 436 ? -25.107 -13.757 23.218 1.00 91.56 436 PRO A N 1
ATOM 3304 C CA . PRO A 1 436 ? -25.683 -12.614 23.922 1.00 91.56 436 PRO A CA 1
ATOM 3305 C C . PRO A 1 436 ? -24.923 -11.317 23.611 1.00 91.56 436 PRO A C 1
ATOM 3307 O O . PRO A 1 436 ? -23.692 -11.310 23.552 1.00 91.56 436 PRO A O 1
ATOM 3310 N N . LEU A 1 437 ? -25.669 -10.226 23.429 1.00 90.75 437 LEU A N 1
ATOM 3311 C CA . LEU A 1 437 ? -25.149 -8.887 23.150 1.00 90.75 437 LEU A CA 1
ATOM 3312 C C . LEU A 1 437 ? -25.752 -7.898 24.146 1.00 90.75 437 LEU A C 1
ATOM 3314 O O . LEU A 1 437 ? -26.974 -7.795 24.249 1.00 90.75 437 LEU A O 1
ATOM 3318 N N . GLU A 1 438 ? -24.881 -7.161 24.817 1.00 88.88 438 GLU A N 1
ATOM 3319 C CA . GLU A 1 438 ? -25.198 -6.088 25.750 1.00 88.88 438 GLU A CA 1
ATOM 3320 C C . GLU A 1 438 ? -24.632 -4.755 25.234 1.00 88.88 438 GLU A C 1
ATOM 3322 O O . GLU A 1 438 ? -23.683 -4.720 24.442 1.00 88.88 438 GLU A O 1
ATOM 3327 N N . TRP A 1 439 ? -25.208 -3.647 25.699 1.00 86.06 439 TRP A N 1
ATOM 3328 C CA . TRP A 1 439 ? -24.787 -2.290 25.350 1.00 86.06 439 TRP A CA 1
ATOM 3329 C C . TRP A 1 439 ? -24.428 -1.520 26.619 1.00 86.06 439 TRP A C 1
ATOM 3331 O O . TRP A 1 439 ? -25.222 -1.473 27.555 1.00 86.06 439 TRP A O 1
ATOM 3341 N N . ALA A 1 440 ? -23.254 -0.893 26.629 1.00 79.25 440 ALA A N 1
ATOM 3342 C CA . ALA A 1 440 ? -22.796 0.012 27.679 1.00 79.25 440 ALA A CA 1
ATOM 3343 C C . ALA A 1 440 ? -22.709 1.451 27.136 1.00 79.25 440 ALA A C 1
ATOM 3345 O O . ALA A 1 440 ? -21.632 1.891 26.713 1.00 79.25 440 ALA A O 1
ATOM 3346 N N . PRO A 1 441 ? -23.825 2.205 27.135 1.00 68.75 441 PRO A N 1
ATOM 3347 C CA . PRO A 1 441 ? -23.789 3.645 26.916 1.00 68.75 441 PRO A CA 1
ATOM 3348 C C . PRO A 1 441 ? -23.000 4.325 28.041 1.00 68.75 441 PRO A C 1
ATOM 3350 O O . PRO A 1 441 ? -23.448 4.441 29.175 1.00 68.75 441 PRO A O 1
ATOM 3353 N N . MET A 1 442 ? -21.805 4.822 27.729 1.00 65.06 442 MET A N 1
ATOM 3354 C CA . MET A 1 442 ? -20.874 5.367 28.736 1.00 65.06 442 MET A CA 1
ATOM 3355 C C . MET A 1 442 ? -21.302 6.723 29.342 1.00 65.06 442 MET A C 1
ATOM 3357 O O . MET A 1 442 ? -20.601 7.266 30.197 1.00 65.06 442 MET A O 1
ATOM 3361 N N . ALA A 1 443 ? -22.429 7.285 28.892 1.00 57.66 443 ALA A N 1
ATOM 3362 C CA . ALA A 1 443 ? -22.863 8.653 29.186 1.00 57.66 443 ALA A CA 1
ATOM 3363 C C . ALA A 1 443 ? -24.315 8.781 29.696 1.00 57.66 443 ALA A C 1
ATOM 3365 O O . ALA A 1 443 ? -24.768 9.902 29.909 1.00 57.66 443 ALA A O 1
ATOM 3366 N N . ASP A 1 444 ? -25.057 7.683 29.892 1.00 62.41 444 ASP A N 1
ATOM 3367 C CA . ASP A 1 444 ? -26.482 7.739 30.277 1.00 62.41 444 ASP A CA 1
ATOM 3368 C C . ASP A 1 444 ? -26.747 7.556 31.787 1.00 62.41 444 ASP A C 1
ATOM 3370 O O . ASP A 1 444 ? -27.893 7.598 32.231 1.00 62.41 444 ASP A O 1
ATOM 3374 N N . GLY A 1 445 ? -25.693 7.363 32.589 1.00 62.44 445 GLY A N 1
ATOM 3375 C CA . GLY A 1 445 ? -25.789 7.195 34.043 1.00 62.44 445 GLY A CA 1
ATOM 3376 C C . GLY A 1 445 ? -26.275 5.816 34.512 1.00 62.44 445 GLY A C 1
ATOM 3377 O O . GLY A 1 445 ? -26.479 5.625 35.712 1.00 62.44 445 GLY A O 1
ATOM 3378 N N . SER A 1 446 ? -26.439 4.846 33.605 1.00 69.31 446 SER A N 1
ATOM 3379 C CA . SER A 1 446 ? -26.863 3.477 33.940 1.00 69.31 446 SER A CA 1
ATOM 3380 C C . SER A 1 446 ? -25.802 2.680 34.715 1.00 69.31 446 SER A C 1
ATOM 3382 O O . SER A 1 446 ? -26.139 1.825 35.539 1.00 69.31 446 SER A O 1
ATOM 3384 N N . LEU A 1 447 ? -24.519 2.987 34.507 1.00 80.88 447 LEU A N 1
ATOM 3385 C CA . LEU A 1 447 ? -23.387 2.332 35.164 1.00 80.88 447 LEU A CA 1
ATOM 3386 C C . LEU A 1 447 ? -22.908 3.138 36.380 1.00 80.88 447 LEU A C 1
ATOM 3388 O O . LEU A 1 447 ? -22.538 4.305 36.269 1.00 80.88 447 LEU A O 1
ATOM 3392 N N . LYS A 1 448 ? -22.892 2.505 37.557 1.00 85.56 448 LYS A N 1
ATOM 3393 C CA . LYS A 1 448 ? -22.455 3.124 38.823 1.00 85.56 448 LYS A CA 1
ATOM 3394 C C . LYS A 1 448 ? -20.980 2.835 39.111 1.00 85.56 448 LYS A C 1
ATOM 3396 O O . LYS A 1 448 ? -20.452 1.820 38.666 1.00 85.56 448 LYS A O 1
ATOM 3401 N N . GLU A 1 449 ? -20.335 3.692 39.905 1.00 91.56 449 GLU A N 1
ATOM 3402 C CA . GLU A 1 449 ? -18.978 3.455 40.431 1.00 91.56 449 GLU A CA 1
ATOM 3403 C C . GLU A 1 449 ? -18.861 2.044 41.034 1.00 91.56 449 GLU A C 1
ATOM 3405 O O . GLU A 1 449 ? -19.661 1.659 41.888 1.00 91.56 449 GLU A O 1
ATOM 3410 N N . GLY A 1 450 ? -17.858 1.282 40.595 1.00 91.00 450 GLY A N 1
ATOM 3411 C CA . GLY A 1 450 ? -17.580 -0.070 41.078 1.00 91.00 450 GLY A CA 1
ATOM 3412 C C . GLY A 1 450 ? -18.507 -1.161 40.534 1.00 91.00 450 GLY A C 1
ATOM 3413 O O . GLY A 1 450 ? -18.338 -2.321 40.906 1.00 91.00 450 GLY A O 1
ATOM 3414 N N . ALA A 1 451 ? -19.468 -0.839 39.659 1.00 92.38 451 ALA A N 1
ATOM 3415 C CA . ALA A 1 451 ? -20.252 -1.862 38.973 1.00 92.38 451 ALA A CA 1
ATOM 3416 C C . ALA A 1 451 ? -19.333 -2.755 38.124 1.00 92.38 451 ALA A C 1
ATOM 3418 O O . ALA A 1 451 ? -18.395 -2.268 37.493 1.00 92.38 451 ALA A O 1
ATOM 3419 N N . VAL A 1 452 ? -19.609 -4.059 38.102 1.00 93.50 452 VAL A N 1
ATOM 3420 C CA . VAL A 1 452 ? -18.824 -5.038 37.344 1.00 93.50 452 VAL A CA 1
ATOM 3421 C C . VAL A 1 452 ? -19.712 -5.697 36.302 1.00 93.50 452 VAL A C 1
ATOM 3423 O O . VAL A 1 452 ? -20.750 -6.265 36.639 1.00 93.50 452 VAL A O 1
ATOM 3426 N N . ILE A 1 453 ? -19.274 -5.648 35.049 1.00 93.50 453 ILE A N 1
ATOM 3427 C CA . ILE A 1 453 ? -19.877 -6.370 33.930 1.00 93.50 453 ILE A CA 1
ATOM 3428 C C . ILE A 1 453 ? -19.055 -7.645 33.719 1.00 93.50 453 ILE A C 1
ATOM 3430 O O . ILE A 1 453 ? -17.874 -7.573 33.375 1.00 93.50 453 ILE A O 1
ATOM 3434 N N . ASP A 1 454 ? -19.658 -8.808 33.972 1.00 94.25 454 ASP A N 1
ATOM 3435 C CA . ASP A 1 454 ? -19.005 -10.113 33.813 1.00 94.25 454 ASP A CA 1
ATOM 3436 C C . ASP A 1 454 ? -19.318 -10.702 32.431 1.00 94.25 454 ASP A C 1
ATOM 3438 O O . ASP A 1 454 ? -20.441 -11.136 32.165 1.00 94.25 454 ASP A O 1
ATOM 3442 N N . LEU A 1 455 ? -18.308 -10.723 31.557 1.00 95.19 455 LEU A N 1
ATOM 3443 C CA . LEU A 1 455 ? -18.400 -11.280 30.207 1.00 95.19 455 LEU A CA 1
ATOM 3444 C C . LEU A 1 455 ? -17.912 -12.735 30.140 1.00 95.19 455 LEU A C 1
ATOM 3446 O O . LEU A 1 455 ? -17.872 -13.324 29.059 1.00 95.19 455 LEU A O 1
ATOM 3450 N N . GLY A 1 456 ? -17.583 -13.351 31.278 1.00 95.44 456 GLY A N 1
ATOM 3451 C CA . GLY A 1 456 ? -17.064 -14.711 31.367 1.00 95.44 456 GLY A CA 1
ATOM 3452 C C . GLY A 1 456 ? -15.540 -14.745 31.285 1.00 95.44 456 GLY A C 1
ATOM 3453 O O . GLY A 1 456 ? -14.854 -14.185 32.139 1.00 95.44 456 GLY A O 1
ATOM 3454 N N . VAL A 1 457 ? -15.000 -15.446 30.285 1.00 95.50 457 VAL A N 1
ATOM 3455 C CA . VAL A 1 457 ? -13.551 -15.568 30.065 1.00 95.50 457 VAL A CA 1
ATOM 3456 C C . VAL A 1 457 ? -13.126 -15.094 28.679 1.00 95.50 457 VAL A C 1
ATOM 3458 O O . VAL A 1 457 ? -13.926 -15.104 27.741 1.00 95.50 457 VAL A O 1
ATOM 3461 N N . ASP A 1 458 ? -11.864 -14.684 28.571 1.00 92.06 458 ASP A N 1
ATOM 3462 C CA . ASP A 1 458 ? -11.201 -14.342 27.313 1.00 92.06 458 ASP A CA 1
ATOM 3463 C C . ASP A 1 458 ? -10.702 -15.587 26.549 1.00 92.06 458 ASP A C 1
ATOM 3465 O O . ASP A 1 458 ? -10.889 -16.725 26.990 1.00 92.06 458 ASP A O 1
ATOM 3469 N N . SER A 1 459 ? -10.047 -15.393 25.396 1.00 88.31 459 SER A N 1
ATOM 3470 C CA . SER A 1 459 ? -9.583 -16.508 24.556 1.00 88.31 459 SER A CA 1
ATOM 3471 C C . SER A 1 459 ? -8.477 -17.352 25.205 1.00 88.31 459 SER A C 1
ATOM 3473 O O . SER A 1 459 ? -8.177 -18.441 24.723 1.00 88.31 459 SER A O 1
ATOM 3475 N N . ALA A 1 460 ? -7.858 -16.859 26.281 1.00 90.19 460 ALA A N 1
ATOM 3476 C CA . ALA A 1 460 ? -6.865 -17.571 27.078 1.00 90.19 460 ALA A CA 1
ATOM 3477 C C . ALA A 1 460 ? -7.470 -18.187 28.357 1.00 90.19 460 ALA A C 1
ATOM 3479 O O . ALA A 1 460 ? -6.731 -18.685 29.206 1.00 90.19 460 ALA A O 1
ATOM 3480 N N . GLY A 1 461 ? -8.798 -18.151 28.515 1.00 93.38 461 GLY A N 1
ATOM 3481 C CA . GLY A 1 461 ? -9.501 -18.680 29.683 1.00 93.38 461 GLY A CA 1
ATOM 3482 C C . GLY A 1 461 ? -9.382 -17.806 30.934 1.00 93.38 461 GLY A C 1
ATOM 3483 O O . GLY A 1 461 ? -9.729 -18.258 32.026 1.00 93.38 461 GLY A O 1
ATOM 3484 N N . ARG A 1 462 ? -8.892 -16.566 30.812 1.00 94.44 462 ARG A N 1
ATOM 3485 C CA . ARG A 1 462 ? -8.740 -15.649 31.949 1.00 94.44 462 ARG A CA 1
ATOM 3486 C C . ARG A 1 462 ? -10.048 -14.892 32.198 1.00 94.44 462 ARG A C 1
ATOM 3488 O O . ARG A 1 462 ? -10.770 -14.628 31.238 1.00 94.44 462 ARG A O 1
ATOM 3495 N N . PRO A 1 463 ? -10.358 -14.498 33.447 1.00 96.00 463 PRO A N 1
ATOM 3496 C CA . PRO A 1 463 ? -11.576 -13.748 33.745 1.00 96.00 463 PRO A CA 1
ATOM 3497 C C . PRO A 1 463 ? -11.664 -12.438 32.957 1.00 96.00 463 PRO A C 1
ATOM 3499 O O . PRO A 1 463 ? -10.763 -11.598 33.041 1.00 96.00 463 PRO A O 1
ATOM 3502 N N . LEU A 1 464 ? -12.775 -12.252 32.247 1.00 95.25 464 LEU A N 1
ATOM 3503 C CA . LEU A 1 464 ? -13.079 -11.052 31.481 1.00 95.25 464 LEU A CA 1
ATOM 3504 C C . LEU A 1 464 ? -14.187 -10.261 32.176 1.00 95.25 464 LEU A C 1
ATOM 3506 O O . LEU A 1 464 ? -15.378 -10.533 32.019 1.00 95.25 464 LEU A O 1
ATOM 3510 N N . ARG A 1 465 ? -13.769 -9.283 32.980 1.00 95.31 465 ARG A N 1
ATOM 3511 C CA . ARG A 1 465 ? -14.657 -8.448 33.791 1.00 95.31 465 ARG A CA 1
ATOM 3512 C C . ARG A 1 465 ? -14.297 -6.989 33.611 1.00 95.31 465 ARG A C 1
ATOM 3514 O O . ARG A 1 465 ? -13.136 -6.624 33.784 1.00 95.31 465 ARG A O 1
ATOM 3521 N N . LEU A 1 466 ? -15.297 -6.172 33.302 1.00 95.31 466 LEU A N 1
ATOM 3522 C CA . LEU A 1 466 ? -15.126 -4.737 33.143 1.00 95.31 466 LEU A CA 1
ATOM 3523 C C . LEU A 1 466 ? -15.678 -4.026 34.371 1.00 95.31 466 LEU A C 1
ATOM 3525 O O . LEU A 1 466 ? -16.857 -4.158 34.693 1.00 95.31 466 LEU A O 1
ATOM 3529 N N . GLU A 1 467 ? -14.820 -3.280 35.056 1.00 95.50 467 GLU A N 1
ATOM 3530 C CA . GLU A 1 467 ? -15.199 -2.488 36.221 1.00 95.50 467 GLU A CA 1
ATOM 3531 C C . GLU A 1 467 ? -15.456 -1.029 35.829 1.00 95.50 467 GLU A C 1
ATOM 3533 O O . GLU A 1 467 ? -14.601 -0.381 35.222 1.00 95.50 467 GLU A O 1
ATOM 3538 N N . ALA A 1 468 ? -16.616 -0.504 36.214 1.00 94.19 468 ALA A N 1
ATOM 3539 C CA . ALA A 1 468 ? -17.007 0.880 36.001 1.00 94.19 468 ALA A CA 1
ATOM 3540 C C . ALA A 1 468 ? -16.317 1.825 36.993 1.00 94.19 468 ALA A C 1
ATOM 3542 O O . ALA A 1 468 ? -16.350 1.619 38.209 1.00 94.19 468 ALA A O 1
ATOM 3543 N N . ARG A 1 469 ? -15.721 2.899 36.469 1.00 94.12 469 ARG A N 1
ATOM 3544 C CA . ARG A 1 469 ? -15.068 3.963 37.239 1.00 94.12 469 ARG A CA 1
ATOM 3545 C C . ARG A 1 469 ? -15.532 5.331 36.773 1.00 94.12 469 ARG A C 1
ATOM 3547 O O . ARG A 1 469 ? -15.401 5.661 35.595 1.00 94.12 469 ARG A O 1
ATOM 3554 N N . THR A 1 470 ? -16.053 6.128 37.694 1.00 91.31 470 THR A N 1
ATOM 3555 C CA . THR A 1 470 ? -16.588 7.461 37.413 1.00 91.31 470 THR A CA 1
ATOM 3556 C C . THR A 1 470 ? -15.469 8.484 37.270 1.00 91.31 470 THR A C 1
ATOM 3558 O O . THR A 1 470 ? -14.611 8.591 38.151 1.00 91.31 470 THR A O 1
ATOM 3561 N N . LEU A 1 471 ? -15.522 9.273 36.202 1.00 89.94 471 LEU A N 1
ATOM 3562 C CA . LEU A 1 471 ? -14.683 10.440 35.956 1.00 89.94 471 LEU A CA 1
ATOM 3563 C C . LEU A 1 471 ? -15.597 11.659 35.790 1.00 89.94 471 LEU A C 1
ATOM 3565 O O . LEU A 1 471 ? -16.134 11.923 34.714 1.00 89.94 471 LEU A O 1
ATOM 3569 N N . GLY A 1 472 ? -15.829 12.374 36.892 1.00 85.94 472 GLY A N 1
ATOM 3570 C CA . GLY A 1 472 ? -16.855 13.415 36.942 1.00 85.94 472 GLY A CA 1
ATOM 3571 C C . GLY A 1 472 ? -18.243 12.813 36.705 1.00 85.94 472 GLY A C 1
ATOM 3572 O O . GLY A 1 472 ? -18.651 11.913 37.434 1.00 85.94 472 GLY A O 1
ATOM 3573 N N . ALA A 1 473 ? -18.948 13.297 35.680 1.00 81.19 473 ALA A N 1
ATOM 3574 C CA . ALA A 1 473 ? -20.252 12.768 35.264 1.00 81.19 473 ALA A CA 1
ATOM 3575 C C . ALA A 1 473 ? -20.162 11.595 34.265 1.00 81.19 473 ALA A C 1
ATOM 3577 O O . ALA A 1 473 ? -21.181 10.984 33.955 1.00 81.19 473 ALA A O 1
ATOM 3578 N N . ALA A 1 474 ? -18.970 11.291 33.744 1.00 84.00 474 ALA A N 1
ATOM 3579 C CA . ALA A 1 474 ? -18.762 10.206 32.791 1.00 84.00 474 ALA A CA 1
ATOM 3580 C C . ALA A 1 474 ? -18.366 8.902 33.497 1.00 84.00 474 ALA A C 1
ATOM 3582 O O . ALA A 1 474 ? -17.856 8.910 34.622 1.00 84.00 474 ALA A O 1
ATOM 3583 N N . VAL A 1 475 ? -18.544 7.777 32.807 1.00 88.12 475 VAL A N 1
ATOM 3584 C CA . VAL A 1 475 ? -18.079 6.461 33.257 1.00 88.12 475 VAL A CA 1
ATOM 3585 C C . VAL A 1 475 ? -16.995 5.959 32.312 1.00 88.12 475 VAL A C 1
ATOM 3587 O O . VAL A 1 475 ? -17.052 6.164 31.105 1.00 88.12 475 VAL A O 1
ATOM 3590 N N . THR A 1 476 ? -15.999 5.292 32.880 1.00 92.44 476 THR A N 1
ATOM 3591 C CA . THR A 1 476 ? -14.956 4.539 32.177 1.00 92.44 476 THR A CA 1
ATOM 3592 C C . THR A 1 476 ? -15.052 3.066 32.569 1.00 92.44 476 THR A C 1
ATOM 3594 O O . THR A 1 476 ? -15.510 2.764 33.670 1.00 92.44 476 THR A O 1
ATOM 3597 N N . LEU A 1 477 ? -14.644 2.148 31.693 1.00 94.38 477 LEU A N 1
ATOM 3598 C CA . LEU A 1 477 ? -14.646 0.708 31.967 1.00 94.38 477 LEU A CA 1
ATOM 3599 C C . LEU A 1 477 ? -13.220 0.164 31.921 1.00 94.38 477 LEU A C 1
ATOM 3601 O O . LEU A 1 477 ? -12.499 0.397 30.952 1.00 94.38 477 LEU A O 1
ATOM 3605 N N . ILE A 1 478 ? -12.817 -0.572 32.956 1.00 95.56 478 ILE A N 1
ATOM 3606 C CA . ILE A 1 478 ? -11.471 -1.144 33.070 1.00 95.56 478 ILE A CA 1
ATOM 3607 C C . ILE A 1 478 ? -11.543 -2.661 33.034 1.00 95.56 478 ILE A C 1
ATOM 3609 O O . ILE A 1 478 ? -12.149 -3.274 33.911 1.00 95.56 478 ILE A O 1
ATOM 3613 N N . ASP A 1 479 ? -10.828 -3.253 32.085 1.00 94.81 479 ASP A N 1
ATOM 3614 C CA . ASP A 1 479 ? -10.429 -4.653 32.122 1.00 94.81 479 ASP A CA 1
ATOM 3615 C C . ASP A 1 479 ? -8.995 -4.743 32.660 1.00 94.81 479 ASP A C 1
ATOM 3617 O O . ASP A 1 479 ? -8.019 -4.533 31.938 1.00 94.81 479 ASP A O 1
ATOM 3621 N N . SER A 1 480 ? -8.855 -5.045 33.953 1.00 92.69 480 SER A N 1
ATOM 3622 C CA . SER A 1 480 ? -7.536 -5.168 34.591 1.00 92.69 480 SER A CA 1
ATOM 3623 C C . SER A 1 480 ? -6.786 -6.445 34.194 1.00 92.69 480 SER A C 1
ATOM 3625 O O . SER A 1 480 ? -5.566 -6.489 34.340 1.00 92.69 480 SER A O 1
ATOM 3627 N N . THR A 1 481 ? -7.482 -7.467 33.682 1.00 93.69 481 THR A N 1
ATOM 3628 C CA . THR A 1 481 ? -6.866 -8.722 33.223 1.00 93.69 481 THR A CA 1
ATOM 3629 C C . THR A 1 481 ? -6.129 -8.510 31.908 1.00 93.69 481 THR A C 1
ATOM 3631 O O . THR A 1 481 ? -4.977 -8.920 31.761 1.00 93.69 481 THR A O 1
ATOM 3634 N N . ASN A 1 482 ? -6.779 -7.843 30.953 1.00 91.75 482 ASN A N 1
ATOM 3635 C CA . ASN A 1 482 ? -6.175 -7.488 29.668 1.00 91.75 482 ASN A CA 1
ATOM 3636 C C . ASN A 1 482 ? -5.446 -6.138 29.702 1.00 91.75 482 ASN A C 1
ATOM 3638 O O . ASN A 1 482 ? -4.813 -5.775 28.715 1.00 91.75 482 ASN A O 1
ATOM 3642 N N . ARG A 1 483 ? -5.515 -5.417 30.830 1.00 93.06 483 ARG A N 1
ATOM 3643 C CA . ARG A 1 483 ? -4.919 -4.088 31.042 1.00 93.06 483 ARG A CA 1
ATOM 3644 C C . ARG A 1 483 ? -5.410 -3.063 30.011 1.00 93.06 483 ARG A C 1
ATOM 3646 O O . ARG A 1 483 ? -4.630 -2.272 29.481 1.00 93.06 483 ARG A O 1
ATOM 3653 N N . VAL A 1 484 ? -6.719 -3.057 29.762 1.00 92.75 484 VAL A N 1
ATOM 3654 C CA . VAL A 1 484 ? -7.389 -2.162 28.808 1.00 92.75 484 VAL A CA 1
ATOM 3655 C C . VAL A 1 484 ? -8.344 -1.221 29.535 1.00 92.75 484 VAL A C 1
ATOM 3657 O O . VAL A 1 484 ? -9.146 -1.646 30.366 1.00 92.75 484 VAL A O 1
ATOM 3660 N N . LEU A 1 485 ? -8.281 0.062 29.185 1.00 93.38 485 LEU A N 1
ATOM 3661 C CA . LEU A 1 485 ? -9.229 1.090 29.598 1.00 93.38 485 LEU A CA 1
ATOM 3662 C C . LEU A 1 485 ? -10.103 1.501 28.408 1.00 93.38 485 LEU A C 1
ATOM 3664 O O . LEU A 1 485 ? -9.599 1.964 27.386 1.00 93.38 485 LEU A O 1
ATOM 3668 N N . PHE A 1 486 ? -11.419 1.416 28.569 1.00 92.06 486 PHE A N 1
ATOM 3669 C CA . PHE A 1 486 ? -12.391 2.023 27.666 1.00 92.06 486 PHE A CA 1
ATOM 3670 C C . PHE A 1 486 ? -12.878 3.330 28.282 1.00 92.06 486 PHE A C 1
ATOM 3672 O O . PHE A 1 486 ? -13.677 3.345 29.220 1.00 92.06 486 PHE A O 1
ATOM 3679 N N . ALA A 1 487 ? -12.360 4.440 27.769 1.00 87.88 487 ALA A N 1
ATOM 3680 C CA . ALA A 1 487 ? -12.650 5.769 28.286 1.00 87.88 487 ALA A CA 1
ATOM 3681 C C . ALA A 1 487 ? -13.869 6.420 27.620 1.00 87.88 487 ALA A C 1
ATOM 3683 O O . ALA A 1 487 ? -14.419 7.376 28.160 1.00 87.88 487 ALA A O 1
ATOM 3684 N N . GLY A 1 488 ? -14.284 5.948 26.439 1.00 81.00 488 GLY A N 1
ATOM 3685 C CA . GLY A 1 488 ? -15.291 6.651 25.645 1.00 81.00 488 GLY A CA 1
ATOM 3686 C C . GLY A 1 488 ? -14.885 8.118 25.442 1.00 81.00 488 GLY A C 1
ATOM 3687 O O . GLY A 1 488 ? -13.722 8.407 25.165 1.00 81.00 488 GLY A O 1
ATOM 3688 N N . SER A 1 489 ? -15.820 9.053 25.608 1.00 78.62 489 SER A N 1
ATOM 3689 C CA . SER A 1 489 ? -15.543 10.496 25.547 1.00 78.62 489 SER A CA 1
ATOM 3690 C C . SER A 1 489 ? -15.044 11.090 26.872 1.00 78.62 489 SER A C 1
ATOM 3692 O O . SER A 1 489 ? -14.796 12.295 26.935 1.00 78.62 489 SER A O 1
ATOM 3694 N N . ALA A 1 490 ? -14.897 10.285 27.934 1.00 82.88 490 ALA A N 1
ATOM 3695 C CA . ALA A 1 490 ? -14.569 10.775 29.274 1.00 82.88 490 ALA A CA 1
ATOM 3696 C C . ALA A 1 490 ? -13.202 11.470 29.336 1.00 82.88 490 ALA A C 1
ATOM 3698 O O . ALA A 1 490 ? -13.046 12.398 30.116 1.00 82.88 490 ALA A O 1
ATOM 3699 N N . LEU A 1 491 ? -12.247 11.054 28.494 1.00 82.00 491 LEU A N 1
ATOM 3700 C CA . LEU A 1 491 ? -10.913 11.657 28.366 1.00 82.00 491 LEU A CA 1
ATOM 3701 C C . LEU A 1 491 ? -10.783 12.580 27.138 1.00 82.00 491 LEU A C 1
ATOM 3703 O O . LEU A 1 491 ? -9.669 12.871 26.701 1.00 82.00 491 LEU A O 1
ATOM 3707 N N . GLY A 1 492 ? -11.910 13.010 26.567 1.00 74.31 492 GLY A N 1
ATOM 3708 C CA . GLY A 1 492 ? -11.958 13.844 25.370 1.00 74.31 492 GLY A CA 1
ATOM 3709 C C . GLY A 1 492 ? -11.752 13.099 24.053 1.00 74.31 492 GLY A C 1
ATOM 3710 O O . GLY A 1 492 ? -11.706 11.870 24.001 1.00 74.31 492 GLY A O 1
ATOM 3711 N N . VAL A 1 493 ? -11.683 13.886 22.978 1.00 68.62 493 VAL A N 1
ATOM 3712 C CA . VAL A 1 493 ? -11.457 13.438 21.597 1.00 68.62 493 VAL A CA 1
ATOM 3713 C C . VAL A 1 493 ? -10.044 13.843 21.177 1.00 68.62 493 VAL A C 1
ATOM 3715 O O . VAL A 1 493 ? -9.584 14.932 21.514 1.00 68.62 493 VAL A O 1
ATOM 3718 N N . GLN A 1 494 ? -9.368 12.966 20.441 1.00 62.72 494 GLN A N 1
ATOM 3719 C CA . GLN A 1 494 ? -8.047 13.184 19.861 1.00 62.72 494 GLN A CA 1
ATOM 3720 C C . GLN A 1 494 ? -8.166 13.586 18.384 1.00 62.72 494 GLN A C 1
ATOM 3722 O O . GLN A 1 494 ? -8.960 13.022 17.632 1.00 62.72 494 GLN A O 1
ATOM 3727 N N . GLY A 1 495 ? -7.325 14.519 17.949 1.00 58.50 495 GLY A N 1
ATOM 3728 C CA . GLY A 1 495 ? -7.294 15.065 16.598 1.00 58.50 495 GLY A CA 1
ATOM 3729 C C . GLY A 1 495 ? -6.485 16.362 16.523 1.00 58.50 495 GLY A C 1
ATOM 3730 O O . GLY A 1 495 ? -6.425 17.136 17.476 1.00 58.50 495 GLY A O 1
ATOM 3731 N N . ALA A 1 496 ? -5.862 16.621 15.370 1.00 49.09 496 ALA A N 1
ATOM 3732 C CA . ALA A 1 496 ? -5.091 17.851 15.151 1.00 49.09 496 ALA A CA 1
ATOM 3733 C C . ALA A 1 496 ? -5.950 19.127 15.285 1.00 49.09 496 ALA A C 1
ATOM 3735 O O . ALA A 1 496 ? -5.448 20.155 15.737 1.00 49.09 496 ALA A O 1
ATOM 3736 N N . ASP A 1 497 ? -7.248 19.008 14.983 1.00 52.47 497 ASP A N 1
ATOM 3737 C CA . ASP A 1 497 ? -8.234 20.095 15.012 1.00 52.47 497 ASP A CA 1
ATOM 3738 C C . ASP A 1 497 ? -9.321 19.889 16.085 1.00 52.47 497 ASP A C 1
ATOM 3740 O O . ASP A 1 497 ? -10.325 20.607 16.115 1.00 52.47 497 ASP A O 1
ATOM 3744 N N . SER A 1 498 ? -9.164 18.888 16.961 1.00 58.12 498 SER A N 1
ATOM 3745 C CA . SER A 1 498 ? -10.179 18.560 17.964 1.00 58.12 498 SER A CA 1
ATOM 3746 C C . SER A 1 498 ? -10.041 19.465 19.185 1.00 58.12 498 SER A C 1
ATOM 3748 O O . SER A 1 498 ? -9.112 19.305 19.981 1.00 58.12 498 SER A O 1
ATOM 3750 N N . GLY A 1 499 ? -10.977 20.401 19.344 1.00 58.06 499 GLY A N 1
ATOM 3751 C CA . GLY A 1 499 ? -11.211 21.125 20.594 1.00 58.06 499 GLY A CA 1
ATOM 3752 C C . GLY A 1 499 ? -12.048 20.285 21.551 1.00 58.06 499 GLY A C 1
ATOM 3753 O O . GLY A 1 499 ? -13.098 19.772 21.166 1.00 58.06 499 GLY A O 1
ATOM 3754 N N . TRP A 1 500 ? -11.592 20.144 22.789 1.00 68.00 500 TRP A N 1
ATOM 3755 C CA . TRP A 1 500 ? -12.320 19.473 23.854 1.00 68.00 500 TRP A CA 1
ATOM 3756 C C . TRP A 1 500 ? -12.484 20.406 25.051 1.00 68.00 500 TRP A C 1
ATOM 3758 O O . TRP A 1 500 ? -11.513 20.841 25.669 1.00 68.00 500 TRP A O 1
ATOM 3768 N N . SER A 1 501 ? -13.734 20.703 25.391 1.00 69.19 501 SER A N 1
ATOM 3769 C CA . SER A 1 501 ? -14.078 21.479 26.579 1.00 69.19 501 SER A CA 1
ATOM 3770 C C . SER A 1 501 ? -14.399 20.499 27.717 1.00 69.19 501 SER A C 1
ATOM 3772 O O . SER A 1 501 ? -15.377 19.749 27.611 1.00 69.19 501 SER A O 1
ATOM 3774 N N . PRO A 1 502 ? -13.592 20.452 28.793 1.00 73.88 502 PRO A N 1
ATOM 3775 C CA . PRO A 1 502 ? -13.803 19.508 29.881 1.00 73.88 502 PRO A CA 1
ATOM 3776 C C . PRO A 1 502 ? -15.147 19.780 30.578 1.00 73.88 502 PRO A C 1
ATOM 3778 O O . PRO A 1 502 ? -15.417 20.928 30.952 1.00 73.88 502 PRO A O 1
ATOM 3781 N N . PRO A 1 503 ? -15.993 18.754 30.797 1.00 73.06 503 PRO A N 1
ATOM 3782 C CA . PRO A 1 503 ? -17.255 18.923 31.508 1.00 73.06 503 PRO A CA 1
ATOM 3783 C C . PRO A 1 503 ? -17.044 19.540 32.896 1.00 73.06 503 PRO A C 1
ATOM 3785 O O . PRO A 1 503 ? -16.206 19.074 33.667 1.00 73.06 503 PRO A O 1
ATOM 3788 N N . GLY A 1 504 ? -17.807 20.587 33.220 1.00 76.94 504 GLY A N 1
ATOM 3789 C CA . GLY A 1 504 ? -17.671 21.316 34.488 1.00 76.94 504 GLY A CA 1
ATOM 3790 C C . GLY A 1 504 ? -16.461 22.261 34.567 1.00 76.94 504 GLY A C 1
ATOM 3791 O O . GLY A 1 504 ? -16.225 22.844 35.623 1.00 76.94 504 GLY A O 1
ATOM 3792 N N . GLY A 1 505 ? -15.715 22.442 33.472 1.00 79.94 505 GLY A N 1
ATOM 3793 C CA . GLY A 1 505 ? -14.544 23.317 33.396 1.00 79.94 505 GLY A CA 1
ATOM 3794 C C . GLY A 1 505 ? -13.243 22.651 33.856 1.00 79.94 505 GLY A C 1
ATOM 3795 O O . GLY A 1 505 ? -13.240 21.615 34.524 1.00 79.94 505 GLY A O 1
ATOM 3796 N N . ALA A 1 506 ? -12.107 23.259 33.499 1.00 81.38 506 ALA A N 1
ATOM 3797 C CA . ALA A 1 506 ? -10.783 22.657 33.679 1.00 81.38 506 ALA A CA 1
ATOM 3798 C C . ALA A 1 506 ? -10.453 22.317 35.144 1.00 81.38 506 ALA A C 1
ATOM 3800 O O . ALA A 1 506 ? -9.948 21.230 35.419 1.00 81.38 506 ALA A O 1
ATOM 3801 N N . ALA A 1 507 ? -10.782 23.200 36.094 1.00 84.38 507 ALA A N 1
ATOM 3802 C CA . ALA A 1 507 ? -10.494 22.990 37.516 1.00 84.38 507 ALA A CA 1
ATOM 3803 C C . ALA A 1 507 ? -11.299 21.829 38.125 1.00 84.38 507 ALA A C 1
ATOM 3805 O O . ALA A 1 507 ? -10.728 20.949 38.775 1.00 84.38 507 ALA A O 1
ATOM 3806 N N . ALA A 1 508 ? -12.614 21.789 37.882 1.00 87.88 508 ALA A N 1
ATOM 3807 C CA . ALA A 1 508 ? -13.472 20.718 38.385 1.00 87.88 508 ALA A CA 1
ATOM 3808 C C . ALA A 1 508 ? -13.093 19.370 37.759 1.00 87.88 508 ALA A C 1
ATOM 3810 O O . ALA A 1 508 ? -12.968 18.364 38.461 1.00 87.88 508 ALA A O 1
ATOM 3811 N N . TYR A 1 509 ? -12.828 19.364 36.451 1.00 89.12 509 TYR A N 1
ATOM 3812 C CA . TYR A 1 509 ? -12.381 18.165 35.761 1.00 89.12 509 TYR A CA 1
ATOM 3813 C C . TYR A 1 509 ? -11.006 17.698 36.254 1.00 89.12 509 TYR A C 1
ATOM 3815 O O . TYR A 1 509 ? -10.818 16.504 36.458 1.00 89.12 509 TYR A O 1
ATOM 3823 N N . LYS A 1 510 ? -10.054 18.599 36.530 1.00 90.12 510 LYS A N 1
ATOM 3824 C CA . LYS A 1 510 ? -8.747 18.232 37.101 1.00 90.12 510 LYS A CA 1
ATOM 3825 C C . LYS A 1 510 ? -8.884 17.560 38.469 1.00 90.12 510 LYS A C 1
ATOM 3827 O O . LYS A 1 510 ? -8.218 16.556 38.717 1.00 90.12 510 LYS A O 1
ATOM 3832 N N . ALA A 1 511 ? -9.755 18.063 39.342 1.00 92.94 511 ALA A N 1
ATOM 3833 C CA . ALA A 1 511 ? -10.035 17.423 40.628 1.00 92.94 511 ALA A CA 1
ATOM 3834 C C . ALA A 1 511 ? -10.654 16.022 40.455 1.00 92.94 511 ALA A C 1
ATOM 3836 O O . ALA A 1 511 ? -10.233 15.061 41.112 1.00 92.94 511 ALA A O 1
ATOM 3837 N N . ALA A 1 512 ? -11.605 15.885 39.524 1.00 93.56 512 ALA A N 1
ATOM 3838 C CA . ALA A 1 512 ? -12.199 14.597 39.174 1.00 93.56 512 ALA A CA 1
ATOM 3839 C C . ALA A 1 512 ? -11.159 13.623 38.592 1.00 93.56 512 ALA A C 1
ATOM 3841 O O . ALA A 1 512 ? -11.114 12.464 39.005 1.00 93.56 512 ALA A O 1
ATOM 3842 N N . LEU A 1 513 ? -10.283 14.102 37.704 1.00 93.75 513 LEU A N 1
ATOM 3843 C CA . LEU A 1 513 ? -9.202 13.332 37.098 1.00 93.75 513 LEU A CA 1
ATOM 3844 C C . LEU A 1 513 ? -8.235 12.817 38.164 1.00 93.75 513 LEU A C 1
ATOM 3846 O O . LEU A 1 513 ? -7.941 11.630 38.174 1.00 93.75 513 LEU A O 1
ATOM 3850 N N . THR A 1 514 ? -7.800 13.656 39.107 1.00 95.31 514 THR A N 1
ATOM 3851 C CA . THR A 1 514 ? -6.930 13.234 40.221 1.00 95.31 514 THR A CA 1
ATOM 3852 C C . THR A 1 514 ? -7.570 12.119 41.052 1.00 95.31 514 THR A C 1
ATOM 3854 O O . THR A 1 514 ? -6.929 11.110 41.346 1.00 95.31 514 THR A O 1
ATOM 3857 N N . THR A 1 515 ? -8.856 12.261 41.385 1.00 95.31 515 THR A N 1
ATOM 3858 C CA . THR A 1 515 ? -9.603 11.250 42.154 1.00 95.31 515 THR A CA 1
ATOM 3859 C C . THR A 1 515 ? -9.750 9.938 41.384 1.00 95.31 515 THR A C 1
ATOM 3861 O O . THR A 1 515 ? -9.609 8.855 41.952 1.00 95.31 515 THR A O 1
ATOM 3864 N N . TRP A 1 516 ? -10.034 10.027 40.086 1.00 95.81 516 TRP A N 1
ATOM 3865 C CA . TRP A 1 516 ? -10.159 8.872 39.205 1.00 95.81 516 TRP A CA 1
ATOM 3866 C C . TRP A 1 516 ? -8.813 8.155 39.023 1.00 95.81 516 TRP A C 1
ATOM 3868 O O . TRP A 1 516 ? -8.747 6.934 39.162 1.00 95.81 516 TRP A O 1
ATOM 3878 N N . ARG A 1 517 ? -7.718 8.893 38.813 1.00 96.25 517 ARG A N 1
ATOM 3879 C CA . ARG A 1 517 ? -6.358 8.346 38.664 1.00 96.25 517 ARG A CA 1
ATOM 3880 C C . ARG A 1 517 ? -5.907 7.550 39.882 1.00 96.25 517 ARG A C 1
ATOM 3882 O O . ARG A 1 517 ? -5.401 6.444 39.727 1.00 96.25 517 ARG A O 1
ATOM 3889 N N . ALA A 1 518 ? -6.206 8.032 41.090 1.00 96.19 518 ALA A N 1
ATOM 3890 C CA . ALA A 1 518 ? -5.898 7.319 42.335 1.00 96.19 518 ALA A CA 1
ATOM 3891 C C . ALA A 1 518 ? -6.508 5.902 42.411 1.00 96.19 518 ALA A C 1
ATOM 3893 O O . ALA A 1 518 ? -6.031 5.063 43.172 1.00 96.19 518 ALA A O 1
ATOM 3894 N N . LYS A 1 519 ? -7.560 5.624 41.630 1.00 94.75 519 LYS A N 1
ATOM 3895 C CA . LYS A 1 519 ? -8.251 4.325 41.582 1.00 94.75 519 LYS A CA 1
ATOM 3896 C C . LYS A 1 519 ? -7.886 3.473 40.363 1.00 94.75 519 LYS A C 1
ATOM 3898 O O . LYS A 1 519 ? -8.259 2.296 40.310 1.00 94.75 519 LYS A O 1
ATOM 3903 N N . THR A 1 520 ? -7.249 4.065 39.356 1.00 96.06 520 THR A N 1
ATOM 3904 C CA . THR A 1 520 ? -7.145 3.485 38.010 1.00 96.06 520 THR A CA 1
ATOM 3905 C C . THR A 1 520 ? -5.709 3.348 37.520 1.00 96.06 520 THR A C 1
ATOM 3907 O O . THR A 1 520 ? -5.422 2.390 36.801 1.00 96.06 520 THR A O 1
ATOM 3910 N N . ASP A 1 521 ? -4.796 4.228 37.936 1.00 94.94 521 ASP A N 1
ATOM 3911 C CA . ASP A 1 521 ? -3.396 4.190 37.513 1.00 94.94 521 ASP A CA 1
ATOM 3912 C C . ASP A 1 521 ? -2.741 2.842 37.868 1.00 94.94 521 ASP A C 1
ATOM 3914 O O . ASP A 1 521 ? -2.991 2.242 38.916 1.00 94.94 521 ASP A O 1
ATOM 3918 N N . GLY A 1 522 ? -1.931 2.320 36.943 1.00 93.75 522 GLY A N 1
ATOM 3919 C CA . GLY A 1 522 ? -1.289 1.006 37.060 1.00 93.75 522 GLY A CA 1
ATOM 3920 C C . GLY A 1 522 ? -2.175 -0.191 36.689 1.00 93.75 522 GLY A C 1
ATOM 3921 O O . GLY A 1 522 ? -1.667 -1.314 36.602 1.00 93.75 522 GLY A O 1
ATOM 3922 N N . ARG A 1 523 ? -3.470 0.015 36.409 1.00 95.00 523 ARG A N 1
ATOM 3923 C CA . ARG A 1 523 ? -4.421 -1.063 36.063 1.00 95.00 523 ARG A CA 1
ATOM 3924 C C . ARG A 1 523 ? -4.649 -1.254 34.560 1.00 95.00 523 ARG A C 1
ATOM 3926 O O . ARG A 1 523 ? -5.352 -2.187 34.179 1.00 95.00 523 ARG A O 1
ATOM 3933 N N . TYR A 1 524 ? -4.071 -0.397 33.725 1.00 93.12 524 TYR A N 1
ATOM 3934 C CA . TYR A 1 524 ? -4.197 -0.422 32.269 1.00 93.12 524 TYR A CA 1
ATOM 3935 C C . TYR A 1 524 ? -2.886 0.014 31.601 1.00 93.12 524 TYR A C 1
ATOM 3937 O O . TYR A 1 524 ? -2.145 0.820 32.161 1.00 93.12 524 TYR A O 1
ATOM 3945 N N . ASP A 1 525 ? -2.628 -0.505 30.400 1.00 87.56 525 ASP A N 1
ATOM 3946 C CA . ASP A 1 525 ? -1.501 -0.127 29.532 1.00 87.56 525 ASP A CA 1
ATOM 3947 C C . ASP A 1 525 ? -1.978 0.463 28.195 1.00 87.56 525 ASP A C 1
ATOM 3949 O O . ASP A 1 525 ? -1.218 1.137 27.500 1.00 87.56 525 ASP A O 1
ATOM 3953 N N . VAL A 1 526 ? -3.239 0.207 27.835 1.00 86.06 526 VAL A N 1
ATOM 3954 C CA . VAL A 1 526 ? -3.868 0.627 26.580 1.00 86.06 526 VAL A CA 1
ATOM 3955 C C . VAL A 1 526 ? -5.189 1.322 26.882 1.00 86.06 526 VAL A C 1
ATOM 3957 O O . VAL A 1 526 ? -5.966 0.859 27.716 1.00 86.06 526 VAL A O 1
ATOM 3960 N N . ILE A 1 527 ? -5.456 2.421 26.180 1.00 87.38 527 ILE A N 1
ATOM 3961 C CA . ILE A 1 527 ? -6.668 3.225 26.325 1.00 87.38 527 ILE A CA 1
ATOM 3962 C C . ILE A 1 527 ? -7.372 3.362 24.971 1.00 87.38 527 ILE A C 1
ATOM 3964 O O . ILE A 1 527 ? -6.782 3.826 23.993 1.00 87.38 527 ILE A O 1
ATOM 3968 N N . TYR A 1 528 ? -8.662 3.038 24.938 1.00 85.94 528 TYR A N 1
ATOM 3969 C CA . TYR A 1 528 ? -9.562 3.329 23.824 1.00 85.94 528 TYR A CA 1
ATOM 3970 C C . TYR A 1 528 ? -10.479 4.500 24.182 1.00 85.94 528 TYR A C 1
ATOM 3972 O O . TYR A 1 528 ? -11.160 4.466 25.210 1.00 85.94 528 TYR A O 1
ATOM 3980 N N . THR A 1 529 ? -10.519 5.526 23.331 1.00 79.69 529 THR A N 1
ATOM 3981 C CA . THR A 1 529 ? -11.442 6.666 23.471 1.00 79.69 529 THR A CA 1
ATOM 3982 C C . THR A 1 529 ? -12.526 6.620 22.384 1.00 79.69 529 THR A C 1
ATOM 3984 O O . THR A 1 529 ? -12.431 5.845 21.429 1.00 79.69 529 THR A O 1
ATOM 3987 N N . ALA A 1 530 ? -13.567 7.443 22.528 1.00 68.56 530 ALA A N 1
ATOM 3988 C CA . ALA A 1 530 ? -14.667 7.575 21.565 1.00 68.56 530 ALA A CA 1
ATOM 3989 C C . ALA A 1 530 ? -14.287 8.372 20.303 1.00 68.56 530 ALA A C 1
ATOM 3991 O O . ALA A 1 530 ? -15.087 8.477 19.379 1.00 68.56 530 ALA A O 1
ATOM 3992 N N . GLY A 1 531 ? -13.080 8.935 20.255 1.00 68.19 531 GLY A N 1
ATOM 3993 C CA . GLY A 1 531 ? -12.560 9.633 19.091 1.00 68.19 531 GLY A CA 1
ATOM 3994 C C . GLY A 1 531 ? -11.048 9.607 19.147 1.00 68.19 531 GLY A C 1
ATOM 3995 O O . GLY A 1 531 ? -10.429 10.522 19.677 1.00 68.19 531 GLY A O 1
ATOM 3996 N N . ASN A 1 532 ? -10.457 8.523 18.657 1.00 63.75 532 ASN A N 1
ATOM 3997 C CA . ASN A 1 532 ? -9.022 8.470 18.466 1.00 63.75 532 ASN A CA 1
ATOM 3998 C C . ASN A 1 532 ? -8.683 8.892 17.032 1.00 63.75 532 ASN A C 1
ATOM 4000 O O . ASN A 1 532 ? -9.428 8.622 16.096 1.00 63.75 532 ASN A O 1
ATOM 4004 N N . HIS A 1 533 ? -7.520 9.519 16.886 1.00 61.34 533 HIS A N 1
ATOM 4005 C CA . HIS A 1 533 ? -6.822 9.671 15.609 1.00 61.34 533 HIS A CA 1
ATOM 4006 C C . HIS A 1 533 ? -5.763 8.549 15.443 1.00 61.34 533 HIS A C 1
ATOM 4008 O O . HIS A 1 533 ? -4.855 8.652 14.616 1.00 61.34 533 HIS A O 1
ATOM 4014 N N . GLN A 1 534 ? -5.823 7.513 16.294 1.00 66.88 534 GLN A N 1
ATOM 4015 C CA . GLN A 1 534 ? -4.913 6.362 16.420 1.00 66.88 534 GLN A CA 1
ATOM 4016 C C . GLN A 1 534 ? -5.699 5.104 16.857 1.00 66.88 534 GLN A C 1
ATOM 4018 O O . GLN A 1 534 ? -6.814 5.203 17.355 1.00 66.88 534 GLN A O 1
ATOM 4023 N N . TRP A 1 535 ? -5.122 3.903 16.740 1.00 71.81 535 TRP A N 1
ATOM 4024 C CA . TRP A 1 535 ? -5.793 2.667 17.187 1.00 71.81 535 TRP A CA 1
ATOM 4025 C C . TRP A 1 535 ? -6.172 2.709 18.670 1.00 71.81 535 TRP A C 1
ATOM 4027 O O . TRP A 1 535 ? -7.291 2.385 19.065 1.00 71.81 535 TRP A O 1
ATOM 4037 N N . PHE A 1 536 ? -5.232 3.168 19.485 1.00 79.25 536 PHE A N 1
ATOM 4038 C CA . PHE A 1 536 ? -5.334 3.305 20.928 1.00 79.25 536 PHE A CA 1
ATOM 4039 C C . PHE A 1 536 ? -4.344 4.377 21.395 1.00 79.25 536 PHE A C 1
ATOM 4041 O O . PHE A 1 536 ? -3.523 4.850 20.613 1.00 79.25 536 PHE A O 1
ATOM 4048 N N . THR A 1 537 ? -4.398 4.738 22.673 1.00 77.94 537 THR A N 1
ATOM 4049 C CA . THR A 1 537 ? -3.372 5.565 23.318 1.00 77.94 537 THR A CA 1
ATOM 4050 C C . THR A 1 537 ? -2.840 4.899 24.587 1.00 77.94 537 THR A C 1
ATOM 4052 O O . THR A 1 537 ? -3.332 3.847 24.999 1.00 77.94 537 THR A O 1
ATOM 4055 N N . SER A 1 538 ? -1.806 5.481 25.187 1.00 81.06 538 SER A N 1
ATOM 4056 C CA . SER A 1 538 ? -1.130 4.960 26.378 1.00 81.06 538 SER A CA 1
ATOM 4057 C C . SER A 1 538 ? -1.472 5.783 27.630 1.00 81.06 538 SER A C 1
ATOM 4059 O O . SER A 1 538 ? -1.993 6.896 27.514 1.00 81.06 538 SER A O 1
ATOM 4061 N N . PRO A 1 539 ? -1.140 5.296 28.840 1.00 86.50 539 PRO A N 1
ATOM 4062 C CA . PRO A 1 539 ? -1.261 6.068 30.078 1.00 86.50 539 PRO A CA 1
ATOM 4063 C C . PRO A 1 539 ? -0.596 7.451 30.035 1.00 86.50 539 PRO A C 1
ATOM 4065 O O . PRO A 1 539 ? -1.108 8.382 30.652 1.00 86.50 539 PRO A O 1
ATOM 4068 N N . ALA A 1 540 ? 0.462 7.626 29.233 1.00 80.75 540 ALA A N 1
ATOM 4069 C CA . ALA A 1 540 ? 1.122 8.921 29.057 1.00 80.75 540 ALA A CA 1
ATOM 4070 C C . ALA A 1 540 ? 0.165 10.010 28.535 1.00 80.75 540 ALA A C 1
ATOM 4072 O O . ALA A 1 540 ? 0.333 11.185 28.846 1.00 80.75 540 ALA A O 1
ATOM 4073 N N . TYR A 1 541 ? -0.885 9.643 27.794 1.00 79.44 541 TYR A N 1
ATOM 4074 C CA . TYR A 1 541 ? -1.923 10.593 27.389 1.00 79.44 541 TYR A CA 1
ATOM 4075 C C . TYR A 1 541 ? -2.651 11.215 28.586 1.00 79.44 541 TYR A C 1
ATOM 4077 O O . TYR A 1 541 ? -2.927 12.413 28.590 1.00 79.44 541 TYR A O 1
ATOM 4085 N N . VAL A 1 542 ? -2.932 10.425 29.624 1.00 86.31 542 VAL A N 1
ATOM 4086 C CA . VAL A 1 542 ? -3.593 10.901 30.848 1.00 86.31 542 VAL A CA 1
ATOM 4087 C C . VAL A 1 542 ? -2.674 11.853 31.621 1.00 86.31 542 VAL A C 1
ATOM 4089 O O . VAL A 1 542 ? -3.149 12.826 32.213 1.00 86.31 542 VAL A O 1
ATOM 4092 N N . ASP A 1 543 ? -1.361 11.604 31.602 1.00 83.94 543 ASP A N 1
ATOM 4093 C CA . ASP A 1 543 ? -0.349 12.498 32.181 1.00 83.94 543 ASP A CA 1
ATOM 4094 C C . ASP A 1 543 ? -0.342 13.853 31.486 1.00 83.94 543 ASP A C 1
ATOM 4096 O O . ASP A 1 543 ? -0.462 14.891 32.142 1.00 83.94 543 ASP A O 1
ATOM 4100 N N . GLU A 1 544 ? -0.270 13.850 30.158 1.00 78.06 544 GLU A N 1
ATOM 4101 C CA . GLU A 1 544 ? -0.269 15.083 29.378 1.00 78.06 544 GLU A CA 1
ATOM 4102 C C . GLU A 1 544 ? -1.583 15.848 29.476 1.00 78.06 544 GLU A C 1
ATOM 4104 O O . GLU A 1 544 ? -1.568 17.074 29.592 1.00 78.06 544 GLU A O 1
ATOM 4109 N N . LEU A 1 545 ? -2.720 15.147 29.512 1.00 80.88 545 LEU A N 1
ATOM 4110 C CA . LEU A 1 545 ? -4.014 15.771 29.770 1.00 80.88 545 LEU A CA 1
ATOM 4111 C C . LEU A 1 545 ? -4.010 16.483 31.129 1.00 80.88 545 LEU A C 1
ATOM 4113 O O . LEU A 1 545 ? -4.452 17.626 31.244 1.00 80.88 545 LEU A O 1
ATOM 4117 N N . GLY A 1 546 ? -3.449 15.835 32.153 1.00 84.50 546 GLY A N 1
ATOM 4118 C CA . GLY A 1 546 ? -3.260 16.419 33.475 1.00 84.50 546 GLY A CA 1
ATOM 4119 C C . GLY A 1 546 ? -2.410 17.692 33.448 1.00 84.50 546 GLY A C 1
ATOM 4120 O O . GLY A 1 546 ? -2.824 18.692 34.039 1.00 84.50 546 GLY A O 1
ATOM 4121 N N . LYS A 1 547 ? -1.264 17.668 32.756 1.00 80.44 547 LYS A N 1
ATOM 4122 C CA . LYS A 1 547 ? -0.361 18.825 32.601 1.00 80.44 547 LYS A CA 1
ATOM 4123 C C . LYS A 1 547 ? -1.021 19.969 31.827 1.00 80.44 547 LYS A C 1
ATOM 4125 O O . LYS A 1 547 ? -0.817 21.137 32.154 1.00 80.44 547 LYS A O 1
ATOM 4130 N N . ALA A 1 548 ? -1.804 19.649 30.797 1.00 75.44 548 ALA A N 1
ATOM 4131 C CA . ALA A 1 548 ? -2.530 20.637 30.009 1.00 75.44 548 ALA A CA 1
ATOM 4132 C C . ALA A 1 548 ? -3.589 21.360 30.850 1.00 75.44 548 ALA A C 1
ATOM 4134 O O . ALA A 1 548 ? -3.665 22.585 30.812 1.00 75.44 548 ALA A O 1
ATOM 4135 N N . LEU A 1 549 ? -4.340 20.627 31.677 1.00 80.19 549 LEU A N 1
ATOM 4136 C CA . LEU A 1 549 ? -5.303 21.216 32.611 1.00 80.19 549 LEU A CA 1
ATOM 4137 C C . LEU A 1 549 ? -4.627 22.148 33.626 1.00 80.19 549 LEU A C 1
ATOM 4139 O O . LEU A 1 549 ? -5.141 23.236 33.868 1.00 80.19 549 LEU A O 1
ATOM 4143 N N . ASP A 1 550 ? -3.467 21.769 34.174 1.00 82.94 550 ASP A N 1
ATOM 4144 C CA . ASP A 1 550 ? -2.723 22.619 35.119 1.00 82.94 550 ASP A CA 1
ATOM 4145 C C . ASP A 1 550 ? -2.321 23.956 34.480 1.00 82.94 550 ASP A C 1
ATOM 4147 O O . ASP A 1 550 ? -2.454 25.013 35.098 1.00 82.94 550 ASP A O 1
ATOM 4151 N N . LYS A 1 551 ? -1.896 23.926 33.212 1.00 73.56 551 LYS A N 1
ATOM 4152 C CA . LYS A 1 551 ? -1.566 25.132 32.439 1.00 73.56 551 LYS A CA 1
ATOM 4153 C C . LYS A 1 551 ? -2.789 26.019 32.200 1.00 73.56 551 LYS A C 1
ATOM 4155 O O . LYS A 1 551 ? -2.697 27.226 32.423 1.00 73.56 551 LYS A O 1
ATOM 4160 N N . VAL A 1 552 ? -3.922 25.426 31.805 1.00 72.38 552 VAL A N 1
ATOM 4161 C CA . VAL A 1 552 ? -5.199 26.144 31.629 1.00 72.38 552 VAL A CA 1
ATOM 4162 C C . VAL A 1 552 ? -5.611 26.833 32.934 1.00 72.38 552 VAL A C 1
ATOM 4164 O O . VAL A 1 552 ? -5.927 28.019 32.927 1.00 72.38 552 VAL A O 1
ATOM 4167 N N . ILE A 1 553 ? -5.558 26.118 34.062 1.00 79.25 553 ILE A N 1
ATOM 4168 C CA . ILE A 1 553 ? -5.943 26.636 35.386 1.00 79.25 553 ILE A CA 1
ATOM 4169 C C . ILE A 1 553 ? -5.019 27.774 35.835 1.00 79.25 553 ILE A C 1
ATOM 4171 O O . ILE A 1 553 ? -5.487 28.760 36.399 1.00 79.25 553 ILE A O 1
ATOM 4175 N N . ALA A 1 554 ? -3.715 27.661 35.575 1.00 77.31 554 ALA A N 1
ATOM 4176 C CA . ALA A 1 554 ? -2.731 28.674 35.947 1.00 77.31 554 ALA A CA 1
ATOM 4177 C C . ALA A 1 554 ? -2.789 29.950 35.080 1.00 77.31 554 ALA A C 1
ATOM 4179 O O . ALA A 1 554 ? -2.009 30.872 35.312 1.00 77.31 554 ALA A O 1
ATOM 4180 N N . GLY A 1 555 ? -3.656 30.004 34.060 1.00 65.56 555 GLY A N 1
ATOM 4181 C CA . GLY A 1 555 ? -3.683 31.096 33.080 1.00 65.56 555 GLY A CA 1
ATOM 4182 C C . GLY A 1 555 ? -2.412 31.172 32.223 1.00 65.56 555 GLY A C 1
ATOM 4183 O O . GLY A 1 555 ? -2.145 32.193 31.590 1.00 65.56 555 GLY A O 1
ATOM 4184 N N . GLY A 1 556 ? -1.599 30.112 32.223 1.00 52.72 556 GLY A N 1
ATOM 4185 C CA . GLY A 1 556 ? -0.315 30.075 31.539 1.00 52.72 556 GLY A CA 1
ATOM 4186 C C . GLY A 1 556 ? -0.481 29.741 30.061 1.00 52.72 556 GLY A C 1
ATOM 4187 O O . GLY A 1 556 ? -0.971 28.669 29.711 1.00 52.72 556 GLY A O 1
ATOM 4188 N N . ALA A 1 557 ? -0.002 30.615 29.175 1.00 45.56 557 ALA A N 1
ATOM 4189 C CA . ALA A 1 557 ? 0.239 30.242 27.787 1.00 45.56 557 ALA A CA 1
ATOM 4190 C C . ALA A 1 557 ? 1.442 29.289 27.735 1.00 45.56 557 ALA A C 1
ATOM 4192 O O . ALA A 1 557 ? 2.570 29.693 28.013 1.00 45.56 557 ALA A O 1
ATOM 4193 N N . ALA A 1 558 ? 1.231 28.027 27.363 1.00 41.00 558 ALA A N 1
ATOM 4194 C CA . ALA A 1 558 ? 2.334 27.187 26.913 1.00 41.00 558 ALA A CA 1
ATOM 4195 C C . ALA A 1 558 ? 2.423 27.239 25.387 1.00 41.00 558 ALA A C 1
ATOM 4197 O O . ALA A 1 558 ? 1.429 27.074 24.682 1.00 41.00 558 ALA A O 1
ATOM 4198 N N . ALA A 1 559 ? 3.638 27.478 24.899 1.00 40.25 559 ALA A N 1
ATOM 4199 C CA . ALA A 1 559 ? 3.997 27.549 23.494 1.00 40.25 559 ALA A CA 1
ATOM 4200 C C . ALA A 1 559 ? 3.459 26.353 22.693 1.00 40.25 559 ALA A C 1
ATOM 4202 O O . ALA A 1 559 ? 3.962 25.238 22.766 1.00 40.25 559 ALA A O 1
ATOM 4203 N N . THR A 1 560 ? 2.427 26.583 21.900 1.00 37.22 560 THR A N 1
ATOM 4204 C CA . THR A 1 560 ? 2.516 26.629 20.437 1.00 37.22 560 THR A CA 1
ATOM 4205 C C . THR A 1 560 ? 1.112 26.902 19.929 1.00 37.22 560 THR A C 1
ATOM 4207 O O . THR A 1 560 ? 0.168 26.192 20.266 1.00 37.22 560 THR A O 1
ATOM 4210 N N . ALA A 1 561 ? 0.975 27.971 19.148 1.00 33.09 561 ALA A N 1
ATOM 4211 C CA . ALA A 1 561 ? -0.237 28.248 18.405 1.00 33.09 561 ALA A CA 1
ATOM 4212 C C . ALA A 1 561 ? -0.653 26.973 17.658 1.00 33.09 561 ALA A C 1
ATOM 4214 O O . ALA A 1 561 ? 0.057 26.519 16.757 1.00 33.09 561 ALA A O 1
ATOM 4215 N N . SER A 1 562 ? -1.797 26.391 18.028 1.00 38.38 562 SER A N 1
ATOM 4216 C CA . SER A 1 562 ? -2.534 25.585 17.064 1.00 38.38 562 SER A CA 1
ATOM 4217 C C . SER A 1 562 ? -2.748 26.495 15.861 1.00 38.38 562 SER A C 1
ATOM 4219 O O . SER A 1 562 ? -3.258 27.606 16.007 1.00 38.38 562 SER A O 1
ATOM 4221 N N . LYS A 1 563 ? -2.331 26.060 14.671 1.00 41.34 563 LYS A N 1
ATOM 4222 C CA . LYS A 1 563 ? -2.574 26.814 13.435 1.00 41.34 563 LYS A CA 1
ATOM 4223 C C . LYS A 1 563 ? -4.072 26.988 13.134 1.00 41.34 563 LYS A C 1
ATOM 4225 O O . LYS A 1 563 ? -4.386 27.592 12.116 1.00 41.34 563 LYS A O 1
ATOM 4230 N N . VAL A 1 564 ? -4.983 26.455 13.958 1.00 45.94 564 VAL A N 1
ATOM 4231 C CA . VAL A 1 564 ? -6.353 26.202 13.514 1.00 45.94 564 VAL A CA 1
ATOM 4232 C C . VAL A 1 564 ? -7.428 26.973 14.291 1.00 45.94 564 VAL A C 1
ATOM 4234 O O . VAL A 1 564 ? -8.379 27.393 13.640 1.00 45.94 564 VAL A O 1
ATOM 4237 N N . LYS A 1 565 ? -7.305 27.285 15.600 1.00 40.34 565 LYS A N 1
ATOM 4238 C CA . LYS A 1 565 ? -8.289 28.154 16.310 1.00 40.34 565 LYS A CA 1
ATOM 4239 C C . LYS A 1 565 ? -7.709 28.934 17.515 1.00 40.34 565 LYS A C 1
ATOM 4241 O O . LYS A 1 565 ? -7.003 28.333 18.325 1.00 40.34 565 LYS A O 1
ATOM 4246 N N . PRO A 1 566 ? -8.033 30.235 17.694 1.00 40.75 566 PRO A N 1
ATOM 4247 C CA . PRO A 1 566 ? -7.724 30.989 18.918 1.00 40.75 566 PRO A CA 1
ATOM 4248 C C . PRO A 1 566 ? -8.422 30.389 20.156 1.00 40.75 566 PRO A C 1
ATOM 4250 O O . PRO A 1 566 ? -9.595 30.041 20.072 1.00 40.75 566 PRO A O 1
ATOM 4253 N N . GLY A 1 567 ? -7.728 30.291 21.300 1.00 43.41 567 GLY A N 1
ATOM 4254 C CA . GLY A 1 567 ? -8.319 29.888 22.595 1.00 43.41 567 GLY A CA 1
ATOM 4255 C C . GLY A 1 567 ? -8.136 28.422 23.030 1.00 43.41 567 GLY A C 1
ATOM 4256 O O . GLY A 1 567 ? -8.534 28.075 24.138 1.00 43.41 567 GLY A O 1
ATOM 4257 N N . LEU A 1 568 ? -7.502 27.571 22.213 1.00 44.97 568 LEU A N 1
ATOM 4258 C CA . LEU A 1 568 ? -7.273 26.145 22.512 1.00 44.97 568 LEU A CA 1
ATOM 4259 C C . LEU A 1 568 ? -5.816 25.852 22.920 1.00 44.97 568 LEU A C 1
ATOM 4261 O O . LEU A 1 568 ? -4.883 26.372 22.304 1.00 44.97 568 LEU A O 1
ATOM 4265 N N . MET A 1 569 ? -5.611 24.974 23.912 1.00 54.44 569 MET A N 1
ATOM 4266 C CA . MET A 1 569 ? -4.281 24.513 24.353 1.00 54.44 569 MET A CA 1
ATOM 4267 C C . MET A 1 569 ? -3.984 23.077 23.901 1.00 54.44 569 MET A C 1
ATOM 4269 O O . MET A 1 569 ? -4.728 22.163 24.242 1.00 54.44 569 MET A O 1
ATOM 4273 N N . MET A 1 570 ? -2.884 22.864 23.172 1.00 55.47 570 MET A N 1
ATOM 4274 C CA . MET A 1 570 ? -2.502 21.553 22.620 1.00 55.47 570 MET A CA 1
ATOM 4275 C C . MET A 1 570 ? -1.885 20.617 23.674 1.00 55.47 570 MET A C 1
ATOM 4277 O O . MET A 1 570 ? -1.027 21.021 24.458 1.00 55.47 570 MET A O 1
ATOM 4281 N N . VAL A 1 571 ? -2.270 19.343 23.627 1.00 56.38 571 VAL A N 1
ATOM 4282 C CA . VAL A 1 571 ? -1.727 18.220 24.403 1.00 56.38 571 VAL A CA 1
ATOM 4283 C C . VAL A 1 571 ? -0.836 17.397 23.472 1.00 56.38 571 VAL A C 1
ATOM 4285 O O . VAL A 1 571 ? -1.306 16.998 22.409 1.00 56.38 571 VAL A O 1
ATOM 4288 N N . LYS A 1 572 ? 0.431 17.156 23.839 1.00 54.84 572 LYS A N 1
ATOM 4289 C CA . LYS A 1 572 ? 1.370 16.289 23.100 1.00 54.84 572 LYS A CA 1
ATOM 4290 C C . LYS A 1 572 ? 2.101 15.358 24.065 1.00 54.84 572 LYS A C 1
ATOM 4292 O O . LYS A 1 572 ? 2.684 15.844 25.023 1.00 54.84 572 LYS A O 1
ATOM 4297 N N . SER A 1 573 ? 2.130 14.053 23.789 1.00 47.75 573 SER A N 1
ATOM 4298 C CA . SER A 1 573 ? 2.943 13.083 24.546 1.00 47.75 573 SER A CA 1
ATOM 4299 C C . SER A 1 573 ? 4.431 13.176 24.222 1.00 47.75 573 SER A C 1
ATOM 4301 O O . SER A 1 573 ? 4.813 13.092 23.054 1.00 47.75 573 SER A O 1
ATOM 4303 N N . GLU A 1 574 ? 5.280 13.258 25.248 1.00 41.88 574 GLU A N 1
ATOM 4304 C CA . GLU A 1 574 ? 6.718 13.014 25.109 1.00 41.88 574 GLU A CA 1
ATOM 4305 C C . GLU A 1 574 ? 6.967 11.501 24.913 1.00 41.88 574 GLU A C 1
ATOM 4307 O O . GLU A 1 574 ? 6.599 10.693 25.762 1.00 41.88 574 GLU A O 1
ATOM 4312 N N . GLY A 1 575 ? 7.580 11.097 23.789 1.00 45.03 575 GLY A N 1
ATOM 4313 C CA . GLY A 1 575 ? 8.135 9.739 23.618 1.00 45.03 575 GLY A CA 1
ATOM 4314 C C . GLY A 1 575 ? 7.370 8.723 22.749 1.00 45.03 575 GLY A C 1
ATOM 4315 O O . GLY A 1 575 ? 7.704 7.541 22.782 1.00 45.03 575 GLY A O 1
ATOM 4316 N N . GLY A 1 576 ? 6.397 9.127 21.929 1.00 44.91 576 GLY A N 1
ATOM 4317 C CA . GLY A 1 576 ? 5.715 8.233 20.977 1.00 44.91 576 GLY A CA 1
ATOM 4318 C C . GLY A 1 576 ? 4.798 9.000 20.024 1.00 44.91 576 GLY A C 1
ATOM 4319 O O . GLY A 1 576 ? 4.442 10.135 20.333 1.00 44.91 576 GLY A O 1
ATOM 4320 N N . ALA A 1 577 ? 4.480 8.416 18.855 1.00 41.78 577 ALA A N 1
ATOM 4321 C CA . ALA A 1 577 ? 3.815 9.084 17.727 1.00 41.78 577 ALA A CA 1
ATOM 4322 C C . ALA A 1 577 ? 2.672 10.007 18.184 1.00 41.78 577 ALA A C 1
ATOM 4324 O O . ALA A 1 577 ? 1.709 9.562 18.799 1.00 41.78 577 ALA A O 1
ATOM 4325 N N . GLU A 1 578 ? 2.840 11.297 17.887 1.00 47.78 578 GLU A N 1
ATOM 4326 C CA . GLU A 1 578 ? 2.143 12.432 18.493 1.00 47.78 578 GLU A CA 1
ATOM 4327 C C . GLU A 1 578 ? 0.641 12.198 18.729 1.00 47.78 578 GLU A C 1
ATOM 4329 O O . GLU A 1 578 ? -0.169 12.207 17.796 1.00 47.78 578 GLU A O 1
ATOM 4334 N N . VAL A 1 579 ? 0.279 12.023 19.999 1.00 51.16 579 VAL A N 1
ATOM 4335 C CA . VAL A 1 579 ? -1.101 12.118 20.475 1.00 51.16 579 VAL A CA 1
ATOM 4336 C C . VAL A 1 579 ? -1.428 13.600 20.586 1.00 51.16 579 VAL A C 1
ATOM 4338 O O . VAL A 1 579 ? -0.781 14.302 21.358 1.00 51.16 579 VAL A O 1
ATOM 4341 N N . VAL A 1 580 ? -2.385 14.074 19.789 1.00 52.44 580 VAL A N 1
ATOM 4342 C CA . VAL A 1 580 ? -2.798 15.479 19.752 1.00 52.44 580 VAL A CA 1
ATOM 4343 C C . VAL A 1 580 ? -4.246 15.573 20.215 1.00 52.44 580 VAL A C 1
ATOM 4345 O O . VAL A 1 580 ? -5.127 15.001 19.585 1.00 52.44 580 VAL A O 1
ATOM 4348 N N . ALA A 1 581 ? -4.489 16.276 21.314 1.00 50.94 581 ALA A N 1
ATOM 4349 C CA . ALA A 1 581 ? -5.810 16.776 21.698 1.00 50.94 581 ALA A CA 1
ATOM 4350 C C . ALA A 1 581 ? -5.673 18.275 21.983 1.00 50.94 581 ALA A C 1
ATOM 4352 O O . ALA A 1 581 ? -4.558 18.748 22.206 1.00 50.94 581 ALA A O 1
ATOM 4353 N N . SER A 1 582 ? -6.763 19.041 21.987 1.00 49.66 582 SER A N 1
ATOM 4354 C CA . SER A 1 582 ? -6.712 20.428 22.452 1.00 49.66 582 SER A CA 1
ATOM 4355 C C . SER A 1 582 ? -7.787 20.704 23.496 1.00 49.66 582 SER A C 1
ATOM 4357 O O . SER A 1 582 ? -8.899 20.204 23.374 1.00 49.66 582 SER A O 1
ATOM 4359 N N . VAL A 1 583 ? -7.441 21.441 24.553 1.00 49.84 583 VAL A N 1
ATOM 4360 C CA . VAL A 1 583 ? -8.326 21.749 25.685 1.00 49.84 583 VAL A CA 1
ATOM 4361 C C . VAL A 1 583 ? -8.767 23.208 25.601 1.00 49.84 583 VAL A C 1
ATOM 4363 O O . VAL A 1 583 ? -7.926 24.097 25.462 1.00 49.84 583 VAL A O 1
ATOM 4366 N N . ASP A 1 584 ? -10.074 23.450 25.678 1.00 48.28 584 ASP A N 1
ATOM 4367 C CA . ASP A 1 584 ? -10.669 24.791 25.712 1.00 48.28 584 ASP A CA 1
ATOM 4368 C C . ASP A 1 584 ? -10.656 25.366 27.140 1.00 48.28 584 ASP A C 1
ATOM 4370 O O . ASP A 1 584 ? -11.026 24.687 28.103 1.00 48.28 584 ASP A O 1
ATOM 4374 N N . ALA A 1 585 ? -10.228 26.624 27.274 1.00 49.62 585 ALA A N 1
ATOM 4375 C CA . ALA A 1 585 ? -10.152 27.349 28.541 1.00 49.62 585 ALA A CA 1
ATOM 4376 C C . ALA A 1 585 ? -11.521 27.811 29.079 1.00 49.62 585 ALA A C 1
ATOM 4378 O O . ALA A 1 585 ? -11.601 28.256 30.224 1.00 49.62 585 ALA A O 1
ATOM 4379 N N . GLY A 1 586 ? -12.602 27.695 28.298 1.00 42.88 586 GLY A N 1
ATOM 4380 C CA . GLY A 1 586 ? -13.959 27.953 28.783 1.00 42.88 586 GLY A CA 1
ATOM 4381 C C . GLY A 1 586 ? -14.246 29.417 29.126 1.00 42.88 586 GLY A C 1
ATOM 4382 O O . GLY A 1 586 ? -15.160 29.694 29.902 1.00 42.88 586 GLY A O 1
ATOM 4383 N N . THR A 1 587 ? -13.513 30.373 28.552 1.00 37.53 587 THR A N 1
ATOM 4384 C CA . THR A 1 587 ? -13.941 31.775 28.578 1.00 37.53 587 THR A CA 1
ATOM 4385 C C . THR A 1 587 ? -14.897 32.008 27.419 1.00 37.53 587 THR A C 1
ATOM 4387 O O . THR A 1 587 ? -14.471 32.133 26.272 1.00 37.53 587 THR A O 1
ATOM 4390 N N . SER A 1 588 ? -16.193 32.096 27.714 1.00 29.19 588 SER A N 1
ATOM 4391 C CA . SER A 1 588 ? -17.115 32.830 26.852 1.00 29.19 588 SER A CA 1
ATOM 4392 C C . SER A 1 588 ? -16.532 34.228 26.614 1.00 29.19 588 SER A C 1
ATOM 4394 O O . SER A 1 588 ? -16.414 35.009 27.560 1.00 29.19 588 SER A O 1
ATOM 4396 N N . VAL A 1 589 ? -16.145 34.535 25.381 1.00 23.69 589 VAL A N 1
ATOM 4397 C CA . VAL A 1 589 ? -15.955 35.918 24.929 1.00 23.69 589 VAL A CA 1
ATOM 4398 C C . VAL A 1 589 ? -17.205 36.260 24.103 1.00 23.69 589 VAL A C 1
ATOM 4400 O O . VAL A 1 589 ? -17.623 35.392 23.333 1.00 23.69 589 VAL A O 1
ATOM 4403 N N . PRO A 1 590 ? -17.857 37.420 24.322 1.00 29.39 590 PRO A N 1
ATOM 4404 C CA . PRO A 1 590 ? -19.084 37.810 23.618 1.00 29.39 590 PRO A CA 1
ATOM 4405 C C . PRO A 1 590 ? -18.938 37.866 22.096 1.00 29.39 590 PRO A C 1
ATOM 4407 O O . PRO A 1 590 ? -17.814 38.148 21.615 1.00 29.39 590 PRO A O 1
#

pLDDT: mean 81.73, std 20.18, range [20.44, 98.94]

Sequence (590 aa):
MRGIIMAAALAVLAAGGAQAQTSTSDHATVRTPSGIELYRVFPGFRAETRDEQGTVTGYVGENPWGQYTAYLMATNAKGQRTFRIEHNLPRGDGRSYQGSSMYLLEGRDRALLIDTANPAQATEGVNDLKTVVRYLLGHESDGAVRARPLEFVVANTHSHGDHIGENKRMNDRTVYYMDGDWPANAPANYVPIREGGGATTHGSGQAVGEIDLGDRKVSAVAMPPHTPGSTGYLDAENQMLFSGDAIGTGYVWIQWAPVSRYAEMTKRLQAQMARYPQLAVFGAHFYQYDTGLRRGPPLNGAPADNRYIREEAELAQRILDGTVEGEPYSAGRETVWATNGSAQIVYSLANIYAAGEAPSTPWHSVRVPSTLPAAWQTAPALKAVLPIKAELHQIRGPKGEVLQLIKGSRASLVIGAASTAPGLEAFVRRLVGAGPLEWAPMADGSLKEGAVIDLGVDSAGRPLRLEARTLGAAVTLIDSTNRVLFAGSALGVQGADSGWSPPGGAAAYKAALTTWRAKTDGRYDVIYTAGNHQWFTSPAYVDELGKALDKVIAGGAAATASKVKPGLMMVKSEGGAEVVASVDAGTSVP